Protein AF-0000000072295794 (afdb_homodimer)

Solvent-accessible surface area (backbone atoms only — not comparable to full-atom values): 20945 Å² total; per-residue (Å²): 131,83,78,65,82,82,83,69,75,57,37,79,80,45,62,81,79,81,55,56,40,86,66,31,34,41,93,93,42,67,87,36,75,42,38,73,48,51,57,89,70,34,59,88,63,57,70,72,56,42,49,45,54,50,28,51,46,38,35,66,30,30,24,36,47,92,90,49,55,22,73,68,37,55,64,38,43,32,64,55,11,29,36,40,42,96,64,32,31,16,72,23,31,47,29,39,38,8,56,35,32,35,41,48,74,52,29,68,41,37,41,67,77,46,48,15,34,69,44,75,59,97,44,35,42,30,30,21,34,30,35,36,42,15,41,58,91,42,95,62,63,45,78,45,43,24,42,35,39,34,23,46,43,74,56,90,95,38,77,23,33,29,18,39,38,44,44,69,45,76,74,59,59,33,79,86,43,66,35,39,55,50,10,34,48,45,17,60,51,34,26,76,72,44,56,52,70,86,88,75,132,84,78,64,79,80,82,68,74,56,37,77,81,45,62,80,78,80,56,57,42,86,66,31,35,40,92,91,42,65,87,36,75,41,38,73,48,52,57,89,70,34,59,86,63,57,69,74,55,42,49,46,53,49,27,52,46,38,35,67,29,30,24,35,47,91,92,48,56,21,74,68,37,53,63,38,41,33,64,56,12,29,36,40,41,94,65,32,30,16,71,24,31,48,30,40,37,7,55,36,32,35,41,50,74,52,27,69,41,36,40,67,76,44,48,16,36,69,44,76,59,99,45,34,43,28,28,22,35,28,35,35,41,16,43,58,91,43,95,63,64,46,78,45,44,24,41,36,38,34,24,45,42,74,57,89,94,38,75,22,32,28,19,40,39,44,44,68,46,75,74,57,60,30,79,86,43,65,36,39,54,52,11,33,48,45,17,61,50,34,27,75,72,44,54,52,70,85,89,74

Foldseek 3Di:
DPPPPPPPPALVVQDDDDDQLVQAPDPVGSRDGDLDDDQVQADDDDPQVVLLVVLVQCLQFQQLDVVGCVVVSLVLADQQAWEAEPVDTDGGSVRVSVVSNVQVVFFPTKHWPDKGFRDDDPFKTKMKTWMWTHTPVHPGIDIFIWIWMFGWDDDPPHIHTRYIYTYGDPVQCDCPHVVVVVVVVCVVCVCVVVVPDPVD/DPPPPPPPPALVVQDDDDDQLVQAPDPVGSRDGDLDDDQVQADDDDPQVVLLVVLVQCLQFQQLDVVGCVVVSLVLADQQAWEAEPVDIDGGSVRVSVVSNVQVVFFPTKHWPDKGFRDDDPFKTKMKTWMWTHTPVHPGIDIFIWIWMFGWDDDPPHIHTRYIYTYGDPVQCDCPHVVVVVVVVCVVCVCVVVVPDPVD

Structure (mmCIF, N/CA/C/O backbone):
data_AF-0000000072295794-model_v1
#
loop_
_entity.id
_entity.type
_entity.pdbx_description
1 polymer 'Uncharacterized protein'
#
loop_
_atom_site.group_PDB
_atom_site.id
_atom_site.type_symbol
_atom_site.label_atom_id
_atom_site.label_alt_id
_atom_site.label_comp_id
_atom_site.label_asym_id
_atom_site.label_entity_id
_atom_site.label_seq_id
_atom_site.pdbx_PDB_ins_code
_atom_site.Cartn_x
_atom_site.Cartn_y
_atom_site.Cartn_z
_atom_site.occupancy
_atom_site.B_iso_or_equiv
_atom_site.auth_seq_id
_atom_site.auth_comp_id
_atom_site.auth_asym_id
_atom_site.auth_atom_id
_atom_site.pdbx_PDB_model_num
ATOM 1 N N . MET A 1 1 ? -21.984 19.422 38.094 1 25.75 1 MET A N 1
ATOM 2 C CA . MET A 1 1 ? -22.016 20.156 36.844 1 25.75 1 MET A CA 1
ATOM 3 C C . MET A 1 1 ? -21.938 19.203 35.656 1 25.75 1 MET A C 1
ATOM 5 O O . MET A 1 1 ? -21.047 18.359 35.562 1 25.75 1 MET A O 1
ATOM 9 N N . SER A 1 2 ? -23.047 18.797 35 1 27.2 2 SER A N 1
ATOM 10 C CA . SER A 1 2 ? -23.344 17.672 34.125 1 27.2 2 SER A CA 1
ATOM 11 C C . SER A 1 2 ? -22.547 17.766 32.844 1 27.2 2 SER A C 1
ATOM 13 O O . SER A 1 2 ? -22.781 18.656 32.031 1 27.2 2 SER A O 1
ATOM 15 N N . THR A 1 3 ? -21.188 17.766 32.812 1 32.28 3 THR A N 1
ATOM 16 C CA . THR A 1 3 ? -20.328 17.984 31.672 1 32.28 3 THR A CA 1
ATOM 17 C C . THR A 1 3 ? -20.828 17.188 30.469 1 32.28 3 THR A C 1
ATOM 19 O O . THR A 1 3 ? -20.906 15.961 30.531 1 32.28 3 THR A O 1
ATOM 22 N N . GLY A 1 4 ? -21.844 17.656 29.734 1 34.69 4 GLY A N 1
ATOM 23 C CA . GLY A 1 4 ? -22.516 17.094 28.578 1 34.69 4 GLY A CA 1
ATOM 24 C C . GLY A 1 4 ? -21.562 16.422 27.594 1 34.69 4 GLY A C 1
ATOM 25 O O . GLY A 1 4 ? -20.359 16.688 27.625 1 34.69 4 GLY A O 1
ATOM 26 N N . PRO A 1 5 ? -21.719 15.188 27.203 1 39.06 5 PRO A N 1
ATOM 27 C CA . PRO A 1 5 ? -20.859 14.5 26.234 1 39.06 5 PRO A CA 1
ATOM 28 C C . PRO A 1 5 ? -20.469 15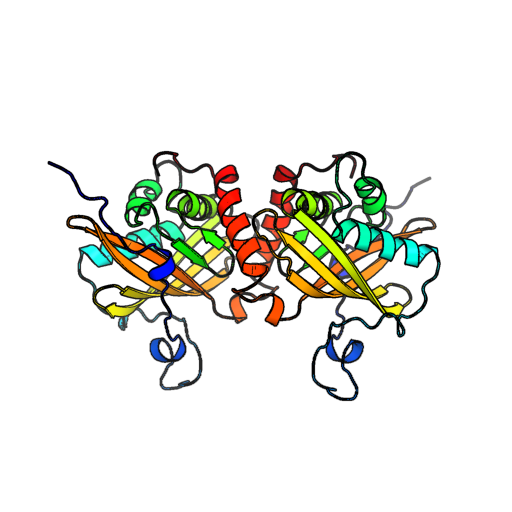.398 25.062 1 39.06 5 PRO A C 1
ATOM 30 O O . PRO A 1 5 ? -21.328 15.992 24.422 1 39.06 5 PRO A O 1
ATOM 33 N N . SER A 1 6 ? -19.547 16.375 25.062 1 42.09 6 SER A N 1
ATOM 34 C CA . SER A 1 6 ? -19.203 17.297 24 1 42.09 6 SER A CA 1
ATOM 35 C C . SER A 1 6 ? -19.391 16.672 22.625 1 42.09 6 SER A C 1
ATOM 37 O O . SER A 1 6 ? -18.891 15.562 22.375 1 42.09 6 SER A O 1
ATOM 39 N N . ASN A 1 7 ? -20.547 16.719 21.875 1 48.28 7 ASN A N 1
ATOM 40 C CA . ASN A 1 7 ? -21.156 16.297 20.625 1 48.28 7 ASN A CA 1
ATOM 41 C C . ASN A 1 7 ? -20.188 16.391 19.453 1 48.28 7 ASN A C 1
ATOM 43 O O . ASN A 1 7 ? -20.328 17.266 18.594 1 48.28 7 ASN A O 1
ATOM 47 N N . THR A 1 8 ? -18.875 16.375 19.625 1 63.53 8 THR A N 1
ATOM 48 C CA . THR A 1 8 ? -17.938 16.656 18.547 1 63.53 8 THR A CA 1
ATOM 49 C C . THR A 1 8 ? -18.125 15.672 17.406 1 63.53 8 THR A C 1
ATOM 51 O O . THR A 1 8 ? -18.328 14.469 17.625 1 63.53 8 THR A O 1
ATOM 54 N N . THR A 1 9 ? -18.609 16.156 16.203 1 85.81 9 THR A N 1
ATOM 55 C CA . THR A 1 9 ? -18.75 15.414 14.953 1 85.81 9 THR A CA 1
ATOM 56 C C . THR A 1 9 ? -17.578 14.469 14.742 1 85.81 9 THR A C 1
ATOM 58 O O . THR A 1 9 ? -16.422 14.844 14.945 1 85.81 9 THR A O 1
ATOM 61 N N . PRO A 1 10 ? -17.984 13.195 14.602 1 90 10 PRO A N 1
ATOM 62 C CA . PRO A 1 10 ? -16.906 12.227 14.359 1 90 10 PRO A CA 1
ATOM 63 C C . PRO A 1 10 ? -15.914 12.703 13.305 1 90 10 PRO A C 1
ATOM 65 O O . PRO A 1 10 ? -16.281 13.422 12.375 1 90 10 PRO A O 1
ATOM 68 N N . ALA A 1 11 ? -14.695 12.336 13.547 1 90.69 11 ALA A N 1
ATOM 69 C CA . ALA A 1 11 ? -13.594 12.766 12.68 1 90.69 11 ALA A CA 1
ATOM 70 C C . ALA A 1 11 ? -13.906 12.469 11.219 1 90.69 11 ALA A C 1
ATOM 72 O O . ALA A 1 11 ? -13.562 13.25 10.328 1 90.69 11 ALA A O 1
ATOM 73 N N . ILE A 1 12 ? -14.547 11.336 10.93 1 89.44 12 ILE A N 1
ATOM 74 C CA . ILE A 1 12 ? -14.82 10.898 9.562 1 89.44 12 ILE A CA 1
ATOM 75 C C . ILE A 1 12 ? -15.688 11.93 8.859 1 89.44 12 ILE A C 1
ATOM 77 O O . ILE A 1 12 ? -15.609 12.094 7.637 1 89.44 12 ILE A O 1
ATOM 81 N N . ASN A 1 13 ? -16.484 12.648 9.609 1 90.62 13 ASN A N 1
ATOM 82 C CA . ASN A 1 13 ? -17.359 13.656 9.039 1 90.62 13 ASN A CA 1
ATOM 83 C C . ASN A 1 13 ? -16.609 14.922 8.664 1 90.62 13 ASN A C 1
ATOM 85 O O . ASN A 1 13 ? -17.172 15.836 8.07 1 90.62 13 ASN A O 1
ATOM 89 N N . HIS A 1 14 ? -15.367 14.992 8.969 1 93 14 HIS A N 1
ATOM 90 C CA . HIS A 1 14 ? -14.539 16.156 8.688 1 93 14 HIS A CA 1
ATOM 91 C C . HIS A 1 14 ? -13.602 15.898 7.508 1 93 14 HIS A C 1
ATOM 93 O O . HIS A 1 14 ? -12.688 16.688 7.25 1 93 14 HIS A O 1
ATOM 99 N N . GLU A 1 15 ? -13.812 14.789 6.75 1 92.06 15 GLU A N 1
ATOM 100 C CA . GLU A 1 15 ? -12.93 14.484 5.633 1 92.06 15 GLU A CA 1
ATOM 101 C C . GLU A 1 15 ? -12.867 15.648 4.645 1 92.06 15 GLU A C 1
ATOM 103 O O . GLU A 1 15 ? -13.898 16.094 4.145 1 92.06 15 GLU A O 1
ATOM 108 N N . PRO A 1 16 ? -11.711 16.094 4.391 1 90.69 16 PRO A N 1
ATOM 109 C CA . PRO A 1 16 ? -11.602 17.156 3.391 1 90.69 16 PRO A CA 1
ATOM 110 C C . PRO A 1 16 ? -11.719 16.641 1.959 1 90.69 16 PRO A C 1
ATOM 112 O O . PRO A 1 16 ? -11.32 15.508 1.674 1 90.69 16 PRO A O 1
ATOM 115 N N . HIS A 1 17 ? -12.219 17.438 1.094 1 88.38 17 HIS A N 1
ATOM 116 C CA . HIS A 1 17 ? -12.297 17.141 -0.333 1 88.38 17 HIS A CA 1
ATOM 117 C C . HIS A 1 17 ? -11.75 18.297 -1.162 1 88.38 17 HIS A C 1
ATOM 119 O O . HIS A 1 17 ? -12.484 18.938 -1.925 1 88.38 17 HIS A O 1
ATOM 125 N N . PRO A 1 18 ? -10.484 18.531 -0.978 1 83.62 18 PRO A N 1
ATOM 126 C CA . PRO A 1 18 ? -9.906 19.609 -1.785 1 83.62 18 PRO A CA 1
ATOM 127 C C . PRO A 1 18 ? -9.945 19.297 -3.281 1 83.62 18 PRO A C 1
ATOM 129 O O . PRO A 1 18 ? -9.828 18.141 -3.688 1 83.62 18 PRO A O 1
ATOM 132 N N . ASP A 1 19 ? -10.203 20.297 -4.078 1 87.19 19 ASP A N 1
ATOM 133 C CA . ASP A 1 19 ? -10.078 20.203 -5.527 1 87.19 19 ASP A CA 1
ATOM 134 C C . ASP A 1 19 ? -8.648 20.5 -5.98 1 87.19 19 ASP A C 1
ATOM 136 O O . ASP A 1 19 ? -8.25 21.656 -6.078 1 87.19 19 ASP A O 1
ATOM 140 N N . PRO A 1 20 ? -7.938 19.516 -6.312 1 87.5 20 PRO A N 1
ATOM 141 C CA . PRO A 1 20 ? -6.512 19.719 -6.574 1 87.5 20 PRO A CA 1
ATOM 142 C C . PRO A 1 20 ? -6.254 20.641 -7.766 1 87.5 20 PRO A C 1
ATOM 144 O O . PRO A 1 20 ? -5.316 21.438 -7.742 1 87.5 20 PRO A O 1
ATOM 147 N N . ILE A 1 21 ? -7.031 20.5 -8.734 1 86.5 21 ILE A N 1
ATOM 148 C CA . ILE A 1 21 ? -6.828 21.344 -9.906 1 86.5 21 ILE A CA 1
ATOM 149 C C . ILE A 1 21 ? -7.082 22.812 -9.539 1 86.5 21 ILE A C 1
ATOM 151 O O . ILE A 1 21 ? -6.25 23.672 -9.82 1 86.5 21 ILE A O 1
ATOM 155 N N . ALA A 1 22 ? -8.195 23.109 -8.914 1 88.5 22 ALA A N 1
ATOM 156 C CA . ALA A 1 22 ? -8.539 24.469 -8.539 1 88.5 22 ALA A CA 1
ATOM 157 C C . ALA A 1 22 ? -7.48 25.078 -7.617 1 88.5 22 ALA A C 1
ATOM 159 O O . ALA A 1 22 ? -7.176 26.266 -7.707 1 88.5 22 ALA A O 1
ATOM 160 N N . LEU A 1 23 ? -6.832 24.25 -6.863 1 89.38 23 LEU A N 1
ATOM 161 C CA . LEU A 1 23 ? -5.93 24.75 -5.832 1 89.38 23 LEU A CA 1
ATOM 162 C C . LEU A 1 23 ? -4.496 24.828 -6.352 1 89.38 23 LEU A C 1
ATOM 164 O O . LEU A 1 23 ? -3.676 25.578 -5.816 1 89.38 23 LEU A O 1
ATOM 168 N N . THR A 1 24 ? -4.207 24.031 -7.449 1 89.69 24 THR A N 1
ATOM 169 C CA . THR A 1 24 ? -2.777 23.875 -7.688 1 89.69 24 THR A CA 1
ATOM 170 C C . THR A 1 24 ? -2.439 24.156 -9.148 1 89.69 24 THR A C 1
ATOM 172 O O . THR A 1 24 ? -1.268 24.312 -9.5 1 89.69 24 THR A O 1
ATOM 175 N N . ALA A 1 25 ? -3.412 24.266 -9.969 1 86.81 25 ALA A N 1
ATOM 176 C CA . ALA A 1 25 ? -3.143 24.469 -11.383 1 86.81 25 ALA A CA 1
ATOM 177 C C . ALA A 1 25 ? -2.451 25.797 -11.625 1 86.81 25 ALA A C 1
ATOM 179 O O . ALA A 1 25 ? -2.631 26.75 -10.852 1 86.81 25 ALA A O 1
ATOM 180 N N . THR A 1 26 ? -1.624 25.828 -12.688 1 88 26 THR A N 1
ATOM 181 C CA . THR A 1 26 ? -0.938 27.062 -13.07 1 88 26 THR A CA 1
ATOM 182 C C . THR A 1 26 ? -1.57 27.672 -14.312 1 88 26 THR A C 1
ATOM 184 O O . THR A 1 26 ? -2.271 26.984 -15.062 1 88 26 THR A O 1
ATOM 187 N N . PRO A 1 27 ? -1.323 28.938 -14.523 1 87.44 27 PRO A N 1
ATOM 188 C CA . PRO A 1 27 ? -1.849 29.562 -15.742 1 87.44 27 PRO A CA 1
ATOM 189 C C . PRO A 1 27 ? -1.364 28.875 -17.016 1 87.44 27 PRO A C 1
ATOM 191 O O . PRO A 1 27 ? -2.1 28.797 -18 1 87.44 27 PRO A O 1
ATOM 194 N N . GLU A 1 28 ? -0.19 28.328 -17.031 1 88.44 28 GLU A N 1
ATOM 195 C CA . GLU A 1 28 ? 0.394 27.656 -18.172 1 88.44 28 GLU A CA 1
ATOM 196 C C . GLU A 1 28 ? -0.288 26.312 -18.438 1 88.44 28 GLU A C 1
ATOM 198 O O . GLU A 1 28 ? -0.395 25.875 -19.578 1 88.44 28 GLU A O 1
ATOM 203 N N . ASN A 1 29 ? -0.679 25.656 -17.281 1 88.06 29 ASN A N 1
ATOM 204 C CA . ASN A 1 29 ? -1.348 24.359 -17.344 1 88.06 29 ASN A CA 1
ATOM 205 C C . ASN A 1 29 ? -2.607 24.344 -16.484 1 88.06 29 ASN A C 1
ATOM 207 O O . ASN A 1 29 ? -2.629 23.703 -15.43 1 88.06 29 ASN A O 1
ATOM 211 N N . PRO A 1 30 ? -3.67 24.859 -17 1 86.31 30 PRO A N 1
ATOM 212 C CA . PRO A 1 30 ? -4.848 25.094 -16.156 1 86.31 30 PRO A CA 1
ATOM 213 C C . PRO A 1 30 ? -5.637 23.812 -15.891 1 86.31 30 PRO A C 1
ATOM 215 O O . PRO A 1 30 ? -6.523 23.797 -15.031 1 86.31 30 PRO A O 1
ATOM 218 N N . LYS A 1 31 ? -5.32 22.688 -16.516 1 87 31 LYS A N 1
ATOM 219 C CA . LYS A 1 31 ? -6.078 21.453 -16.312 1 87 31 LYS A CA 1
ATOM 220 C C . LYS A 1 31 ? -5.215 20.375 -15.664 1 87 31 LYS A C 1
ATOM 222 O O . LYS A 1 31 ? -5.645 19.234 -15.531 1 87 31 LYS A O 1
ATOM 227 N N . GLU A 1 32 ? -4.082 20.797 -15.18 1 87.56 32 GLU A N 1
ATOM 228 C CA . GLU A 1 32 ? -3.15 19.812 -14.633 1 87.56 32 GLU A CA 1
ATOM 229 C C . GLU A 1 32 ? -2.891 20.047 -13.148 1 87.56 32 GLU A C 1
ATOM 231 O O . GLU A 1 32 ? -2.857 21.203 -12.703 1 87.56 32 GLU A O 1
ATOM 236 N N . ILE A 1 33 ? -2.779 18.969 -12.516 1 88.69 33 ILE A N 1
ATOM 237 C CA . ILE A 1 33 ? -2.4 19.047 -11.109 1 88.69 33 ILE A CA 1
ATOM 238 C C . ILE A 1 33 ? -0.91 19.344 -10.992 1 88.69 33 ILE A C 1
ATOM 240 O O . ILE A 1 33 ? -0.089 18.75 -11.688 1 88.69 33 ILE A O 1
ATOM 244 N N . ASP A 1 34 ? -0.589 20.344 -10.172 1 91.38 34 ASP A N 1
ATOM 245 C CA . ASP A 1 34 ? 0.799 20.672 -9.867 1 91.38 34 ASP A CA 1
ATOM 246 C C . ASP A 1 34 ? 1.008 20.828 -8.367 1 91.38 34 ASP A C 1
ATOM 248 O O . ASP A 1 34 ? 0.717 21.891 -7.793 1 91.38 34 ASP A O 1
ATOM 252 N N . TYR A 1 35 ? 1.646 19.922 -7.734 1 93.56 35 TYR A N 1
ATOM 253 C CA . TYR A 1 35 ? 1.86 19.938 -6.293 1 93.56 35 TYR A CA 1
ATOM 254 C C . TYR A 1 35 ? 3.209 20.562 -5.949 1 93.56 35 TYR A C 1
ATOM 256 O O . TYR A 1 35 ? 3.611 20.578 -4.785 1 93.56 35 TYR A O 1
ATOM 264 N N . THR A 1 36 ? 3.889 21.125 -6.941 1 94.12 36 THR A N 1
ATOM 265 C CA . THR A 1 36 ? 5.18 21.75 -6.672 1 94.12 36 THR A CA 1
ATOM 266 C C . THR A 1 36 ? 5.004 23.016 -5.855 1 94.12 36 THR A C 1
ATOM 268 O O . THR A 1 36 ? 4.32 23.953 -6.289 1 94.12 36 THR A O 1
ATOM 271 N N . PRO A 1 37 ? 5.664 23.125 -4.738 1 97 37 PRO A N 1
ATOM 272 C CA . PRO A 1 37 ? 5.465 24.328 -3.92 1 97 37 PRO A CA 1
ATOM 273 C C . PRO A 1 37 ? 6.312 25.5 -4.391 1 97 37 PRO A C 1
ATOM 275 O O . PRO A 1 37 ? 7.445 25.312 -4.84 1 97 37 PRO A O 1
ATOM 278 N N . ASN A 1 38 ? 5.746 26.594 -4.367 1 96.56 38 ASN A N 1
ATOM 279 C CA . ASN A 1 38 ? 6.398 27.891 -4.492 1 96.56 38 ASN A CA 1
ATOM 280 C C . ASN A 1 38 ? 6.242 28.719 -3.219 1 96.56 38 ASN A C 1
ATOM 282 O O . ASN A 1 38 ? 5.223 29.391 -3.029 1 96.56 38 ASN A O 1
ATOM 286 N N . SER A 1 39 ? 7.234 28.797 -2.391 1 96.31 39 SER A N 1
ATOM 287 C CA . SER A 1 39 ? 7.16 29.359 -1.045 1 96.31 39 SER A CA 1
ATOM 288 C C . SER A 1 39 ? 6.812 30.844 -1.08 1 96.31 39 SER A C 1
ATOM 290 O O . SER A 1 39 ? 6.219 31.375 -0.136 1 96.31 39 SER A O 1
ATOM 292 N N . THR A 1 40 ? 7.156 31.469 -2.094 1 96.19 40 THR A N 1
ATOM 293 C CA . THR A 1 40 ? 6.934 32.906 -2.188 1 96.19 40 THR A CA 1
ATOM 294 C C . THR A 1 40 ? 5.445 33.219 -2.352 1 96.19 40 THR A C 1
ATOM 296 O O . THR A 1 40 ? 5.016 34.344 -2.143 1 96.19 40 THR A O 1
ATOM 299 N N . LEU A 1 41 ? 4.699 32.281 -2.744 1 95.56 41 LEU A N 1
ATOM 300 C CA . LEU A 1 41 ? 3.273 32.5 -2.975 1 95.56 41 LEU A CA 1
ATOM 301 C C . LEU A 1 41 ? 2.457 32 -1.788 1 95.56 41 LEU A C 1
ATOM 303 O O . LEU A 1 41 ? 1.224 32.031 -1.82 1 95.56 41 LEU A O 1
ATOM 307 N N . SER A 1 42 ? 3.057 31.594 -0.661 1 97.94 42 SER A N 1
ATOM 308 C CA . SER A 1 42 ? 2.406 30.969 0.485 1 97.94 42 SER A CA 1
ATOM 309 C C . SER A 1 42 ? 1.529 31.969 1.234 1 97.94 42 SER A C 1
ATOM 311 O O . SER A 1 42 ? 1.973 33.094 1.554 1 97.94 42 SER A O 1
ATOM 313 N N . ILE A 1 43 ? 0.315 31.609 1.491 1 98 43 ILE A N 1
ATOM 314 C CA . ILE A 1 43 ? -0.577 32.406 2.322 1 98 43 ILE A CA 1
ATOM 315 C C . ILE A 1 43 ? -0.036 32.469 3.75 1 98 43 ILE A C 1
ATOM 317 O O . ILE A 1 43 ? 0.276 31.438 4.348 1 98 43 ILE A O 1
ATOM 321 N N . PRO A 1 44 ? 0.052 33.688 4.281 1 97.94 44 PRO A N 1
ATOM 322 C CA . PRO A 1 44 ? 0.528 33.781 5.664 1 97.94 44 PRO A CA 1
ATOM 323 C C . PRO A 1 44 ? -0.456 33.188 6.668 1 97.94 44 PRO A C 1
ATOM 325 O O . PRO A 1 44 ? -1.671 33.312 6.508 1 97.94 44 PRO A O 1
ATOM 328 N N . LEU A 1 45 ? 0.059 32.594 7.684 1 98.38 45 LEU A N 1
ATOM 329 C CA . LEU A 1 45 ? -0.742 31.984 8.742 1 98.38 45 LEU A CA 1
ATOM 330 C C . LEU A 1 45 ? -0.55 32.719 10.062 1 98.38 45 LEU A C 1
ATOM 332 O O . LEU A 1 45 ? 0.479 33.375 10.266 1 98.38 45 LEU A O 1
ATOM 336 N N . SER A 1 46 ? -1.613 32.656 10.898 1 97.44 46 SER A N 1
ATOM 337 C CA . SER A 1 46 ? -1.407 33.094 12.273 1 97.44 46 SER A CA 1
ATOM 338 C C . SER A 1 46 ? -0.302 32.281 12.945 1 97.44 46 SER A C 1
ATOM 340 O O . SER A 1 46 ? 0.03 31.172 12.5 1 97.44 46 SER A O 1
ATOM 342 N N . PRO A 1 47 ? 0.268 32.781 13.977 1 97.5 47 PRO A N 1
ATOM 343 C CA . PRO A 1 47 ? 1.322 32.031 14.68 1 97.5 47 PRO A CA 1
ATOM 344 C C . PRO A 1 47 ? 0.865 30.672 15.148 1 97.5 47 PRO A C 1
ATOM 346 O O . PRO A 1 47 ? 1.616 29.688 15.039 1 97.5 47 PRO A O 1
ATOM 349 N N . SER A 1 48 ? -0.323 30.594 15.695 1 97.12 48 SER A N 1
ATOM 350 C CA . SER A 1 48 ? -0.828 29.328 16.188 1 97.12 48 SER A CA 1
ATOM 351 C C . SER A 1 48 ? -0.972 28.312 15.047 1 97.12 48 SER A C 1
ATOM 353 O O . SER A 1 48 ? -0.633 27.141 15.203 1 97.12 48 SER A O 1
ATOM 355 N N . ARG A 1 49 ? -1.403 28.703 13.891 1 98.12 49 ARG A N 1
ATOM 356 C CA . ARG A 1 49 ? -1.565 27.812 12.75 1 98.12 49 ARG A CA 1
ATOM 357 C C . ARG A 1 49 ? -0.217 27.484 12.117 1 98.12 49 ARG A C 1
ATOM 359 O O . ARG A 1 49 ? -0.015 26.359 11.633 1 98.12 49 ARG A O 1
ATOM 366 N N . GLN A 1 50 ? 0.625 28.469 12.141 1 98.44 50 GLN A N 1
ATOM 367 C CA . GLN A 1 50 ? 1.98 28.188 11.68 1 98.44 50 GLN A CA 1
ATOM 368 C C . GLN A 1 50 ? 2.629 27.094 12.531 1 98.44 50 GLN A C 1
ATOM 370 O O . GLN A 1 50 ? 3.373 26.266 12.016 1 98.44 50 GLN A O 1
ATOM 375 N N . LYS A 1 51 ? 2.365 27.141 13.789 1 98.19 51 LYS A N 1
ATOM 376 C CA . LYS A 1 51 ? 2.879 26.109 14.68 1 98.19 51 LYS A CA 1
ATOM 377 C C . LYS A 1 51 ? 2.365 24.734 14.266 1 98.19 51 LYS A C 1
ATOM 379 O O . LYS A 1 51 ? 3.096 23.734 14.344 1 98.19 51 LYS A O 1
ATOM 384 N N . ILE A 1 52 ? 1.143 24.625 13.852 1 98.69 52 ILE A N 1
ATOM 385 C CA . ILE A 1 52 ? 0.563 23.359 13.383 1 98.69 52 ILE A CA 1
ATOM 386 C C . ILE A 1 52 ? 1.328 22.859 12.164 1 98.69 52 ILE A C 1
ATOM 388 O O . ILE A 1 52 ? 1.795 21.719 12.141 1 98.69 52 ILE A O 1
ATOM 392 N N . VAL A 1 53 ? 1.506 23.703 11.172 1 98.81 53 VAL A N 1
ATOM 393 C CA . VAL A 1 53 ? 2.197 23.328 9.945 1 98.81 53 VAL A CA 1
ATOM 394 C C . VAL A 1 53 ? 3.645 22.953 10.258 1 98.81 53 VAL A C 1
ATOM 396 O O . VAL A 1 53 ? 4.168 21.969 9.727 1 98.81 53 VAL A O 1
ATOM 399 N N . THR A 1 54 ? 4.23 23.688 11.18 1 98.69 54 THR A N 1
ATOM 400 C CA . THR A 1 54 ? 5.605 23.406 11.578 1 98.69 54 THR A CA 1
ATOM 401 C C . THR A 1 54 ? 5.711 22.047 12.242 1 98.69 54 THR A C 1
ATOM 403 O O . THR A 1 54 ? 6.617 21.266 11.93 1 98.69 54 THR A O 1
ATOM 406 N N . SER A 1 55 ? 4.812 21.719 13.109 1 98.75 55 SER A N 1
ATOM 407 C CA . SER A 1 55 ? 4.809 20.422 13.773 1 98.75 55 SER A CA 1
ATOM 408 C C . SER A 1 55 ? 4.59 19.297 12.766 1 98.75 55 SER A C 1
ATOM 410 O O . SER A 1 55 ? 5.266 18.266 12.828 1 98.75 55 SER A O 1
ATOM 412 N N . ILE A 1 56 ? 3.67 19.516 11.875 1 98.88 56 ILE A N 1
ATOM 413 C CA . ILE A 1 56 ? 3.365 18.5 10.859 1 98.88 56 ILE A CA 1
ATOM 414 C C . ILE A 1 56 ? 4.602 18.25 10 1 98.88 56 ILE A C 1
ATOM 416 O O . ILE A 1 56 ? 4.969 17.094 9.75 1 98.88 56 ILE A O 1
ATOM 420 N N . THR A 1 57 ? 5.277 19.312 9.539 1 98.81 57 THR A N 1
ATOM 421 C CA . THR A 1 57 ? 6.457 19.141 8.695 1 98.81 57 THR A CA 1
ATOM 422 C C . THR A 1 57 ? 7.602 18.516 9.492 1 98.81 57 THR A C 1
ATOM 424 O O . THR A 1 57 ? 8.406 17.75 8.945 1 98.81 57 THR A O 1
ATOM 427 N N . SER A 1 58 ? 7.648 18.828 10.805 1 98.62 58 SER A N 1
ATOM 428 C CA . SER A 1 58 ? 8.617 18.188 11.672 1 98.62 58 SER A CA 1
ATOM 429 C C . SER A 1 58 ? 8.398 16.672 11.727 1 98.62 58 SER A C 1
ATOM 431 O O . SER A 1 58 ? 9.352 15.898 11.672 1 98.62 58 SER A O 1
ATOM 433 N N . LEU A 1 59 ? 7.207 16.281 11.82 1 98.5 59 LEU A N 1
ATOM 434 C CA . LEU A 1 59 ? 6.859 14.867 11.82 1 98.5 59 LEU A CA 1
ATOM 435 C C . LEU A 1 59 ? 7.25 14.211 10.5 1 98.5 59 LEU A C 1
ATOM 437 O O . LEU A 1 59 ? 7.891 13.156 10.484 1 98.5 59 LEU A O 1
ATOM 441 N N . TYR A 1 60 ? 6.883 14.836 9.406 1 98.06 60 TYR A N 1
ATOM 442 C CA . TYR A 1 60 ? 7.312 14.336 8.109 1 98.06 60 TYR A CA 1
ATOM 443 C C . TYR A 1 60 ? 8.828 14.172 8.062 1 98.06 60 TYR A C 1
ATOM 445 O O . TYR A 1 60 ? 9.336 13.273 7.395 1 98.06 60 TYR A O 1
ATOM 453 N N . SER A 1 61 ? 9.5 15.016 8.766 1 98.25 61 SER A N 1
ATOM 454 C CA . SER A 1 61 ? 10.961 15.031 8.711 1 98.25 61 SER A CA 1
ATOM 455 C C . SER A 1 61 ? 11.562 14.102 9.758 1 98.25 61 SER A C 1
ATOM 457 O O . SER A 1 61 ? 12.766 14.148 10.023 1 98.25 61 SER A O 1
ATOM 459 N N . GLY A 1 62 ? 10.734 13.359 10.367 1 97.31 62 GLY A N 1
ATOM 460 C CA . GLY A 1 62 ? 11.227 12.281 11.219 1 97.31 62 GLY A CA 1
ATOM 461 C C . GLY A 1 62 ? 11.562 12.734 12.625 1 97.31 62 GLY A C 1
ATOM 462 O O . GLY A 1 62 ? 12.562 12.305 13.195 1 97.31 62 GLY A O 1
ATOM 463 N N . SER A 1 63 ? 10.75 13.586 13.141 1 97.69 63 SER A N 1
ATOM 464 C CA . SER A 1 63 ? 11.016 14.125 14.469 1 97.69 63 SER A CA 1
ATOM 465 C C . SER A 1 63 ? 10.734 13.078 15.547 1 97.69 63 SER A C 1
ATOM 467 O O . SER A 1 63 ? 11.125 13.258 16.703 1 97.69 63 SER A O 1
ATOM 469 N N . CYS A 1 64 ? 10.031 12.031 15.242 1 96.56 64 CYS A N 1
ATOM 470 C CA . CYS A 1 64 ? 9.656 11.008 16.219 1 96.56 64 CYS A CA 1
ATOM 471 C C . CYS A 1 64 ? 10.812 10.055 16.469 1 96.56 64 CYS A C 1
ATOM 473 O O . CYS A 1 64 ? 10.766 8.891 16.078 1 96.56 64 CYS A O 1
ATOM 475 N N . VAL A 1 65 ? 11.828 10.5 17.172 1 93.44 65 VAL A N 1
ATOM 476 C CA . VAL A 1 65 ? 13.008 9.766 17.609 1 93.44 65 VAL A CA 1
ATOM 477 C C . VAL A 1 65 ? 13.266 10.039 19.094 1 93.44 65 VAL A C 1
ATOM 479 O O . VAL A 1 65 ? 12.695 10.969 19.672 1 93.44 65 VAL A O 1
ATOM 482 N N . GLU A 1 66 ? 14.086 9.164 19.641 1 89.81 66 GLU A N 1
ATOM 483 C CA . GLU A 1 66 ? 14.477 9.383 21.016 1 89.81 66 GLU A CA 1
ATOM 484 C C . GLU A 1 66 ? 15.117 10.758 21.203 1 89.81 66 GLU A C 1
ATOM 486 O O . GLU A 1 66 ? 16.031 11.133 20.469 1 89.81 66 GLU A O 1
ATOM 491 N N . GLY A 1 67 ? 14.609 11.461 22.094 1 92.38 67 GLY A N 1
ATOM 492 C CA . GLY A 1 67 ? 15.141 12.789 22.375 1 92.38 67 GLY A CA 1
ATOM 493 C C . GLY A 1 67 ? 14.664 13.844 21.406 1 92.38 67 GLY A C 1
ATOM 494 O O . GLY A 1 67 ? 15.086 15 21.469 1 92.38 67 GLY A O 1
ATOM 495 N N . GLY A 1 68 ? 13.836 13.469 20.438 1 95.56 68 GLY A N 1
ATOM 496 C CA . GLY A 1 68 ? 13.312 14.414 19.469 1 95.56 68 GLY A CA 1
ATOM 497 C C . GLY A 1 68 ? 12.055 15.125 19.953 1 95.56 68 GLY A C 1
ATOM 498 O O . GLY A 1 68 ? 11.695 15.047 21.125 1 95.56 68 GLY A O 1
ATOM 499 N N . THR A 1 69 ? 11.43 15.852 19.016 1 97.25 69 THR A N 1
ATOM 500 C CA . THR A 1 69 ? 10.258 16.641 19.359 1 97.25 69 THR A CA 1
ATOM 501 C C . THR A 1 69 ? 8.977 15.914 18.969 1 97.25 69 THR A C 1
ATOM 503 O O . THR A 1 69 ? 7.883 16.469 19.062 1 97.25 69 THR A O 1
ATOM 506 N N . GLY A 1 70 ? 9.086 14.711 18.562 1 97.44 70 GLY A N 1
ATOM 507 C CA . GLY A 1 70 ? 7.977 13.977 17.969 1 97.44 70 GLY A CA 1
ATOM 508 C C . GLY A 1 70 ? 6.758 13.906 18.875 1 97.44 70 GLY A C 1
ATOM 509 O O . GLY A 1 70 ? 5.633 14.148 18.422 1 97.44 70 GLY A O 1
ATOM 510 N N . GLU A 1 71 ? 6.965 13.602 20.078 1 96.81 71 GLU A N 1
ATOM 511 C CA . GLU A 1 71 ? 5.836 13.477 21 1 96.81 71 GLU A CA 1
ATOM 512 C C . GLU A 1 71 ? 5.098 14.805 21.141 1 96.81 71 GLU A C 1
ATOM 514 O O . GLU A 1 71 ? 3.865 14.844 21.141 1 96.81 71 GLU A O 1
ATOM 519 N N . GLN A 1 72 ? 5.836 15.844 21.281 1 97.56 72 GLN A N 1
ATOM 520 C CA . GLN A 1 72 ? 5.23 17.172 21.375 1 97.56 72 GLN A CA 1
ATOM 521 C C . GLN A 1 72 ? 4.512 17.531 20.078 1 97.56 72 GLN A C 1
ATOM 523 O O . GLN A 1 72 ? 3.404 18.078 20.109 1 97.56 72 GLN A O 1
ATOM 528 N N . ASP A 1 73 ? 5.176 17.25 18.953 1 98.56 73 ASP A N 1
ATOM 529 C CA . ASP A 1 73 ? 4.59 17.547 17.656 1 98.56 73 ASP A CA 1
ATOM 530 C C . ASP A 1 73 ? 3.256 16.812 17.469 1 98.56 73 ASP A C 1
ATOM 532 O O . ASP A 1 73 ? 2.33 17.344 16.859 1 98.56 73 ASP A O 1
ATOM 536 N N . MET A 1 74 ? 3.084 15.641 18.078 1 98.44 74 MET A N 1
ATOM 537 C CA . MET A 1 74 ? 1.895 14.805 17.922 1 98.44 74 MET A CA 1
ATOM 538 C C . MET A 1 74 ? 0.674 15.484 18.547 1 98.44 74 MET A C 1
ATOM 540 O O . MET A 1 74 ? -0.462 15.172 18.188 1 98.44 74 MET A O 1
ATOM 544 N N . HIS A 1 75 ? 0.894 16.406 19.344 1 97.62 75 HIS A N 1
ATOM 545 C CA . HIS A 1 75 ? -0.222 16.984 20.078 1 97.62 75 HIS A CA 1
ATOM 546 C C . HIS A 1 75 ? -0.942 18.047 19.266 1 97.62 75 HIS A C 1
ATOM 548 O O . HIS A 1 75 ? -1.927 18.641 19.719 1 97.62 75 HIS A O 1
ATOM 554 N N . VAL A 1 76 ? -0.553 18.266 18.062 1 98.44 76 VAL A N 1
ATOM 555 C CA . VAL A 1 76 ? -1.358 19.094 17.172 1 98.44 76 VAL A CA 1
ATOM 556 C C . VAL A 1 76 ? -2.623 18.328 16.766 1 98.44 76 VAL A C 1
ATOM 558 O O . VAL A 1 76 ? -3.592 18.938 16.297 1 98.44 76 VAL A O 1
ATOM 561 N N . TYR A 1 77 ? -2.568 16.969 16.859 1 98.56 77 TYR A N 1
ATOM 562 C CA . TYR A 1 77 ? -3.717 16.141 16.5 1 98.56 77 TYR A CA 1
ATOM 563 C C . TYR A 1 77 ? -4.695 16.047 17.672 1 98.56 77 TYR A C 1
ATOM 565 O O . TYR A 1 77 ? -4.281 15.922 18.828 1 98.56 77 TYR A O 1
ATOM 573 N N . SER A 1 78 ? -5.957 16.109 17.375 1 97.94 78 SER A N 1
ATOM 574 C CA . SER A 1 78 ? -6.961 15.633 18.312 1 97.94 78 SER A CA 1
ATOM 575 C C . SER A 1 78 ? -6.789 14.141 18.594 1 97.94 78 SER A C 1
ATOM 577 O O . SER A 1 78 ? -6.219 13.414 17.781 1 97.94 78 SER A O 1
ATOM 579 N N . GLU A 1 79 ? -7.277 13.656 19.672 1 96.75 79 GLU A N 1
ATOM 580 C CA . GLU A 1 79 ? -7.145 12.266 20.094 1 96.75 79 GLU A CA 1
ATOM 581 C C . GLU A 1 79 ? -7.77 11.32 19.062 1 96.75 79 GLU A C 1
ATOM 583 O O . GLU A 1 79 ? -7.246 10.234 18.797 1 96.75 79 GLU A O 1
ATOM 588 N N . LYS A 1 80 ? -8.883 11.805 18.453 1 96.38 80 LYS A N 1
ATOM 589 C CA . LYS A 1 80 ? -9.602 10.945 17.516 1 96.38 80 LYS A CA 1
ATOM 590 C C . LYS A 1 80 ? -9.383 11.406 16.078 1 96.38 80 LYS A C 1
ATOM 592 O O . LYS A 1 80 ? -10.273 11.273 15.234 1 96.38 80 LYS A O 1
ATOM 597 N N . ALA A 1 81 ? -8.242 12.023 15.867 1 97.81 81 ALA A N 1
ATOM 598 C CA . ALA A 1 81 ? -7.93 12.516 14.531 1 97.81 81 ALA A CA 1
ATOM 599 C C . ALA A 1 81 ? -7.77 11.367 13.547 1 97.81 81 ALA A C 1
ATOM 601 O O . ALA A 1 81 ? -7.449 10.242 13.938 1 97.81 81 ALA A O 1
ATOM 602 N N . ILE A 1 82 ? -7.98 11.664 12.242 1 97.06 82 ILE A N 1
ATOM 603 C CA . ILE A 1 82 ? -7.797 10.719 11.148 1 97.06 82 ILE A CA 1
ATOM 604 C C . ILE A 1 82 ? -6.652 11.188 10.258 1 97.06 82 ILE A C 1
ATOM 606 O O . ILE A 1 82 ? -6.539 12.375 9.945 1 97.06 82 ILE A O 1
ATOM 610 N N . TYR A 1 83 ? -5.805 10.266 10.008 1 97.38 83 TYR A N 1
ATOM 611 C CA . TYR A 1 83 ? -4.793 10.422 8.969 1 97.38 83 TYR A CA 1
ATOM 612 C C . TYR A 1 83 ? -5.098 9.523 7.777 1 97.38 83 TYR A C 1
ATOM 614 O O . TYR A 1 83 ? -5.359 8.328 7.945 1 97.38 83 TYR A O 1
ATOM 622 N N . ASP A 1 84 ? -5.102 10.102 6.586 1 93.38 84 ASP A N 1
ATOM 623 C CA . ASP A 1 84 ? -5.488 9.398 5.367 1 93.38 84 ASP A CA 1
ATOM 624 C C . ASP A 1 84 ? -4.539 9.727 4.219 1 93.38 84 ASP A C 1
ATOM 626 O O . ASP A 1 84 ? -4.547 10.852 3.701 1 93.38 84 ASP A O 1
ATOM 630 N N . ASP A 1 85 ? -3.709 8.812 3.846 1 90.06 85 ASP A N 1
ATOM 631 C CA . ASP A 1 85 ? -2.871 8.922 2.656 1 90.06 85 ASP A CA 1
ATOM 632 C C . ASP A 1 85 ? -3.053 7.707 1.746 1 90.06 85 ASP A C 1
ATOM 634 O O . ASP A 1 85 ? -3.914 6.863 1.995 1 90.06 85 ASP A O 1
ATOM 638 N N . PRO A 1 86 ? -2.334 7.625 0.614 1 79.69 86 PRO A N 1
ATOM 639 C CA . PRO A 1 86 ? -2.535 6.496 -0.297 1 79.69 86 PRO A CA 1
ATOM 640 C C . PRO A 1 86 ? -2.193 5.152 0.344 1 79.69 86 PRO A C 1
ATOM 642 O O . PRO A 1 86 ? -2.738 4.121 -0.054 1 79.69 86 PRO A O 1
ATOM 645 N N . TRP A 1 87 ? -1.497 5.188 1.512 1 80.12 87 TRP A N 1
ATOM 646 C CA . TRP A 1 87 ? -0.97 3.926 2.02 1 80.12 87 TRP A CA 1
ATOM 647 C C . TRP A 1 87 ? -1.517 3.627 3.412 1 80.12 87 TRP A C 1
ATOM 649 O O . TRP A 1 87 ? -1.445 2.49 3.885 1 80.12 87 TRP A O 1
ATOM 659 N N . SER A 1 88 ? -2.041 4.613 3.986 1 85.94 88 SER A N 1
ATOM 660 C CA . SER A 1 88 ? -2.412 4.418 5.383 1 85.94 88 SER A CA 1
ATOM 661 C C . SER A 1 88 ? -3.703 5.156 5.723 1 85.94 88 SER A C 1
ATOM 663 O O . SER A 1 88 ? -3.928 6.273 5.246 1 85.94 88 SER A O 1
ATOM 665 N N . TYR A 1 89 ? -4.473 4.488 6.547 1 89.31 89 TYR A N 1
ATOM 666 C CA . TYR A 1 89 ? -5.629 5.09 7.203 1 89.31 89 TYR A CA 1
ATOM 667 C C . TYR A 1 89 ? -5.598 4.84 8.703 1 89.31 89 TYR A C 1
ATOM 669 O O . TYR A 1 89 ? -5.602 3.688 9.148 1 89.31 89 TYR A O 1
ATOM 677 N N . CYS A 1 90 ? -5.504 5.805 9.445 1 93.5 90 CYS A N 1
ATOM 678 C CA . CYS A 1 90 ? -5.441 5.777 10.898 1 93.5 90 CYS A CA 1
ATOM 679 C C . CYS A 1 90 ? -6.562 6.605 11.508 1 93.5 90 CYS A C 1
ATOM 681 O O . CYS A 1 90 ? -6.75 7.77 11.141 1 93.5 90 CYS A O 1
ATOM 683 N N . ASP A 1 91 ? -7.273 6.031 12.508 1 94.62 91 ASP A N 1
ATOM 684 C CA . ASP A 1 91 ? -8.461 6.727 12.992 1 94.62 91 ASP A CA 1
ATOM 685 C C . ASP A 1 91 ? -8.305 7.102 14.469 1 94.62 91 ASP A C 1
ATOM 687 O O . ASP A 1 91 ? -9.305 7.293 15.172 1 94.62 91 ASP A O 1
ATOM 691 N N . THR A 1 92 ? -7.094 7.172 14.969 1 95.81 92 THR A N 1
ATOM 692 C CA . THR A 1 92 ? -6.75 7.723 16.281 1 95.81 92 THR A CA 1
ATOM 693 C C . THR A 1 92 ? -5.363 8.359 16.25 1 95.81 92 THR A C 1
ATOM 695 O O . THR A 1 92 ? -4.516 7.977 15.438 1 95.81 92 THR A O 1
ATOM 698 N N . ARG A 1 93 ? -5.125 9.25 17.141 1 97.31 93 ARG A N 1
ATOM 699 C CA . ARG A 1 93 ? -3.814 9.875 17.281 1 97.31 93 ARG A CA 1
ATOM 700 C C . ARG A 1 93 ? -2.732 8.828 17.531 1 97.31 93 ARG A C 1
ATOM 702 O O . ARG A 1 93 ? -1.617 8.945 17.016 1 97.31 93 ARG A O 1
ATOM 709 N N . PHE A 1 94 ? -3.08 7.852 18.312 1 95.88 94 PHE A N 1
ATOM 710 C CA . PHE A 1 94 ? -2.127 6.793 18.625 1 95.88 94 PHE A CA 1
ATOM 711 C C . PHE A 1 94 ? -1.748 6.031 17.359 1 95.88 94 PHE A C 1
ATOM 713 O O . PHE A 1 94 ? -0.57 5.754 17.125 1 95.88 94 PHE A O 1
ATOM 720 N N . LYS A 1 95 ? -2.695 5.695 16.516 1 93.62 95 LYS A N 1
ATOM 721 C CA . LYS A 1 95 ? -2.422 5.012 15.25 1 93.62 95 LYS A CA 1
ATOM 722 C C . LYS A 1 95 ? -1.643 5.914 14.297 1 93.62 95 LYS A C 1
ATOM 724 O O . LYS A 1 95 ? -0.754 5.449 13.578 1 93.62 95 LYS A O 1
ATOM 729 N N . ILE A 1 96 ? -1.939 7.168 14.312 1 97.5 96 ILE A N 1
ATOM 730 C CA . ILE A 1 96 ? -1.2 8.133 13.5 1 97.5 96 ILE A CA 1
ATOM 731 C C . ILE A 1 96 ? 0.26 8.164 13.945 1 97.5 96 ILE A C 1
ATOM 733 O O . ILE A 1 96 ? 1.168 8.195 13.109 1 97.5 96 ILE A O 1
ATOM 737 N N . ALA A 1 97 ? 0.423 8.117 15.227 1 96.88 97 ALA A N 1
ATOM 738 C CA . ALA A 1 97 ? 1.781 8.109 15.766 1 96.88 97 ALA A CA 1
ATOM 739 C C . ALA A 1 97 ? 2.584 6.938 15.211 1 96.88 97 ALA A C 1
ATOM 741 O O . ALA A 1 97 ? 3.783 7.062 14.945 1 96.88 97 ALA A O 1
ATOM 742 N N . GLY A 1 98 ? 1.961 5.863 15.055 1 92.81 98 GLY A N 1
ATOM 743 C CA . GLY A 1 98 ? 2.641 4.723 14.469 1 92.81 98 GLY A CA 1
ATOM 744 C C . GLY A 1 98 ? 3.279 5.031 13.125 1 92.81 98 GLY A C 1
ATOM 745 O O . GLY A 1 98 ? 4.367 4.535 12.82 1 92.81 98 GLY A O 1
ATOM 746 N N . GLN A 1 99 ? 2.596 5.832 12.32 1 92.81 99 GLN A N 1
ATOM 747 C CA . GLN A 1 99 ? 3.131 6.23 11.016 1 92.81 99 GLN A CA 1
ATOM 748 C C . GLN A 1 99 ? 4.352 7.129 11.18 1 92.81 99 GLN A C 1
ATOM 750 O O . GLN A 1 99 ? 5.391 6.887 10.562 1 92.81 99 GLN A O 1
ATOM 755 N N . TRP A 1 100 ? 4.223 8.094 12.039 1 96.75 100 TRP A N 1
ATOM 756 C CA . TRP A 1 100 ? 5.285 9.086 12.18 1 96.75 100 TRP A CA 1
ATOM 757 C C . TRP A 1 100 ? 6.527 8.469 12.805 1 96.75 100 TRP A C 1
ATOM 759 O O . TRP A 1 100 ? 7.652 8.789 12.422 1 96.75 100 TRP A O 1
ATOM 769 N N . TYR A 1 101 ? 6.391 7.586 13.75 1 93.44 101 TYR A N 1
ATOM 770 C CA . TYR A 1 101 ? 7.527 6.922 14.383 1 93.44 101 TYR A CA 1
ATOM 771 C C . TYR A 1 101 ? 8.172 5.918 13.43 1 93.44 101 TYR A C 1
ATOM 773 O O . TYR A 1 101 ? 9.312 5.504 13.641 1 93.44 101 TYR A O 1
ATOM 781 N N . GLY A 1 102 ? 7.422 5.602 12.453 1 90.25 102 GLY A N 1
ATOM 782 C CA . GLY A 1 102 ? 7.957 4.707 11.438 1 90.25 102 GLY A CA 1
ATOM 783 C C . GLY A 1 102 ? 8.953 5.379 10.508 1 90.25 102 GLY A C 1
ATOM 784 O O . GLY A 1 102 ? 9.867 4.73 10 1 90.25 102 GLY A O 1
ATOM 785 N N . ILE A 1 103 ? 8.82 6.668 10.297 1 93.19 103 ILE A N 1
ATOM 786 C CA . ILE A 1 103 ? 9.641 7.375 9.32 1 93.19 103 ILE A CA 1
ATOM 787 C C . ILE A 1 103 ? 11.117 7.254 9.688 1 93.19 103 ILE A C 1
ATOM 789 O O . ILE A 1 103 ? 11.914 6.738 8.906 1 93.19 103 ILE A O 1
ATOM 793 N N . PRO A 1 104 ? 11.555 7.59 10.891 1 93.19 104 PRO A N 1
ATOM 794 C CA . PRO A 1 104 ? 12.984 7.488 11.195 1 93.19 104 PRO A CA 1
ATOM 795 C C . PRO A 1 104 ? 13.461 6.043 11.305 1 93.19 104 PRO A C 1
ATOM 797 O O . PRO A 1 104 ? 14.672 5.789 11.32 1 93.19 104 PRO A O 1
ATOM 800 N N . MET A 1 105 ? 12.547 5.109 11.461 1 83.5 1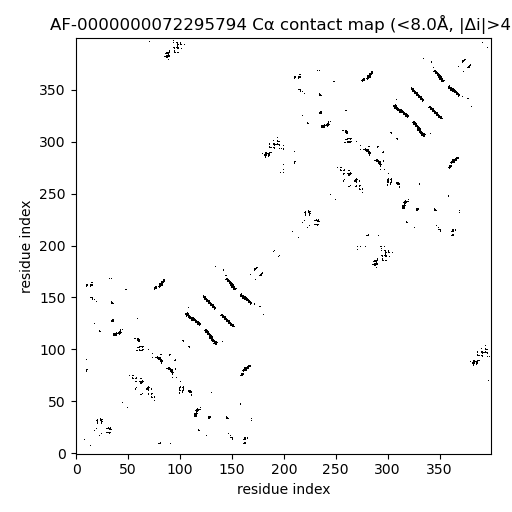05 MET A N 1
ATOM 801 C CA . MET A 1 105 ? 12.93 3.703 11.508 1 83.5 105 MET A CA 1
ATOM 802 C C . MET A 1 105 ? 13.398 3.223 10.133 1 83.5 105 MET A C 1
ATOM 804 O O . MET A 1 105 ? 14.305 2.395 10.039 1 83.5 105 MET A O 1
ATOM 808 N N . ILE A 1 106 ? 12.805 3.805 9.062 1 83.5 106 ILE A N 1
ATOM 809 C CA . ILE A 1 106 ? 13.062 3.207 7.754 1 83.5 106 ILE A CA 1
ATOM 810 C C . ILE A 1 106 ? 13.781 4.215 6.855 1 83.5 106 ILE A C 1
ATOM 812 O O . ILE A 1 106 ? 14.32 3.852 5.809 1 83.5 106 ILE A O 1
ATOM 816 N N . MET A 1 107 ? 13.742 5.43 7.188 1 89.56 107 MET A N 1
ATOM 817 C CA . MET A 1 107 ? 14.406 6.457 6.391 1 89.56 107 MET A CA 1
ATOM 818 C C . MET A 1 107 ? 15.75 6.84 7.004 1 89.56 107 MET A C 1
ATOM 820 O O . MET A 1 107 ? 15.828 7.156 8.195 1 89.56 107 MET A O 1
ATOM 824 N N . GLY A 1 108 ? 16.828 6.832 6.145 1 88.56 108 GLY A N 1
ATOM 825 C CA . GLY A 1 108 ? 18.078 7.438 6.574 1 88.56 108 GLY A CA 1
ATOM 826 C C . GLY A 1 108 ? 17.984 8.938 6.746 1 88.56 108 GLY A C 1
ATOM 827 O O . GLY A 1 108 ? 18.609 9.508 7.645 1 88.56 108 GLY A O 1
ATOM 828 N N . SER A 1 109 ? 17.188 9.453 5.828 1 94.25 109 SER A N 1
ATOM 829 C CA . SER A 1 109 ? 16.875 10.875 5.965 1 94.25 109 SER A CA 1
ATOM 830 C C . SER A 1 109 ? 15.492 11.188 5.398 1 94.25 109 SER A C 1
ATOM 832 O O . SER A 1 109 ? 15.055 10.555 4.438 1 94.25 109 SER A O 1
ATOM 834 N N . SER A 1 110 ? 14.82 12.023 6.07 1 96.31 110 SER A N 1
ATOM 835 C CA . SER A 1 110 ? 13.57 12.641 5.637 1 96.31 110 SER A CA 1
ATOM 836 C C . SER A 1 110 ? 13.562 14.141 5.922 1 96.31 110 SER A C 1
ATOM 838 O O . SER A 1 110 ? 13.766 14.562 7.062 1 96.31 110 SER A O 1
ATOM 840 N N . LYS A 1 111 ? 13.328 14.945 4.812 1 97.69 111 LYS A N 1
ATOM 841 C CA . LYS A 1 111 ? 13.445 16.391 4.988 1 97.69 111 LYS A CA 1
ATOM 842 C C . LYS A 1 111 ? 12.383 17.125 4.188 1 97.69 111 LYS A C 1
ATOM 844 O O . LYS A 1 111 ? 12.188 16.844 3.002 1 97.69 111 LYS A O 1
ATOM 849 N N . THR A 1 112 ? 11.742 18.031 4.902 1 98.38 112 THR A N 1
ATOM 850 C CA . THR A 1 112 ? 10.883 18.969 4.188 1 98.38 112 THR A CA 1
ATOM 851 C C . THR A 1 112 ? 11.719 20.031 3.475 1 98.38 112 THR A C 1
ATOM 853 O O . THR A 1 112 ? 12.461 20.781 4.117 1 98.38 112 THR A O 1
ATOM 856 N N . LEU A 1 113 ? 11.555 20.125 2.152 1 98.19 113 LEU A N 1
ATOM 857 C CA . LEU A 1 113 ? 12.359 21.047 1.362 1 98.19 113 LEU A CA 1
ATOM 858 C C . LEU A 1 113 ? 11.625 22.359 1.151 1 98.19 113 LEU A C 1
ATOM 860 O O . LEU A 1 113 ? 12.25 23.422 1.066 1 98.19 113 LEU A O 1
ATOM 864 N N . ALA A 1 114 ? 10.312 22.281 1.025 1 98.25 114 ALA A N 1
ATOM 865 C CA . ALA A 1 114 ? 9.508 23.484 0.794 1 98.25 114 ALA A CA 1
ATOM 866 C C . ALA A 1 114 ? 8.039 23.219 1.117 1 98.25 114 ALA A C 1
ATOM 868 O O . ALA A 1 114 ? 7.574 22.078 1.071 1 98.25 114 ALA A O 1
ATOM 869 N N . THR A 1 115 ? 7.371 24.266 1.495 1 98.56 115 THR A N 1
ATOM 870 C CA . THR A 1 115 ? 5.918 24.266 1.633 1 98.56 115 THR A CA 1
ATOM 871 C C . THR A 1 115 ? 5.312 25.5 0.96 1 98.56 115 THR A C 1
ATOM 873 O O . THR A 1 115 ? 6.004 26.5 0.743 1 98.56 115 THR A O 1
ATOM 876 N N . GLU A 1 116 ? 4.07 25.359 0.534 1 98.5 116 GLU A N 1
ATOM 877 C CA . GLU A 1 116 ? 3.252 26.469 0.059 1 98.5 116 GLU A CA 1
ATOM 878 C C . GLU A 1 116 ? 1.807 26.328 0.531 1 98.5 116 GLU A C 1
ATOM 880 O O . GLU A 1 116 ? 1.07 25.469 0.047 1 98.5 116 GLU A O 1
ATOM 885 N N . VAL A 1 117 ? 1.408 27.234 1.429 1 98.62 117 VAL A N 1
ATOM 886 C CA . VAL A 1 117 ? 0.007 27.25 1.835 1 98.62 117 VAL A CA 1
ATOM 887 C C . VAL A 1 117 ? -0.85 27.844 0.715 1 98.62 117 VAL A C 1
ATOM 889 O O . VAL A 1 117 ? -0.599 28.953 0.251 1 98.62 117 VAL A O 1
ATOM 892 N N . VAL A 1 118 ? -1.892 27.078 0.314 1 98.06 118 VAL A N 1
ATOM 893 C CA . VAL A 1 118 ? -2.676 27.5 -0.841 1 98.06 118 VAL A CA 1
ATOM 894 C C . VAL A 1 118 ? -4.113 27.781 -0.416 1 98.06 118 VAL A C 1
ATOM 896 O O . VAL A 1 118 ? -4.898 28.344 -1.182 1 98.06 118 VAL A O 1
ATOM 899 N N . LYS A 1 119 ? -4.48 27.375 0.778 1 97.19 119 LYS A N 1
ATOM 900 C CA . LYS A 1 119 ? -5.793 27.656 1.358 1 97.19 119 LYS A CA 1
ATOM 901 C C . LYS A 1 119 ? -5.711 27.75 2.879 1 97.19 119 LYS A C 1
ATOM 903 O O . LYS A 1 119 ? -5.012 26.969 3.518 1 97.19 119 LYS A O 1
ATOM 908 N N . SER A 1 120 ? -6.352 28.703 3.471 1 97.19 120 SER A N 1
ATOM 909 C CA . SER A 1 120 ? -6.551 28.859 4.91 1 97.19 120 SER A CA 1
ATOM 910 C C . SER A 1 120 ? -7.938 29.406 5.227 1 97.19 120 SER A C 1
ATOM 912 O O . SER A 1 120 ? -8.141 30.609 5.262 1 97.19 120 SER A O 1
ATOM 914 N N . SER A 1 121 ? -8.844 28.531 5.383 1 96.44 121 SER A N 1
ATOM 915 C CA . SER A 1 121 ? -10.211 28.906 5.742 1 96.44 121 SER A CA 1
ATOM 916 C C . SER A 1 121 ? -10.453 28.719 7.234 1 96.44 121 SER A C 1
ATOM 918 O O . SER A 1 121 ? -9.523 28.453 7.996 1 96.44 121 SER A O 1
ATOM 920 N N . ASP A 1 122 ? -11.688 28.844 7.688 1 95.44 122 ASP A N 1
ATOM 921 C CA . ASP A 1 122 ? -12.031 28.797 9.102 1 95.44 122 ASP A CA 1
ATOM 922 C C . ASP A 1 122 ? -11.688 27.453 9.719 1 95.44 122 ASP A C 1
ATOM 924 O O . ASP A 1 122 ? -11.305 27.375 10.883 1 95.44 122 ASP A O 1
ATOM 928 N N . ASP A 1 123 ? -11.789 26.375 8.883 1 96.88 123 ASP A N 1
ATOM 929 C CA . ASP A 1 123 ? -11.609 25.078 9.508 1 96.88 123 ASP A CA 1
ATOM 930 C C . ASP A 1 123 ? -10.633 24.203 8.711 1 96.88 123 ASP A C 1
ATOM 932 O O . ASP A 1 123 ? -10.641 22.984 8.828 1 96.88 123 ASP A O 1
ATOM 936 N N . GLU A 1 124 ? -9.844 24.922 7.84 1 98 124 GLU A N 1
ATOM 937 C CA . GLU A 1 124 ? -8.992 24.078 7.004 1 98 124 GLU A CA 1
ATOM 938 C C . GLU A 1 124 ? -7.719 24.812 6.594 1 98 124 GLU A C 1
ATOM 940 O O . GLU A 1 124 ? -7.766 26.016 6.281 1 98 124 GLU A O 1
ATOM 945 N N . ILE A 1 125 ? -6.633 24.172 6.684 1 98.31 125 ILE A N 1
ATOM 946 C CA . ILE A 1 125 ? -5.395 24.594 6.035 1 98.31 125 ILE A CA 1
ATOM 947 C C . ILE A 1 125 ? -5.031 23.594 4.93 1 98.31 125 ILE A C 1
ATOM 949 O O . ILE A 1 125 ? -5.031 22.391 5.148 1 98.31 125 ILE A O 1
ATOM 953 N N . VAL A 1 126 ? -4.773 24.047 3.662 1 98.38 126 VAL A N 1
ATOM 954 C CA . VAL A 1 126 ? -4.273 23.219 2.57 1 98.38 126 VAL A CA 1
ATOM 955 C C . VAL A 1 126 ? -2.916 23.75 2.105 1 98.38 126 VAL A C 1
ATOM 957 O O . VAL A 1 126 ? -2.742 24.953 1.901 1 98.38 126 VAL A O 1
ATOM 960 N N . PHE A 1 127 ? -1.954 22.844 2.037 1 98.38 127 PHE A N 1
ATOM 961 C CA . PHE A 1 127 ? -0.65 23.297 1.573 1 98.38 127 PHE A CA 1
ATOM 962 C C . PHE A 1 127 ? 0.032 22.234 0.729 1 98.38 127 PHE A C 1
ATOM 964 O O . PHE A 1 127 ? -0.239 21.047 0.89 1 98.38 127 PHE A O 1
ATOM 971 N N . LYS A 1 128 ? 0.854 22.688 -0.216 1 97.12 128 LYS A N 1
ATOM 972 C CA . LYS A 1 128 ? 1.771 21.828 -0.963 1 97.12 128 LYS A CA 1
ATOM 973 C C . LYS A 1 128 ? 3.016 21.516 -0.141 1 97.12 128 LYS A C 1
ATOM 975 O O . LYS A 1 128 ? 3.549 22.375 0.553 1 97.12 128 LYS A O 1
ATOM 980 N N . LEU A 1 129 ? 3.434 20.312 -0.165 1 97.69 129 LEU A N 1
ATOM 981 C CA . LEU A 1 129 ? 4.609 19.859 0.569 1 97.69 129 LEU A CA 1
ATOM 982 C C . LEU A 1 129 ? 5.59 19.156 -0.36 1 97.69 129 LEU A C 1
ATOM 984 O O . LEU A 1 129 ? 5.203 18.25 -1.101 1 97.69 129 LEU A O 1
ATOM 988 N N . ARG A 1 130 ? 6.848 19.672 -0.449 1 96.88 130 ARG A N 1
ATOM 989 C CA . ARG A 1 130 ? 7.941 18.938 -1.086 1 96.88 130 ARG A CA 1
ATOM 990 C C . ARG A 1 130 ? 8.797 18.219 -0.05 1 96.88 130 ARG A C 1
ATOM 992 O O . ARG A 1 130 ? 9.453 18.859 0.774 1 96.88 130 ARG A O 1
ATOM 999 N N . GLN A 1 131 ? 8.797 16.875 -0.086 1 96.31 131 GLN A N 1
ATOM 1000 C CA . GLN A 1 131 ? 9.484 16.031 0.891 1 96.31 131 GLN A CA 1
ATOM 1001 C C . GLN A 1 131 ? 10.531 15.156 0.22 1 96.31 131 GLN A C 1
ATOM 1003 O O . GLN A 1 131 ? 10.266 14.547 -0.82 1 96.31 131 GLN A O 1
ATOM 1008 N N . GLU A 1 132 ? 11.719 15.195 0.743 1 95 132 GLU A N 1
ATOM 1009 C CA . GLU A 1 132 ? 12.742 14.242 0.312 1 95 132 GLU A CA 1
ATOM 1010 C C . GLU A 1 132 ? 12.844 13.07 1.28 1 95 132 GLU A C 1
ATOM 1012 O O . GLU A 1 132 ? 13.047 13.266 2.48 1 95 132 GLU A O 1
ATOM 1017 N N . TYR A 1 133 ? 12.641 11.906 0.732 1 92 133 TYR A N 1
ATOM 1018 C CA . TYR A 1 133 ? 12.797 10.672 1.497 1 92 133 TYR A CA 1
ATOM 1019 C C . TYR A 1 133 ? 14.008 9.883 1.021 1 92 133 TYR A C 1
ATOM 1021 O O . TYR A 1 133 ? 14.156 9.625 -0.176 1 92 133 TYR A O 1
ATOM 1029 N N . ARG A 1 134 ? 14.836 9.523 1.858 1 91.06 134 ARG A N 1
ATOM 1030 C CA . ARG A 1 134 ? 15.906 8.578 1.539 1 91.06 134 ARG A CA 1
ATOM 1031 C C . ARG A 1 134 ? 15.797 7.32 2.391 1 91.06 134 ARG A C 1
ATOM 1033 O O . ARG A 1 134 ? 16.172 7.324 3.562 1 91.06 134 ARG A O 1
ATOM 1040 N N . PRO A 1 135 ? 15.328 6.316 1.824 1 85.06 135 PRO A N 1
ATOM 1041 C CA . PRO A 1 135 ? 15.328 5.062 2.578 1 85.06 135 PRO A CA 1
ATOM 1042 C C . PRO A 1 135 ? 16.734 4.633 3.01 1 85.06 135 PRO A C 1
ATOM 1044 O O . PRO A 1 135 ? 17.703 4.895 2.303 1 85.06 135 PRO A O 1
ATOM 1047 N N . LYS A 1 136 ? 16.828 3.992 4.148 1 82 136 LYS A N 1
ATOM 1048 C CA . LYS A 1 136 ? 18.109 3.609 4.734 1 82 136 LYS A CA 1
ATOM 1049 C C . LYS A 1 136 ? 18.906 2.711 3.789 1 82 136 LYS A C 1
ATOM 1051 O O . LYS A 1 136 ? 20.141 2.797 3.723 1 82 136 LYS A O 1
ATOM 1056 N N . LEU A 1 137 ? 18.219 1.943 3.037 1 74.31 137 LEU A N 1
ATOM 1057 C CA . LEU A 1 137 ? 18.906 0.96 2.205 1 74.31 137 LEU A CA 1
ATOM 1058 C C . LEU A 1 137 ? 19.188 1.527 0.819 1 74.31 137 LEU A C 1
ATOM 1060 O O . LEU A 1 137 ? 19.75 0.838 -0.033 1 74.31 137 LEU A O 1
ATOM 1064 N N . LEU A 1 138 ? 18.781 2.691 0.555 1 78.31 138 LEU A N 1
ATOM 1065 C CA . LEU A 1 138 ? 19.016 3.312 -0.746 1 78.31 138 LEU A CA 1
ATOM 1066 C C . LEU A 1 138 ? 19.969 4.492 -0.624 1 78.31 138 LEU A C 1
ATOM 1068 O O . LEU A 1 138 ? 19.922 5.246 0.352 1 78.31 138 LEU A O 1
ATOM 1072 N N . PRO A 1 139 ? 20.859 4.594 -1.608 1 82.5 139 PRO A N 1
ATOM 1073 C CA . PRO A 1 139 ? 21.859 5.66 -1.534 1 82.5 139 PRO A CA 1
ATOM 1074 C C . PRO A 1 139 ? 21.281 7.035 -1.858 1 82.5 139 PRO A C 1
ATOM 1076 O O . PRO A 1 139 ? 21.812 8.055 -1.422 1 82.5 139 PRO A O 1
ATOM 1079 N N . LYS A 1 140 ? 20.281 7.008 -2.707 1 86.5 140 LYS A N 1
ATOM 1080 C CA . LYS A 1 140 ? 19.75 8.297 -3.137 1 86.5 140 LYS A CA 1
ATOM 1081 C C . LYS A 1 140 ? 18.328 8.5 -2.613 1 86.5 140 LYS A C 1
ATOM 1083 O O . LYS A 1 140 ? 17.562 7.547 -2.484 1 86.5 140 LYS A O 1
ATOM 1088 N N . GLY A 1 141 ? 18.078 9.742 -2.316 1 86.06 141 GLY A N 1
ATOM 1089 C CA . GLY A 1 141 ? 16.734 10.125 -1.897 1 86.06 141 GLY A CA 1
ATOM 1090 C C . GLY A 1 141 ? 15.797 10.383 -3.061 1 86.06 141 GLY A C 1
ATOM 1091 O O . GLY A 1 141 ? 16.234 10.523 -4.203 1 86.06 141 GLY A O 1
ATOM 1092 N N . LYS A 1 142 ? 14.508 10.344 -2.734 1 87.19 142 LYS A N 1
ATOM 1093 C CA . LYS A 1 142 ? 13.445 10.68 -3.678 1 87.19 142 LYS A CA 1
ATOM 1094 C C . LYS A 1 142 ? 12.641 11.883 -3.195 1 87.19 142 LYS A C 1
ATOM 1096 O O . LYS A 1 142 ? 12.312 11.984 -2.01 1 87.19 142 LYS A O 1
ATOM 1101 N N . VAL A 1 143 ? 12.414 12.719 -4.129 1 90.5 143 VAL A N 1
ATOM 1102 C CA . VAL A 1 143 ? 11.609 13.891 -3.822 1 90.5 143 VAL A CA 1
ATOM 1103 C C . VAL A 1 143 ? 10.164 13.656 -4.246 1 90.5 143 VAL A C 1
ATOM 1105 O O . VAL A 1 143 ? 9.898 13.203 -5.363 1 90.5 143 VAL A O 1
ATOM 1108 N N . VAL A 1 144 ? 9.25 13.906 -3.34 1 90.5 144 VAL A N 1
ATOM 1109 C CA . VAL A 1 144 ? 7.824 13.711 -3.582 1 90.5 144 VAL A CA 1
ATOM 1110 C C . VAL A 1 144 ? 7.07 15.008 -3.273 1 90.5 144 VAL A C 1
ATOM 1112 O O . VAL A 1 144 ? 7.281 15.617 -2.223 1 90.5 144 VAL A O 1
ATOM 1115 N N . ASP A 1 145 ? 6.234 15.383 -4.234 1 92.12 145 ASP A N 1
ATOM 1116 C CA . ASP A 1 145 ? 5.328 16.5 -4.004 1 92.12 145 ASP A CA 1
ATOM 1117 C C . ASP A 1 145 ? 3.92 16 -3.67 1 92.12 145 ASP A C 1
ATOM 1119 O O . ASP A 1 145 ? 3.414 15.078 -4.312 1 92.12 145 ASP A O 1
ATOM 1123 N N . SER A 1 146 ? 3.346 16.562 -2.635 1 94.69 146 SER A N 1
ATOM 1124 C CA . SER A 1 146 ? 2.004 16.172 -2.211 1 94.69 146 SER A CA 1
ATOM 1125 C C . SER A 1 146 ? 1.153 17.391 -1.889 1 94.69 146 SER A C 1
ATOM 1127 O O . SER A 1 146 ? 1.679 18.5 -1.737 1 94.69 146 SER A O 1
ATOM 1129 N N . LEU A 1 147 ? -0.15 17.219 -1.985 1 95.88 147 LEU A N 1
ATOM 1130 C CA . LEU A 1 147 ? -1.1 18.188 -1.45 1 95.88 147 LEU A CA 1
ATOM 1131 C C . LEU A 1 147 ? -1.651 17.734 -0.106 1 95.88 147 LEU A C 1
ATOM 1133 O O . LEU A 1 147 ? -2.279 16.672 -0.02 1 95.88 147 LEU A O 1
ATOM 1137 N N . ILE A 1 148 ? -1.418 18.547 0.934 1 97.94 148 ILE A N 1
ATOM 1138 C CA . ILE A 1 148 ? -1.841 18.219 2.291 1 97.94 148 ILE A CA 1
ATOM 1139 C C . ILE A 1 148 ? -3.062 19.062 2.664 1 97.94 148 IL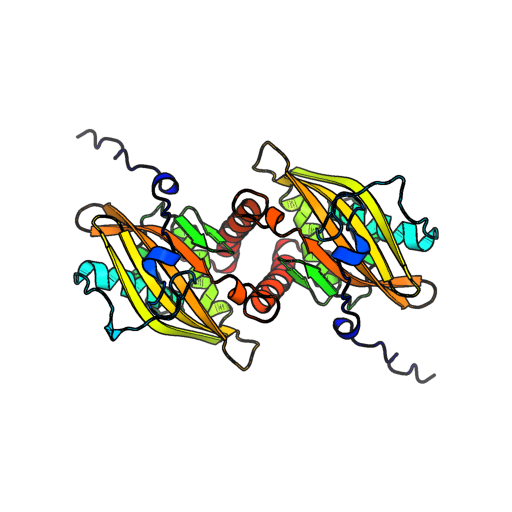E A C 1
ATOM 1141 O O . ILE A 1 148 ? -3.074 20.266 2.467 1 97.94 148 ILE A O 1
ATOM 1145 N N . SER A 1 149 ? -4.078 18.375 3.107 1 97.75 149 SER A N 1
ATOM 1146 C CA . SER A 1 149 ? -5.246 19.062 3.648 1 97.75 149 SER A CA 1
ATOM 1147 C C . SER A 1 149 ? -5.453 18.719 5.121 1 97.75 149 SER A C 1
ATOM 1149 O O . SER A 1 149 ? -5.57 17.547 5.48 1 97.75 149 SER A O 1
ATOM 1151 N N . LEU A 1 150 ? -5.516 19.781 5.961 1 98.56 150 LEU A N 1
ATOM 1152 C CA . LEU A 1 150 ? -5.746 19.641 7.391 1 98.56 150 LEU A CA 1
ATOM 1153 C C . LEU A 1 150 ? -7.082 20.266 7.793 1 98.56 150 LEU A C 1
ATOM 1155 O O . LEU A 1 150 ? -7.254 21.484 7.703 1 98.56 150 LEU A O 1
ATOM 1159 N N . LYS A 1 151 ? -7.996 19.406 8.227 1 98.44 151 LYS A N 1
ATOM 1160 C CA . LYS A 1 151 ? -9.203 19.922 8.852 1 98.44 151 LYS A CA 1
ATOM 1161 C C . LYS A 1 151 ? -8.984 20.188 10.336 1 98.44 151 LYS A C 1
ATOM 1163 O O . LYS A 1 151 ? -8.344 19.391 11.031 1 98.44 151 LYS A O 1
ATOM 1168 N N . LEU A 1 152 ? -9.562 21.328 10.773 1 98.25 152 LEU A N 1
ATOM 1169 C CA . LEU A 1 152 ? -9.312 21.781 12.133 1 98.25 152 LEU A CA 1
ATOM 1170 C C . LEU A 1 152 ? -10.602 21.828 12.945 1 98.25 152 LEU A C 1
ATOM 1172 O O . LEU A 1 152 ? -11.672 22.125 12.398 1 98.25 152 LEU A O 1
ATOM 1176 N N . ILE A 1 153 ? -10.445 21.531 14.195 1 97.56 153 ILE A N 1
ATOM 1177 C CA . ILE A 1 153 ? -11.492 21.75 15.18 1 97.56 153 ILE A CA 1
ATOM 1178 C C . ILE A 1 153 ? -10.922 22.516 16.375 1 97.56 153 ILE A C 1
ATOM 1180 O O . ILE A 1 153 ? -9.703 22.562 16.562 1 97.56 153 ILE A O 1
ATOM 1184 N N . ARG A 1 154 ? -11.781 23.125 17.078 1 96.12 154 ARG A N 1
ATOM 1185 C CA . ARG A 1 154 ? -11.359 23.828 18.281 1 96.12 154 ARG A CA 1
ATOM 1186 C C . ARG A 1 154 ? -11.531 22.953 19.516 1 96.12 154 ARG A C 1
ATOM 1188 O O . ARG A 1 154 ? -12.594 22.344 19.719 1 96.12 154 ARG A O 1
ATOM 1195 N N . GLU A 1 155 ? -10.516 22.766 20.188 1 95.69 155 GLU A N 1
ATOM 1196 C CA . GLU A 1 155 ? -10.508 22.141 21.516 1 95.69 155 GLU A CA 1
ATOM 1197 C C . GLU A 1 155 ? -9.977 23.094 22.578 1 95.69 155 GLU A C 1
ATOM 1199 O O . GLU A 1 155 ? -8.773 23.328 22.672 1 95.69 155 GLU A O 1
ATOM 1204 N N . GLY A 1 156 ? -10.906 23.562 23.438 1 93.75 156 GLY A N 1
ATOM 1205 C CA . GLY A 1 156 ? -10.531 24.672 24.297 1 93.75 156 GLY A CA 1
ATOM 1206 C C . GLY A 1 156 ? -10.117 25.906 23.516 1 93.75 156 GLY A C 1
ATOM 1207 O O . GLY A 1 156 ? -10.852 26.375 22.641 1 93.75 156 GLY A O 1
ATOM 1208 N N . ASP A 1 157 ? -8.875 26.391 23.766 1 93.12 157 ASP A N 1
ATOM 1209 C CA . ASP A 1 157 ? -8.398 27.625 23.125 1 93.12 157 ASP A CA 1
ATOM 1210 C C . ASP A 1 157 ? -7.445 27.297 21.984 1 93.12 157 ASP A C 1
ATOM 1212 O O . ASP A 1 157 ? -6.844 28.203 21.391 1 93.12 157 ASP A O 1
ATOM 1216 N N . GLU A 1 158 ? -7.422 26.047 21.625 1 95.31 158 GLU A N 1
ATOM 1217 C CA . GLU A 1 158 ? -6.453 25.656 20.594 1 95.31 158 GLU A CA 1
ATOM 1218 C C . GLU A 1 158 ? -7.141 24.984 19.422 1 95.31 158 GLU A C 1
ATOM 1220 O O . GLU A 1 158 ? -8.164 24.312 19.578 1 95.31 158 GLU A O 1
ATOM 1225 N N . GLU A 1 159 ? -6.59 25.234 18.297 1 97.69 159 GLU A N 1
ATOM 1226 C CA . GLU A 1 159 ? -6.988 24.469 17.125 1 97.69 159 GLU A CA 1
ATOM 1227 C C . GLU A 1 159 ? -6.195 23.172 17.031 1 97.69 159 GLU A C 1
ATOM 1229 O O . GLU A 1 159 ? -4.988 23.156 17.281 1 97.69 159 GLU A O 1
ATOM 1234 N N . LYS A 1 160 ? -6.957 22.094 16.719 1 98.44 160 LYS A N 1
ATOM 1235 C CA . LYS A 1 160 ? -6.359 20.781 16.547 1 98.44 160 LYS A CA 1
ATOM 1236 C C . LYS A 1 160 ? -6.719 20.172 15.195 1 98.44 160 LYS A C 1
ATOM 1238 O O . LYS A 1 160 ? -7.797 20.438 14.664 1 98.44 160 LYS A O 1
ATOM 1243 N N . VAL A 1 161 ? -5.824 19.422 14.664 1 98.69 161 VAL A N 1
ATOM 1244 C CA . VAL A 1 161 ? -6.09 18.703 13.43 1 98.69 161 VAL A CA 1
ATOM 1245 C C . VAL A 1 161 ? -7.016 17.516 13.711 1 98.69 161 VAL A C 1
ATOM 1247 O O . VAL A 1 161 ? -6.719 16.672 14.555 1 98.69 161 VAL A O 1
ATOM 1250 N N . ILE A 1 162 ? -8.109 17.453 13 1 98.69 162 ILE A N 1
ATOM 1251 C CA . ILE A 1 162 ? -9.062 16.359 13.188 1 98.69 162 ILE A CA 1
ATOM 1252 C C . ILE A 1 162 ? -9.023 15.43 11.977 1 98.69 162 ILE A C 1
ATOM 1254 O O . ILE A 1 162 ? -9.422 14.266 12.07 1 98.69 162 ILE A O 1
ATOM 1258 N N . TYR A 1 163 ? -8.555 15.891 10.867 1 98.5 163 TYR A N 1
ATOM 1259 C CA . TYR A 1 163 ? -8.391 15.094 9.656 1 98.5 163 TYR A CA 1
ATOM 1260 C C . TYR A 1 163 ? -7.184 15.57 8.859 1 98.5 163 TYR A C 1
ATOM 1262 O O . TYR A 1 163 ? -7.074 16.75 8.531 1 98.5 163 TYR A O 1
ATOM 1270 N N . HIS A 1 164 ? -6.238 14.727 8.656 1 98.62 164 HIS A N 1
ATOM 1271 C CA . HIS A 1 164 ? -5.039 14.945 7.848 1 98.62 164 HIS A CA 1
ATOM 1272 C C . HIS A 1 164 ? -5.074 14.094 6.582 1 98.62 164 HIS A C 1
ATOM 1274 O O . HIS A 1 164 ? -4.906 12.875 6.637 1 98.62 164 HIS A O 1
ATOM 1280 N N . LYS A 1 165 ? -5.344 14.727 5.445 1 96.19 165 LYS A N 1
ATOM 1281 C CA . LYS A 1 165 ? -5.352 14.039 4.156 1 96.19 165 LYS A CA 1
ATOM 1282 C C . LYS A 1 165 ? -4.109 14.391 3.342 1 96.19 165 LYS A C 1
ATOM 1284 O O . LYS A 1 165 ? -3.83 15.57 3.105 1 96.19 165 LYS A O 1
ATOM 1289 N N . ASP A 1 166 ? -3.344 13.406 3.08 1 95.12 166 ASP A N 1
ATOM 1290 C CA . ASP A 1 166 ? -2.158 13.516 2.238 1 95.12 166 ASP A CA 1
ATOM 1291 C C . ASP A 1 166 ? -2.408 12.93 0.851 1 95.12 166 ASP A C 1
ATOM 1293 O O . ASP A 1 166 ? -2.518 11.711 0.695 1 95.12 166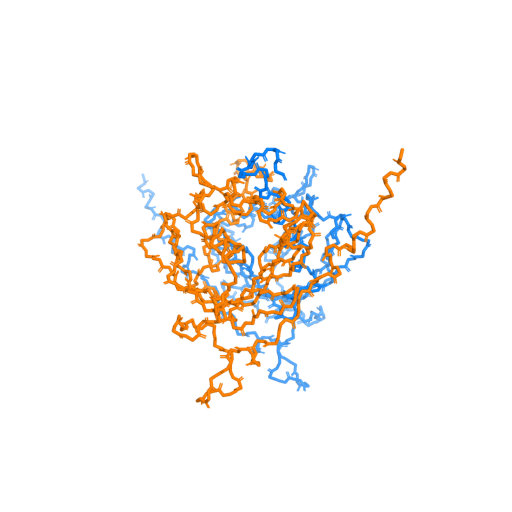 ASP A O 1
ATOM 1297 N N . MET A 1 167 ? -2.465 13.75 -0.141 1 90.12 167 MET A N 1
ATOM 1298 C CA . MET A 1 167 ? -2.748 13.336 -1.512 1 90.12 167 MET A CA 1
ATOM 1299 C C . MET A 1 167 ? -1.485 13.375 -2.365 1 90.12 167 MET A C 1
ATOM 1301 O O . MET A 1 167 ? -0.845 14.422 -2.484 1 90.12 167 MET A O 1
ATOM 1305 N N . TRP A 1 168 ? -1.127 12.289 -2.982 1 84.31 168 TRP A N 1
ATOM 1306 C CA . TRP A 1 168 ? 0.052 12.164 -3.834 1 84.31 168 TRP A CA 1
ATOM 1307 C C . TRP A 1 168 ? -0.32 12.297 -5.305 1 84.31 168 TRP A C 1
ATOM 1309 O O . TRP A 1 168 ? -1.464 12.039 -5.691 1 84.31 168 TRP A O 1
ATOM 1319 N N . ASN A 1 169 ? 0.709 12.82 -5.996 1 75.12 169 ASN A N 1
ATOM 1320 C CA . ASN A 1 169 ? 0.522 12.758 -7.445 1 75.12 169 ASN A CA 1
ATOM 1321 C C . ASN A 1 169 ? 0.526 11.32 -7.949 1 75.12 169 ASN A C 1
ATOM 1323 O O . ASN A 1 169 ? 1.216 10.461 -7.395 1 75.12 169 ASN A O 1
ATOM 1327 N N . GLU A 1 170 ? -0.256 11.086 -8.914 1 64.75 170 GLU A N 1
ATOM 1328 C CA . GLU A 1 170 ? -0.368 9.742 -9.477 1 64.75 170 GLU A CA 1
ATOM 1329 C C . GLU A 1 170 ? 1.005 9.18 -9.828 1 64.75 170 GLU A C 1
ATOM 1331 O O . GLU A 1 170 ? 1.257 7.984 -9.641 1 64.75 170 GLU A O 1
ATOM 1336 N N . LYS A 1 171 ? 1.844 9.992 -10.336 1 61.19 171 LYS A N 1
ATOM 1337 C CA . LYS A 1 171 ? 3.154 9.547 -10.805 1 61.19 171 LYS A CA 1
ATOM 1338 C C . LYS A 1 171 ? 4.02 9.078 -9.641 1 61.19 171 LYS A C 1
ATOM 1340 O O . LYS A 1 171 ? 4.926 8.258 -9.828 1 61.19 171 LYS A O 1
ATOM 1345 N N . ASP A 1 172 ? 3.799 9.633 -8.523 1 59.34 172 ASP A N 1
ATOM 1346 C CA . ASP A 1 172 ? 4.656 9.344 -7.379 1 59.34 172 ASP A CA 1
ATOM 1347 C C . ASP A 1 172 ? 4.367 7.949 -6.816 1 59.34 172 ASP A C 1
ATOM 1349 O O . ASP A 1 172 ? 5.23 7.34 -6.184 1 59.34 172 ASP A O 1
ATOM 1353 N N . TYR A 1 173 ? 3.234 7.543 -7.16 1 58.88 173 TYR A N 1
ATOM 1354 C CA . TYR A 1 173 ? 2.863 6.227 -6.656 1 58.88 173 TYR A CA 1
ATOM 1355 C C . TYR A 1 173 ? 3.428 5.121 -7.543 1 58.88 173 TYR A C 1
ATOM 1357 O O . TYR A 1 173 ? 3.373 3.943 -7.191 1 58.88 173 TYR A O 1
ATOM 1365 N N . SER A 1 174 ? 4.227 5.496 -8.445 1 57.25 174 SER A N 1
ATOM 1366 C CA . SER A 1 174 ? 4.625 4.512 -9.445 1 57.25 174 SER A CA 1
ATOM 1367 C C . SER A 1 174 ? 5.645 3.529 -8.883 1 57.25 174 SER A C 1
ATOM 1369 O O . SER A 1 174 ? 6.262 3.789 -7.848 1 57.25 174 SER A O 1
ATOM 1371 N N . HIS A 1 175 ? 5.754 2.328 -9.562 1 58.47 175 HIS A N 1
ATOM 1372 C CA . HIS A 1 175 ? 6.539 1.132 -9.273 1 58.47 175 HIS A CA 1
ATOM 1373 C C . HIS A 1 175 ? 8.031 1.443 -9.25 1 58.47 175 HIS A C 1
ATOM 1375 O O . HIS A 1 175 ? 8.82 0.67 -8.711 1 58.47 175 HIS A O 1
ATOM 1381 N N . GLU A 1 176 ? 8.422 2.643 -9.672 1 59.94 176 GLU A N 1
ATOM 1382 C CA . GLU A 1 176 ? 9.859 2.865 -9.781 1 59.94 176 GLU A CA 1
ATOM 1383 C C . GLU A 1 176 ? 10.344 3.869 -8.734 1 59.94 176 GLU A C 1
ATOM 1385 O O . GLU A 1 176 ? 11.547 4.066 -8.562 1 59.94 176 GLU A O 1
ATOM 1390 N N . GLY A 1 177 ? 9.492 4.074 -7.812 1 64.88 177 GLY A N 1
ATOM 1391 C CA . GLY A 1 177 ? 9.922 5.055 -6.828 1 64.88 177 GLY A CA 1
ATOM 1392 C C . GLY A 1 177 ? 9.641 4.625 -5.398 1 64.88 177 GLY A C 1
ATOM 1393 O O . GLY A 1 177 ? 10.008 3.52 -4.996 1 64.88 177 GLY A O 1
ATOM 1394 N N . LEU A 1 178 ? 9.164 5.453 -4.605 1 72 178 LEU A N 1
ATOM 1395 C CA . LEU A 1 178 ? 8.844 5.27 -3.195 1 72 178 LEU A CA 1
ATOM 1396 C C . LEU A 1 178 ? 7.852 4.121 -3.008 1 72 178 LEU A C 1
ATOM 1398 O O . LEU A 1 178 ? 7.891 3.424 -1.991 1 72 178 LEU A O 1
ATOM 1402 N N . GLY A 1 179 ? 7.199 3.926 -4.074 1 73.56 179 GLY A N 1
ATOM 1403 C CA . GLY A 1 179 ? 6.266 2.812 -4.02 1 73.56 179 GLY A CA 1
ATOM 1404 C C . GLY A 1 179 ? 6.953 1.467 -3.873 1 73.56 179 GLY A C 1
ATOM 1405 O O . GLY A 1 179 ? 6.52 0.628 -3.078 1 73.56 179 GLY A O 1
ATOM 1406 N N . LYS A 1 180 ? 8.023 1.312 -4.613 1 76.5 180 LYS A N 1
ATOM 1407 C CA . LYS A 1 180 ? 8.758 0.055 -4.543 1 76.5 180 LYS A CA 1
ATOM 1408 C C . LYS A 1 180 ? 9.383 -0.138 -3.162 1 76.5 180 LYS A C 1
ATOM 1410 O O . LYS A 1 180 ? 9.414 -1.254 -2.639 1 76.5 180 LYS A O 1
ATOM 1415 N N . VAL A 1 181 ? 9.898 0.912 -2.646 1 74.88 181 VAL A N 1
ATOM 1416 C CA . VAL A 1 181 ? 10.508 0.857 -1.318 1 74.88 181 VAL A CA 1
ATOM 1417 C C . VAL A 1 181 ? 9.461 0.429 -0.292 1 74.88 181 VAL A C 1
ATOM 1419 O O . VAL A 1 181 ? 9.711 -0.463 0.522 1 74.88 181 VAL A O 1
ATOM 1422 N N . PHE A 1 182 ? 8.336 1.026 -0.387 1 76.38 182 PHE A N 1
ATOM 1423 C CA . PHE A 1 182 ? 7.289 0.716 0.581 1 76.38 182 PHE A CA 1
ATOM 1424 C C . PHE A 1 182 ? 6.781 -0.71 0.394 1 76.38 182 PHE A C 1
ATOM 1426 O O . PHE A 1 182 ? 6.516 -1.412 1.371 1 76.38 182 PHE A O 1
ATOM 1433 N N . LYS A 1 183 ? 6.711 -1.146 -0.818 1 81 183 LYS A N 1
ATOM 1434 C CA . LYS A 1 183 ? 6.285 -2.516 -1.085 1 81 183 LYS A CA 1
ATOM 1435 C C . LYS A 1 183 ? 7.281 -3.523 -0.521 1 81 183 LYS A C 1
ATOM 1437 O O . LYS A 1 183 ? 6.887 -4.566 0.005 1 81 183 LYS A O 1
ATOM 1442 N N . THR A 1 184 ? 8.531 -3.189 -0.713 1 81.31 184 THR A N 1
ATOM 1443 C CA . THR A 1 184 ? 9.586 -4.066 -0.215 1 81.31 184 THR A CA 1
ATOM 1444 C C . THR A 1 184 ? 9.578 -4.105 1.311 1 81.31 184 THR A C 1
ATOM 1446 O O . THR A 1 184 ? 9.727 -5.172 1.91 1 81.31 184 THR A O 1
ATOM 1449 N N . LEU A 1 185 ? 9.398 -2.98 1.904 1 75 185 LEU A N 1
ATOM 1450 C CA . LEU A 1 185 ? 9.312 -2.918 3.359 1 75 185 LEU A CA 1
ATOM 1451 C C . LEU A 1 185 ? 8.133 -3.746 3.867 1 75 185 LEU A C 1
ATOM 1453 O O . LEU A 1 185 ? 8.266 -4.477 4.855 1 75 185 LEU A O 1
ATOM 1457 N N . ASN A 1 186 ? 7.086 -3.555 3.162 1 76.19 186 ASN A N 1
ATOM 1458 C CA . ASN A 1 186 ? 5.922 -4.359 3.523 1 76.19 186 ASN A CA 1
ATOM 1459 C C . ASN A 1 186 ? 6.219 -5.852 3.412 1 76.19 186 ASN A C 1
ATOM 1461 O O . ASN A 1 186 ? 5.863 -6.629 4.305 1 76.19 186 ASN A O 1
ATOM 1465 N N . GLY A 1 187 ? 6.852 -6.246 2.389 1 78.88 187 GLY A N 1
ATOM 1466 C CA . GLY A 1 187 ? 7.238 -7.637 2.221 1 78.88 187 GLY A CA 1
ATOM 1467 C C . GLY A 1 187 ? 8.148 -8.141 3.324 1 78.88 187 GLY A C 1
ATOM 1468 O O . GLY A 1 187 ? 7.988 -9.266 3.805 1 78.88 187 GLY A O 1
ATOM 1469 N N . ASP A 1 188 ? 9.031 -7.289 3.758 1 77.25 188 ASP A N 1
ATOM 1470 C CA . ASP A 1 188 ? 10.008 -7.66 4.773 1 77.25 188 ASP A CA 1
ATOM 1471 C C . ASP A 1 188 ? 9.367 -7.73 6.156 1 77.25 188 ASP A C 1
ATOM 1473 O O . ASP A 1 188 ? 9.625 -8.664 6.922 1 77.25 188 ASP A O 1
ATOM 1477 N N . TYR A 1 189 ? 8.508 -6.859 6.422 1 74.31 189 TYR A N 1
ATOM 1478 C CA . TYR A 1 189 ? 7.957 -6.711 7.766 1 74.31 189 TYR A CA 1
ATOM 1479 C C . TYR A 1 189 ? 6.852 -7.727 8.016 1 74.31 189 TYR A C 1
ATOM 1481 O O . TYR A 1 189 ? 6.668 -8.188 9.141 1 74.31 189 TYR A O 1
ATOM 1489 N N . LEU A 1 190 ? 6.211 -8.086 6.992 1 78.38 190 LEU A N 1
ATOM 1490 C CA . LEU A 1 190 ? 5.051 -8.953 7.184 1 78.38 190 LEU A CA 1
ATOM 1491 C C . LEU A 1 190 ? 5.477 -10.32 7.711 1 78.38 190 LEU A C 1
ATOM 1493 O O . LEU A 1 190 ? 4.711 -10.977 8.414 1 78.38 190 LEU A O 1
ATOM 1497 N N . THR A 1 191 ? 6.676 -10.742 7.43 1 84.44 191 THR A N 1
ATOM 1498 C CA . THR A 1 191 ? 7.133 -12.031 7.945 1 84.44 191 THR A CA 1
ATOM 1499 C C . THR A 1 191 ? 7.242 -11.992 9.469 1 84.44 191 THR A C 1
ATOM 1501 O O . THR A 1 191 ? 7.055 -13.016 10.133 1 84.44 191 THR A O 1
ATOM 1504 N N . GLY A 1 192 ? 7.617 -10.906 9.992 1 78.56 192 GLY A N 1
ATOM 1505 C CA . GLY A 1 192 ? 7.668 -10.758 11.438 1 78.56 192 GLY A CA 1
ATOM 1506 C C . GLY A 1 192 ? 6.305 -10.852 12.094 1 78.56 192 GLY A C 1
ATOM 1507 O O . GLY A 1 192 ? 6.191 -11.297 13.242 1 78.56 192 GLY A O 1
ATOM 1508 N N . ILE A 1 193 ? 5.316 -10.555 11.414 1 75.56 193 ILE A N 1
ATOM 1509 C CA . ILE A 1 193 ? 3.951 -10.547 11.93 1 75.56 193 ILE A CA 1
ATOM 1510 C C . ILE A 1 193 ? 3.311 -11.914 11.727 1 75.56 193 ILE A C 1
ATOM 1512 O O . ILE A 1 193 ? 2.719 -12.477 12.656 1 75.56 193 ILE A O 1
ATOM 1516 N N . THR A 1 194 ? 3.393 -12.406 10.539 1 85.12 194 THR A N 1
ATOM 1517 C CA . THR A 1 194 ? 2.686 -13.641 10.195 1 85.12 194 THR A CA 1
ATOM 1518 C C . THR A 1 194 ? 3.494 -14.859 10.609 1 85.12 194 THR A C 1
ATOM 1520 O O . THR A 1 194 ? 2.953 -15.961 10.711 1 85.12 194 THR A O 1
ATOM 1523 N N . ARG A 1 195 ? 4.828 -14.805 10.734 1 85.12 195 ARG A N 1
ATOM 1524 C CA . ARG A 1 195 ? 5.754 -15.812 11.234 1 85.12 195 ARG A CA 1
ATOM 1525 C C . ARG A 1 195 ? 5.547 -17.141 10.516 1 85.12 195 ARG A C 1
ATOM 1527 O O . ARG A 1 195 ? 5.309 -18.172 11.156 1 85.12 195 ARG A O 1
ATOM 1534 N N . PRO A 1 196 ? 5.711 -17.125 9.25 1 91.12 196 PRO A N 1
ATOM 1535 C CA . PRO A 1 196 ? 5.641 -18.406 8.547 1 91.12 196 PRO A CA 1
ATOM 1536 C C . PRO A 1 196 ? 6.719 -19.391 9 1 91.12 196 PRO A C 1
ATOM 1538 O O . PRO A 1 196 ? 7.656 -19 9.703 1 91.12 196 PRO A O 1
ATOM 1541 N N . PRO A 1 197 ? 6.512 -20.656 8.648 1 91.25 197 PRO A N 1
ATOM 1542 C CA . PRO A 1 197 ? 7.543 -21.625 9 1 91.25 197 PRO A CA 1
ATOM 1543 C C . PRO A 1 197 ? 8.93 -21.234 8.5 1 91.25 197 PRO A C 1
ATOM 1545 O O . PRO A 1 197 ? 9.086 -20.859 7.332 1 91.25 197 PRO A O 1
ATOM 1548 N N . LYS A 1 198 ? 9.906 -21.391 9.289 1 88.19 198 LYS A N 1
ATOM 1549 C CA . LYS A 1 198 ? 11.273 -20.969 8.969 1 88.19 198 LYS A CA 1
ATOM 1550 C C . LYS A 1 198 ? 11.867 -21.844 7.871 1 88.19 198 LYS A C 1
ATOM 1552 O O . LYS A 1 198 ? 12.852 -21.469 7.23 1 88.19 198 LYS A O 1
ATOM 1557 N N . SER A 1 199 ? 11.25 -22.984 7.684 1 89.44 199 SER A N 1
ATOM 1558 C CA . SER A 1 199 ? 11.742 -23.938 6.688 1 89.44 199 SER A CA 1
ATOM 1559 C C . SER A 1 199 ? 11.469 -23.438 5.27 1 89.44 199 SER A C 1
ATOM 1561 O O . SER A 1 199 ? 12.016 -23.969 4.305 1 89.44 199 SER A O 1
ATOM 1563 N N . LEU A 1 200 ? 10.719 -22.5 5.199 1 91.88 200 LEU A N 1
ATOM 1564 C CA . LEU A 1 200 ? 10.359 -22 3.879 1 91.88 200 LEU A CA 1
ATOM 1565 C C . LEU A 1 200 ? 11.43 -21.062 3.348 1 91.88 200 LEU A C 1
ATOM 1567 O O . LEU A 1 200 ? 11.594 -20.922 2.133 1 91.88 200 LEU A O 1
ATOM 1571 N N . MET B 1 1 ? 33.281 -34 -6.984 1 25.88 1 MET B N 1
ATOM 1572 C CA . MET B 1 1 ? 32.531 -33.625 -8.172 1 25.88 1 MET B CA 1
ATOM 1573 C C . MET B 1 1 ? 32.031 -32.188 -8.07 1 25.88 1 MET B C 1
ATOM 1575 O O . MET B 1 1 ? 31.391 -31.797 -7.082 1 25.88 1 MET B O 1
ATOM 1579 N N . SER B 1 2 ? 32.719 -31.141 -8.586 1 26.84 2 SER B N 1
ATOM 1580 C CA . SER B 1 2 ? 32.688 -29.719 -8.305 1 26.84 2 SER B CA 1
ATOM 1581 C C . SER B 1 2 ? 31.344 -29.094 -8.648 1 26.84 2 SER B C 1
ATOM 1583 O O . SER B 1 2 ? 30.938 -29.078 -9.812 1 26.84 2 SER B O 1
ATOM 1585 N N . THR B 1 3 ? 30.203 -29.484 -8.023 1 32.31 3 THR B N 1
ATOM 1586 C CA . THR B 1 3 ? 28.844 -29.062 -8.375 1 32.31 3 THR B CA 1
ATOM 1587 C C . THR B 1 3 ? 28.797 -27.562 -8.633 1 32.31 3 THR B C 1
ATOM 1589 O O . THR B 1 3 ? 29.172 -26.766 -7.77 1 32.31 3 THR B O 1
ATOM 1592 N N . GLY B 1 4 ? 29.125 -27.078 -9.844 1 34.81 4 GLY B N 1
ATOM 1593 C CA . GLY B 1 4 ? 29.219 -25.719 -10.344 1 34.81 4 GLY B CA 1
ATOM 1594 C C . GLY B 1 4 ? 28.094 -24.828 -9.844 1 34.81 4 GLY B C 1
ATOM 1595 O O . GLY B 1 4 ? 27.062 -25.312 -9.391 1 34.81 4 GLY B O 1
ATOM 1596 N N . PRO B 1 5 ? 28.328 -23.688 -9.234 1 38.72 5 PRO B N 1
ATOM 1597 C CA . PRO B 1 5 ? 27.312 -22.75 -8.742 1 38.72 5 PRO B CA 1
ATOM 1598 C C . PRO B 1 5 ? 26.156 -22.578 -9.711 1 38.72 5 PRO B C 1
ATOM 1600 O O . PRO B 1 5 ? 26.375 -22.312 -10.898 1 38.72 5 PRO B O 1
ATOM 1603 N N . SER B 1 6 ? 25.156 -23.453 -9.93 1 41.97 6 SER B N 1
ATOM 1604 C CA . SER B 1 6 ? 24.094 -23.391 -10.922 1 41.97 6 SER B CA 1
ATOM 1605 C C . SER B 1 6 ? 23.688 -21.953 -11.219 1 41.97 6 SER B C 1
ATOM 1607 O O . SER B 1 6 ? 23.438 -21.172 -10.297 1 41.97 6 SER B O 1
ATOM 1609 N N . ASN B 1 7 ? 24.234 -21.156 -12.203 1 48.41 7 ASN B N 1
ATOM 1610 C CA . ASN B 1 7 ? 24.188 -19.844 -12.82 1 48.41 7 ASN B CA 1
ATOM 1611 C C . ASN B 1 7 ? 22.766 -19.328 -12.938 1 48.41 7 ASN B C 1
ATOM 1613 O O . ASN B 1 7 ? 22.219 -19.25 -14.039 1 48.41 7 ASN B O 1
ATOM 1617 N N . THR B 1 8 ? 21.797 -19.781 -12.156 1 63.69 8 THR B N 1
ATOM 1618 C CA . THR B 1 8 ? 20.406 -19.438 -12.367 1 63.69 8 THR B CA 1
ATOM 1619 C C . THR B 1 8 ? 20.203 -17.922 -12.312 1 63.69 8 THR B C 1
ATOM 1621 O O . THR B 1 8 ? 20.781 -17.234 -11.469 1 63.69 8 THR B O 1
ATOM 1624 N N . THR B 1 9 ? 19.828 -17.281 -13.484 1 85.56 9 THR B N 1
ATOM 1625 C CA . THR B 1 9 ? 19.484 -15.883 -13.641 1 85.56 9 THR B CA 1
ATOM 1626 C C . THR B 1 9 ? 18.672 -15.398 -12.445 1 85.56 9 THR B C 1
ATOM 1628 O O . THR B 1 9 ? 17.75 -16.078 -12 1 85.56 9 THR B O 1
ATOM 1631 N N . PRO B 1 10 ? 19.25 -14.336 -11.836 1 89.69 10 PRO B N 1
ATOM 1632 C CA . PRO B 1 10 ? 18.484 -13.797 -10.703 1 89.69 10 PRO B CA 1
ATOM 1633 C C . PRO B 1 10 ? 17 -13.617 -11.016 1 89.69 10 PRO B C 1
ATOM 1635 O O . PRO B 1 10 ? 16.641 -13.344 -12.164 1 89.69 10 PRO B O 1
ATOM 1638 N N . ALA B 1 11 ? 16.234 -13.852 -10 1 90.44 11 ALA B N 1
ATOM 1639 C CA . ALA B 1 11 ? 14.781 -13.805 -10.141 1 90.44 11 ALA B CA 1
ATOM 1640 C C . ALA B 1 11 ? 14.336 -12.5 -10.797 1 90.44 11 ALA B C 1
ATOM 1642 O O . ALA B 1 11 ? 13.398 -12.484 -11.594 1 90.44 11 ALA B O 1
ATOM 1643 N N . ILE B 1 12 ? 14.992 -11.383 -10.477 1 89.19 12 ILE B N 1
ATOM 1644 C CA . ILE B 1 12 ? 14.602 -10.062 -10.969 1 89.19 12 ILE B CA 1
ATOM 1645 C C . ILE B 1 12 ? 14.68 -10.039 -12.492 1 89.19 12 ILE B C 1
ATOM 1647 O O . ILE B 1 12 ? 13.93 -9.305 -13.141 1 89.19 12 ILE B O 1
ATOM 1651 N N . ASN B 1 13 ? 15.531 -10.836 -13.039 1 90.31 13 ASN B N 1
ATOM 1652 C CA . ASN B 1 13 ? 15.703 -10.883 -14.484 1 90.31 13 ASN B CA 1
ATOM 1653 C C . ASN B 1 13 ? 14.57 -11.656 -15.156 1 90.31 13 ASN B C 1
ATOM 1655 O O . ASN B 1 13 ? 14.477 -11.695 -16.391 1 90.31 13 ASN B O 1
ATOM 1659 N N . HIS B 1 14 ? 13.703 -12.242 -14.406 1 92.81 14 HIS B N 1
ATOM 1660 C CA . HIS B 1 14 ? 12.586 -13.016 -14.922 1 92.81 14 HIS B CA 1
ATOM 1661 C C . HIS B 1 14 ? 11.273 -12.25 -14.805 1 92.81 14 HIS B C 1
ATOM 1663 O O . HIS B 1 14 ? 10.195 -12.812 -15 1 92.81 14 HIS B O 1
ATOM 1669 N N . GLU B 1 15 ? 11.344 -10.938 -14.5 1 91.88 15 GLU B N 1
ATOM 1670 C CA . GLU B 1 15 ? 10.109 -10.172 -14.344 1 91.88 15 GLU B CA 1
ATOM 1671 C C . GLU B 1 15 ? 9.242 -10.258 -15.602 1 91.88 15 GLU B C 1
ATOM 1673 O O . GLU B 1 15 ? 9.703 -9.953 -16.703 1 91.88 15 GLU B O 1
ATOM 1678 N N . PRO B 1 16 ? 8.07 -10.664 -15.406 1 90.69 16 PRO B N 1
ATOM 1679 C CA . PRO B 1 16 ? 7.184 -10.695 -16.578 1 90.69 16 PRO B CA 1
ATOM 1680 C C . PRO B 1 16 ? 6.66 -9.312 -16.953 1 90.69 16 PRO B C 1
ATOM 1682 O O . PRO B 1 16 ? 6.484 -8.453 -16.078 1 90.69 16 PRO B O 1
ATOM 1685 N N . HIS B 1 17 ? 6.402 -9.117 -18.188 1 88.12 17 HIS B N 1
ATOM 1686 C CA . HIS B 1 17 ? 5.789 -7.902 -18.703 1 88.12 17 HIS B CA 1
ATOM 1687 C C . HIS B 1 17 ? 4.605 -8.227 -19.625 1 88.12 17 HIS B C 1
ATOM 1689 O O . HIS B 1 17 ? 4.641 -7.922 -20.812 1 88.12 17 HIS B O 1
ATOM 1695 N N . PRO B 1 18 ? 3.611 -8.82 -19 1 83.62 18 PRO B N 1
ATOM 1696 C CA . PRO B 1 18 ? 2.443 -9.109 -19.828 1 83.62 18 PRO B CA 1
ATOM 1697 C C . PRO B 1 18 ? 1.761 -7.848 -20.344 1 83.62 18 PRO B C 1
ATOM 1699 O O . PRO B 1 18 ? 1.742 -6.82 -19.656 1 83.62 18 PRO B O 1
ATOM 1702 N N . ASP B 1 19 ? 1.314 -7.883 -21.562 1 87.12 19 ASP B N 1
ATOM 1703 C CA . ASP B 1 19 ? 0.474 -6.832 -22.125 1 87.12 19 ASP B CA 1
ATOM 1704 C C . ASP B 1 19 ? -0.997 -7.066 -21.797 1 87.12 19 ASP B C 1
ATOM 1706 O O . ASP B 1 19 ? -1.67 -7.867 -22.438 1 87.12 19 ASP B O 1
ATOM 1710 N N . PRO B 1 20 ? -1.503 -6.367 -20.875 1 87.31 20 PRO B N 1
ATOM 1711 C CA . PRO B 1 20 ? -2.85 -6.676 -20.391 1 87.31 20 PRO B CA 1
ATOM 1712 C C . PRO B 1 20 ? -3.92 -6.512 -21.469 1 87.31 20 PRO B C 1
ATOM 1714 O O . PRO B 1 20 ? -4.871 -7.297 -21.516 1 87.31 20 PRO B O 1
ATOM 1717 N N . ILE B 1 21 ? -3.77 -5.535 -22.234 1 86.38 21 ILE B N 1
ATOM 1718 C CA . ILE B 1 21 ? -4.766 -5.32 -23.281 1 86.38 21 ILE B CA 1
ATOM 1719 C C . ILE B 1 21 ? -4.742 -6.488 -24.266 1 86.38 21 ILE B C 1
ATOM 1721 O O . ILE B 1 21 ? -5.781 -7.078 -24.562 1 86.38 21 ILE B O 1
ATOM 1725 N N . ALA B 1 22 ? -3.584 -6.852 -24.766 1 88.31 22 ALA B N 1
ATOM 1726 C CA . ALA B 1 22 ? -3.453 -7.941 -25.734 1 88.31 22 ALA B CA 1
ATOM 1727 C C . ALA B 1 22 ? -3.977 -9.25 -25.156 1 88.31 22 ALA B C 1
ATOM 1729 O O . ALA B 1 22 ? -4.57 -10.062 -25.875 1 88.31 22 ALA B O 1
ATOM 1730 N N . LEU B 1 23 ? -3.891 -9.406 -23.875 1 89.25 23 LEU B N 1
ATOM 1731 C CA . LEU B 1 23 ? -4.203 -10.688 -23.266 1 89.25 23 LEU B CA 1
ATOM 1732 C C . LEU B 1 23 ? -5.656 -10.734 -22.812 1 89.25 23 LEU B C 1
ATOM 1734 O O . LEU B 1 23 ? -6.227 -11.812 -22.641 1 89.25 23 LEU B O 1
ATOM 1738 N N . THR B 1 24 ? -6.262 -9.516 -22.625 1 89.38 24 THR B N 1
ATOM 1739 C CA . THR B 1 24 ? -7.508 -9.602 -21.859 1 89.38 24 THR B CA 1
ATOM 1740 C C . THR B 1 24 ? -8.625 -8.844 -22.578 1 89.38 24 THR B C 1
ATOM 1742 O O . THR B 1 24 ? -9.797 -8.992 -22.219 1 89.38 24 THR B O 1
ATOM 1745 N N . ALA B 1 25 ? -8.281 -8.102 -23.547 1 86.56 25 ALA B N 1
ATOM 1746 C CA . ALA B 1 25 ? -9.312 -7.309 -24.219 1 86.56 25 ALA B CA 1
ATOM 1747 C C . ALA B 1 25 ? -10.336 -8.203 -24.906 1 86.56 25 ALA B C 1
ATOM 1749 O O . ALA B 1 25 ? -10.023 -9.336 -25.297 1 86.56 25 ALA B O 1
ATOM 1750 N N . THR B 1 26 ? -11.57 -7.695 -24.984 1 87.75 26 THR B N 1
ATOM 1751 C CA . THR B 1 26 ? -12.641 -8.422 -25.656 1 87.75 26 THR B CA 1
ATOM 1752 C C . THR B 1 26 ? -12.938 -7.789 -27.016 1 87.75 26 THR B C 1
ATOM 1754 O O . THR B 1 26 ? -12.594 -6.633 -27.266 1 87.75 26 THR B O 1
ATOM 1757 N N . PRO B 1 27 ? -13.562 -8.555 -27.859 1 87.19 27 PRO B N 1
ATOM 1758 C CA . PRO B 1 27 ? -13.93 -7.984 -29.156 1 87.19 27 PRO B CA 1
ATOM 1759 C C . PRO B 1 27 ? -14.828 -6.754 -29.031 1 87.19 27 PRO B C 1
ATOM 1761 O O . PRO B 1 27 ? -14.734 -5.832 -29.844 1 87.19 27 PRO B O 1
ATOM 1764 N N . GLU B 1 28 ? -15.648 -6.684 -28.031 1 88.31 28 GLU B N 1
ATOM 1765 C CA . GLU B 1 28 ? -16.562 -5.566 -27.797 1 88.31 28 GLU B CA 1
ATOM 1766 C C . GLU B 1 28 ? -15.805 -4.324 -27.344 1 88.31 28 GLU B C 1
ATOM 1768 O O . GLU B 1 28 ? -16.219 -3.199 -27.641 1 88.31 28 GLU B O 1
ATOM 1773 N N . ASN B 1 29 ? -14.727 -4.586 -26.547 1 88.06 29 ASN B N 1
ATOM 1774 C CA . ASN B 1 29 ? -13.898 -3.508 -26.031 1 88.06 29 ASN B CA 1
ATOM 1775 C C . ASN B 1 29 ? -12.414 -3.777 -26.266 1 88.06 29 ASN B C 1
ATOM 1777 O O . ASN B 1 29 ? -11.68 -4.105 -25.328 1 88.06 29 ASN B O 1
ATOM 1781 N N . PRO B 1 30 ? -11.953 -3.5 -27.438 1 86.06 30 PRO B N 1
ATOM 1782 C CA . PRO B 1 30 ? -10.617 -3.947 -27.828 1 86.06 30 PRO B CA 1
ATOM 1783 C C . PRO B 1 30 ? -9.508 -3.088 -27.219 1 86.06 30 PRO B C 1
ATOM 1785 O O . PRO B 1 30 ? -8.336 -3.459 -27.266 1 86.06 30 PRO B O 1
ATOM 1788 N N . LYS B 1 31 ? -9.805 -1.965 -26.562 1 86.75 31 LYS B N 1
ATOM 1789 C CA . LYS B 1 31 ? -8.773 -1.096 -26 1 86.75 31 LYS B CA 1
ATOM 1790 C C . LYS B 1 31 ? -8.859 -1.05 -24.484 1 86.75 31 LYS B C 1
ATOM 1792 O O . LYS B 1 31 ? -8.156 -0.268 -23.828 1 86.75 31 LYS B O 1
ATOM 1797 N N . GLU B 1 32 ? -9.617 -1.959 -23.938 1 87.25 32 GLU B N 1
ATOM 1798 C CA . GLU B 1 32 ? -9.844 -1.92 -22.5 1 87.25 32 GLU B CA 1
ATOM 1799 C C . GLU B 1 32 ? -9.336 -3.193 -21.828 1 87.25 32 GLU B C 1
ATOM 1801 O O . GLU B 1 32 ? -9.422 -4.281 -22.406 1 87.25 32 GLU B O 1
ATOM 1806 N N . ILE B 1 33 ? -8.82 -2.945 -20.719 1 88.62 33 ILE B 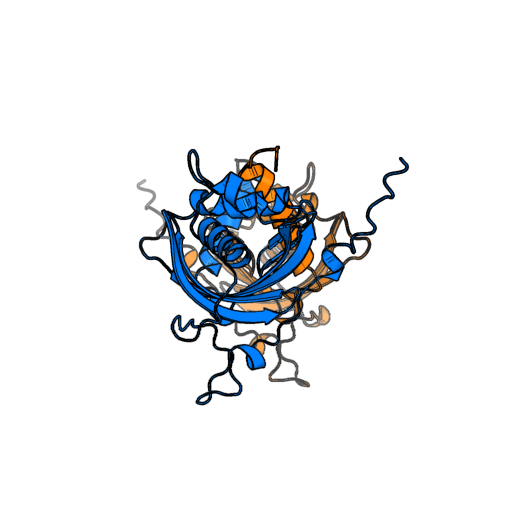N 1
ATOM 1807 C CA . ILE B 1 33 ? -8.398 -4.078 -19.891 1 88.62 33 ILE B CA 1
ATOM 1808 C C . ILE B 1 33 ? -9.625 -4.738 -19.266 1 88.62 33 ILE B C 1
ATOM 1810 O O . ILE B 1 33 ? -10.5 -4.055 -18.734 1 88.62 33 ILE B O 1
ATOM 1814 N N . ASP B 1 34 ? -9.711 -6.047 -19.406 1 91.19 34 ASP B N 1
ATOM 1815 C CA . ASP B 1 34 ? -10.758 -6.828 -18.766 1 91.19 34 ASP B CA 1
ATOM 1816 C C . ASP B 1 34 ? -10.172 -8.047 -18.047 1 91.19 34 ASP B C 1
ATOM 1818 O O . ASP B 1 34 ? -9.883 -9.062 -18.672 1 91.19 34 ASP B O 1
ATOM 1822 N N . TYR B 1 35 ? -10.133 -8.039 -16.781 1 93.5 35 TYR B N 1
ATOM 1823 C CA . TYR B 1 35 ? -9.547 -9.117 -16 1 93.5 35 TYR B CA 1
ATOM 1824 C C . TYR B 1 35 ? -10.617 -10.117 -15.57 1 93.5 35 TYR B C 1
ATOM 1826 O O . TYR B 1 35 ? -10.336 -11.055 -14.82 1 93.5 35 TYR B O 1
ATOM 1834 N N . THR B 1 36 ? -11.836 -9.953 -16.078 1 94.12 36 THR B N 1
ATOM 1835 C CA . THR B 1 36 ? -12.898 -10.883 -15.703 1 94.12 36 THR B CA 1
ATOM 1836 C C . THR B 1 36 ? -12.648 -12.266 -16.312 1 94.12 36 THR B C 1
ATOM 1838 O O . THR B 1 36 ? -12.555 -12.398 -17.531 1 94.12 36 THR B O 1
ATOM 1841 N N . PRO B 1 37 ? -12.617 -13.281 -15.5 1 97 37 PRO B N 1
ATOM 1842 C CA . PRO B 1 37 ? -12.328 -14.602 -16.062 1 97 37 PRO B CA 1
ATOM 1843 C C . PRO B 1 37 ? -13.562 -15.273 -16.672 1 97 37 PRO B C 1
ATOM 1845 O O . PRO B 1 37 ? -14.672 -15.117 -16.156 1 97 37 PRO B O 1
ATOM 1848 N N . ASN B 1 38 ? -13.375 -15.852 -17.719 1 96.56 38 ASN B N 1
ATOM 1849 C CA . ASN B 1 38 ? -14.297 -16.797 -18.344 1 96.56 38 ASN B CA 1
ATOM 1850 C C . ASN B 1 38 ? -13.703 -18.203 -18.406 1 96.56 38 ASN B C 1
ATOM 1852 O O . ASN B 1 38 ? -12.945 -18.516 -19.328 1 96.56 38 ASN B O 1
ATOM 1856 N N . SER B 1 39 ? -14.086 -19.094 -17.547 1 96.31 39 SER B N 1
ATOM 1857 C CA . SER B 1 39 ? -13.445 -20.391 -17.344 1 96.31 39 SER B CA 1
ATOM 1858 C C . SER B 1 39 ? -13.562 -21.266 -18.578 1 96.31 39 SER B C 1
ATOM 1860 O O . SER B 1 39 ? -12.711 -22.125 -18.812 1 96.31 39 SER B O 1
ATOM 1862 N N . THR B 1 40 ? -14.531 -21.062 -19.328 1 96.19 40 THR B N 1
ATOM 1863 C CA . THR B 1 40 ? -14.766 -21.906 -20.5 1 96.19 40 THR B CA 1
ATOM 1864 C C . THR B 1 40 ? -13.727 -21.625 -21.594 1 96.19 40 THR B C 1
ATOM 1866 O O . THR B 1 40 ? -13.555 -22.406 -22.516 1 96.19 40 THR B O 1
ATOM 1869 N N . LEU B 1 41 ? -13.094 -20.531 -21.516 1 95.44 41 LEU B N 1
ATOM 1870 C CA . LEU B 1 41 ? -12.109 -20.141 -22.531 1 95.44 41 LEU B CA 1
ATOM 1871 C C . LEU B 1 41 ? -10.695 -20.453 -22.047 1 95.44 41 LEU B C 1
ATOM 1873 O O . LEU B 1 41 ? -9.719 -20.141 -22.734 1 95.44 41 LEU B O 1
ATOM 1877 N N . SER B 1 42 ? -10.5 -21.109 -20.906 1 97.94 42 SER B N 1
ATOM 1878 C CA . SER B 1 42 ? -9.211 -21.344 -20.266 1 97.94 42 SER B CA 1
ATOM 1879 C C . SER B 1 42 ? -8.359 -22.312 -21.078 1 97.94 42 SER B C 1
ATOM 1881 O O . SER B 1 42 ? -8.828 -23.391 -21.469 1 97.94 42 SER B O 1
ATOM 1883 N N . ILE B 1 43 ? -7.145 -21.953 -21.344 1 97.94 43 ILE B N 1
ATOM 1884 C CA . ILE B 1 43 ? -6.188 -22.844 -21.984 1 97.94 43 ILE B CA 1
ATOM 1885 C C . ILE B 1 43 ? -5.891 -24.031 -21.062 1 97.94 43 ILE B C 1
ATOM 1887 O O . ILE B 1 43 ? -5.57 -23.844 -19.891 1 97.94 43 ILE B O 1
ATOM 1891 N N . PRO B 1 44 ? -5.988 -25.219 -21.609 1 97.94 44 PRO B N 1
ATOM 1892 C CA . PRO B 1 44 ? -5.668 -26.375 -20.766 1 97.94 44 PRO B CA 1
ATOM 1893 C C . PRO B 1 44 ? -4.188 -26.438 -20.391 1 97.94 44 PRO B C 1
ATOM 1895 O O . PRO B 1 44 ? -3.324 -26.109 -21.203 1 97.94 44 PRO B O 1
ATOM 1898 N N . LEU B 1 45 ? -3.922 -26.875 -19.234 1 98.38 45 LEU B N 1
ATOM 1899 C CA . LEU B 1 45 ? -2.561 -27.016 -18.734 1 98.38 45 LEU B CA 1
ATOM 1900 C C . LEU B 1 45 ? -2.207 -28.484 -18.516 1 98.38 45 LEU B C 1
ATOM 1902 O O . LEU B 1 45 ? -3.094 -29.328 -18.328 1 98.38 45 LEU B O 1
ATOM 1906 N N . SER B 1 46 ? -0.88 -28.75 -18.641 1 97.38 46 SER B N 1
ATOM 1907 C CA . SER B 1 46 ? -0.427 -30.062 -18.188 1 97.38 46 SER B CA 1
ATOM 1908 C C . SER B 1 46 ? -0.765 -30.266 -16.703 1 97.38 46 SER B C 1
ATOM 1910 O O . SER B 1 46 ? -0.99 -29.312 -15.977 1 97.38 46 SER B O 1
ATOM 1912 N N . PRO B 1 47 ? -0.821 -31.469 -16.297 1 97.5 47 PRO B N 1
ATOM 1913 C CA . PRO B 1 47 ? -1.122 -31.734 -14.883 1 97.5 47 PRO B CA 1
ATOM 1914 C C . PRO B 1 47 ? -0.156 -31.031 -13.93 1 97.5 47 PRO B C 1
ATOM 1916 O O . PRO B 1 47 ? -0.577 -30.5 -12.898 1 97.5 47 PRO B O 1
ATOM 1919 N N . SER B 1 48 ? 1.115 -31.094 -14.242 1 97.12 48 SER B N 1
ATOM 1920 C CA . SER B 1 48 ? 2.105 -30.453 -13.383 1 97.12 48 SER B CA 1
ATOM 1921 C C . SER B 1 48 ? 1.878 -28.953 -13.289 1 97.12 48 SER B C 1
ATOM 1923 O O . SER B 1 48 ? 1.985 -28.359 -12.211 1 97.12 48 SER B O 1
ATOM 1925 N N . ARG B 1 49 ? 1.526 -28.297 -14.336 1 98.12 49 ARG B N 1
ATOM 1926 C CA . ARG B 1 49 ? 1.279 -26.859 -14.344 1 98.12 49 ARG B CA 1
ATOM 1927 C C . ARG B 1 49 ? -0.061 -26.531 -13.695 1 98.12 49 ARG B C 1
ATOM 1929 O O . ARG B 1 49 ? -0.202 -25.5 -13.039 1 98.12 49 ARG B O 1
ATOM 1936 N N . GLN B 1 50 ? -1.002 -27.406 -13.938 1 98.44 50 GLN B N 1
ATOM 1937 C CA . GLN B 1 50 ? -2.27 -27.234 -13.242 1 98.44 50 GLN B CA 1
ATOM 1938 C C . GLN B 1 50 ? -2.074 -27.281 -11.727 1 98.44 50 GLN B C 1
ATOM 1940 O O . GLN B 1 50 ? -2.738 -26.547 -10.992 1 98.44 50 GLN B O 1
ATOM 1945 N N . LYS B 1 51 ? -1.204 -28.141 -11.305 1 98.19 51 LYS B N 1
ATOM 1946 C CA . LYS B 1 51 ? -0.893 -28.188 -9.883 1 98.19 51 LYS B CA 1
ATOM 1947 C C . LYS B 1 51 ? -0.346 -26.859 -9.383 1 98.19 51 LYS B C 1
ATOM 1949 O O . LYS B 1 51 ? -0.642 -26.438 -8.258 1 98.19 51 LYS B O 1
ATOM 1954 N N . ILE B 1 52 ? 0.47 -26.188 -10.148 1 98.69 52 ILE B N 1
ATOM 1955 C CA . ILE B 1 52 ? 1.014 -24.875 -9.789 1 98.69 52 ILE B CA 1
ATOM 1956 C C . ILE B 1 52 ? -0.125 -23.875 -9.617 1 98.69 52 ILE B C 1
ATOM 1958 O O . ILE B 1 52 ? -0.226 -23.219 -8.578 1 98.69 52 ILE B O 1
ATOM 1962 N N . VAL B 1 53 ? -1.009 -23.781 -10.578 1 98.81 53 VAL B N 1
ATOM 1963 C CA . VAL B 1 53 ? -2.121 -22.844 -10.531 1 98.81 53 VAL B CA 1
ATOM 1964 C C . VAL B 1 53 ? -3.033 -23.172 -9.352 1 98.81 53 VAL B C 1
ATOM 1966 O O . VAL B 1 53 ? -3.492 -22.281 -8.641 1 98.81 53 VAL B O 1
ATOM 1969 N N . THR B 1 54 ? -3.219 -24.469 -9.148 1 98.69 54 THR B N 1
ATOM 1970 C CA . THR B 1 54 ? -4.055 -24.906 -8.039 1 98.69 54 THR B CA 1
ATOM 1971 C C . THR B 1 54 ? -3.441 -24.5 -6.707 1 98.69 54 THR B C 1
ATOM 1973 O O . THR B 1 54 ? -4.141 -23.984 -5.824 1 98.69 54 THR B O 1
ATOM 1976 N N . SER B 1 55 ? -2.178 -24.672 -6.547 1 98.75 55 SER B N 1
ATOM 1977 C CA . SER B 1 55 ? -1.494 -24.266 -5.32 1 98.75 55 SER B CA 1
ATOM 1978 C C . SER B 1 55 ? -1.561 -22.766 -5.117 1 98.75 55 SER B C 1
ATOM 1980 O O . SER B 1 55 ? -1.814 -22.297 -4.008 1 98.75 55 SER B O 1
ATOM 1982 N N . ILE B 1 56 ? -1.328 -22.031 -6.18 1 98.88 56 ILE B N 1
ATOM 1983 C CA . ILE B 1 56 ? -1.363 -20.578 -6.117 1 98.88 56 ILE B CA 1
ATOM 1984 C C . ILE B 1 56 ? -2.756 -20.109 -5.699 1 98.88 56 ILE B C 1
ATOM 1986 O O . ILE B 1 56 ? -2.895 -19.266 -4.812 1 98.88 56 ILE B O 1
ATOM 1990 N N . THR B 1 57 ? -3.818 -20.672 -6.301 1 98.81 57 THR B N 1
ATOM 1991 C CA . THR B 1 57 ? -5.176 -20.266 -5.961 1 98.81 57 THR B CA 1
ATOM 1992 C C . THR B 1 57 ? -5.527 -20.688 -4.539 1 98.81 57 THR B C 1
ATOM 1994 O O . THR B 1 57 ? -6.281 -20 -3.844 1 98.81 57 THR B O 1
ATOM 1997 N N . SER B 1 58 ? -4.957 -21.844 -4.129 1 98.62 58 SER B N 1
ATOM 1998 C CA . SER B 1 58 ? -5.121 -22.266 -2.74 1 98.62 58 SER B CA 1
ATOM 1999 C C . SER B 1 58 ? -4.535 -21.234 -1.775 1 98.62 58 SER B C 1
ATOM 2001 O O . SER B 1 58 ? -5.145 -20.922 -0.755 1 98.62 58 SER B O 1
ATOM 2003 N N . LEU B 1 59 ? -3.418 -20.75 -2.08 1 98.5 59 LEU B N 1
ATOM 2004 C CA . LEU B 1 59 ? -2.777 -19.719 -1.27 1 98.5 59 LEU B CA 1
ATOM 2005 C C . LEU B 1 59 ? -3.625 -18.453 -1.231 1 98.5 59 LEU B C 1
ATOM 2007 O O . LEU B 1 59 ? -3.885 -17.906 -0.157 1 98.5 59 LEU B O 1
ATOM 2011 N N . TYR B 1 60 ? -4.062 -18.016 -2.383 1 98.12 60 TYR B N 1
ATOM 2012 C CA . TYR B 1 60 ? -4.973 -16.875 -2.424 1 98.12 60 TYR B CA 1
ATOM 2013 C C . TYR B 1 60 ? -6.184 -17.125 -1.528 1 98.12 60 TYR B C 1
ATOM 2015 O O . TYR B 1 60 ? -6.727 -16.172 -0.946 1 98.12 60 TYR B O 1
ATOM 2023 N N . SER B 1 61 ? -6.574 -18.344 -1.427 1 98.25 61 SER B N 1
ATOM 2024 C CA . SER B 1 61 ? -7.789 -18.688 -0.694 1 98.25 61 SER B CA 1
ATOM 2025 C C . SER B 1 61 ? -7.488 -18.953 0.778 1 98.25 61 SER B C 1
ATOM 2027 O O . SER B 1 61 ? -8.336 -19.469 1.505 1 98.25 61 SER B O 1
ATOM 2029 N N . GLY B 1 62 ? -6.301 -18.656 1.147 1 97.38 62 GLY B N 1
ATOM 2030 C CA . GLY B 1 62 ? -5.98 -18.672 2.566 1 97.38 62 GLY B CA 1
ATOM 2031 C C . GLY B 1 62 ? -5.629 -20.047 3.094 1 97.38 62 GLY B C 1
ATOM 2032 O O . GLY B 1 62 ? -6.023 -20.406 4.203 1 97.38 62 GLY B O 1
ATOM 2033 N N . SER B 1 63 ? -4.926 -20.766 2.303 1 97.69 63 SER B N 1
ATOM 2034 C CA . SER B 1 63 ? -4.57 -22.125 2.699 1 97.69 63 SER B CA 1
ATOM 2035 C C . SER B 1 63 ? -3.514 -22.125 3.799 1 97.69 63 SER B C 1
ATOM 2037 O O . SER B 1 63 ? -3.264 -23.156 4.434 1 97.69 63 SER B O 1
ATOM 2039 N N . CYS B 1 64 ? -2.836 -21.047 4.02 1 96.56 64 CYS B N 1
ATOM 2040 C CA . CYS B 1 64 ? -1.761 -20.953 5 1 96.56 64 CYS B CA 1
ATOM 2041 C C . CYS B 1 64 ? -2.318 -20.797 6.41 1 96.56 64 CYS B C 1
ATOM 2043 O O . CYS B 1 64 ? -2.195 -19.734 7.016 1 96.56 64 CYS B O 1
ATOM 2045 N N . VAL B 1 65 ? -2.895 -21.844 6.945 1 93.44 65 VAL B N 1
ATOM 2046 C CA . VAL B 1 65 ? -3.436 -21.953 8.297 1 93.44 65 VAL B CA 1
ATOM 2047 C C . VAL B 1 65 ? -2.932 -23.25 8.938 1 93.44 65 VAL B C 1
ATOM 2049 O O . VAL B 1 65 ? -2.396 -24.125 8.258 1 93.44 65 VAL B O 1
ATOM 2052 N N . GLU B 1 66 ? -3.092 -23.266 10.242 1 89.88 66 GLU B N 1
ATOM 2053 C CA . GLU B 1 66 ? -2.73 -24.484 10.953 1 89.88 66 GLU B CA 1
ATOM 2054 C C . GLU B 1 66 ? -3.498 -25.688 10.406 1 89.88 66 GLU B C 1
ATOM 2056 O O . GLU B 1 66 ? -4.723 -25.641 10.281 1 89.88 66 GLU B O 1
ATOM 2061 N N . GLY B 1 67 ? -2.787 -26.641 10.062 1 92.38 67 GLY B N 1
ATOM 2062 C CA . GLY B 1 67 ? -3.408 -27.844 9.539 1 92.38 67 GLY B CA 1
ATOM 2063 C C . GLY B 1 67 ? -3.799 -27.734 8.078 1 92.38 67 GLY B C 1
ATOM 2064 O O . GLY B 1 67 ? -4.391 -28.656 7.512 1 92.38 67 GLY B O 1
ATOM 2065 N N . GLY B 1 68 ? -3.543 -26.609 7.473 1 95.44 68 GLY B N 1
ATOM 2066 C CA . GLY B 1 68 ? -3.863 -26.406 6.07 1 95.44 68 GLY B CA 1
ATOM 2067 C C . GLY B 1 68 ? -2.773 -26.906 5.137 1 95.44 68 GLY B C 1
ATOM 2068 O O . GLY B 1 68 ? -1.832 -27.578 5.57 1 95.44 68 GLY B O 1
ATOM 2069 N N . THR B 1 69 ? -2.934 -26.594 3.855 1 97.25 69 THR B N 1
ATOM 2070 C CA . THR B 1 69 ? -2.002 -27.062 2.838 1 97.25 69 THR B CA 1
ATOM 2071 C C . THR B 1 69 ? -0.978 -25.984 2.496 1 97.25 69 THR B C 1
ATOM 2073 O O . THR B 1 69 ? -0.175 -26.156 1.576 1 97.25 69 THR B O 1
ATOM 2076 N N . GLY B 1 70 ? -1.006 -24.922 3.186 1 97.44 70 GLY B N 1
ATOM 2077 C CA . GLY B 1 70 ? -0.236 -23.734 2.838 1 97.44 70 GLY B CA 1
ATOM 2078 C C . GLY B 1 70 ? 1.246 -24.016 2.678 1 97.44 70 GLY B C 1
ATOM 2079 O O . GLY B 1 70 ? 1.865 -23.578 1.706 1 97.44 70 GLY B O 1
ATOM 2080 N N . GLU B 1 71 ? 1.807 -24.703 3.594 1 96.69 71 GLU B N 1
ATOM 2081 C CA . GLU B 1 71 ? 3.238 -24.984 3.52 1 96.69 71 GLU B CA 1
ATOM 2082 C C . GLU B 1 71 ? 3.582 -25.781 2.266 1 96.69 71 GLU B C 1
ATOM 2084 O O . GLU B 1 71 ? 4.574 -25.484 1.594 1 96.69 71 GLU B O 1
ATOM 2089 N N . GLN B 1 72 ? 2.797 -26.766 1.997 1 97.44 72 GLN B N 1
ATOM 2090 C CA . GLN B 1 72 ? 3.006 -27.547 0.787 1 97.44 72 GLN B CA 1
ATOM 2091 C C . GLN B 1 72 ? 2.807 -26.703 -0.465 1 97.44 72 GLN B C 1
ATOM 2093 O O . GLN B 1 72 ? 3.582 -26.797 -1.418 1 97.44 72 GLN B O 1
ATOM 2098 N N . ASP B 1 73 ? 1.741 -25.891 -0.438 1 98.56 73 ASP B N 1
ATOM 2099 C CA . ASP B 1 73 ? 1.454 -25.016 -1.572 1 98.56 73 ASP B CA 1
ATOM 2100 C C . ASP B 1 73 ? 2.625 -24.078 -1.851 1 98.56 73 ASP B C 1
ATOM 2102 O O . ASP B 1 73 ? 2.918 -23.766 -3.008 1 98.56 73 ASP B O 1
ATOM 2106 N N . MET B 1 74 ? 3.369 -23.672 -0.834 1 98.44 74 MET B N 1
ATOM 2107 C CA . MET B 1 74 ? 4.465 -22.719 -0.942 1 98.44 74 MET B CA 1
ATOM 2108 C C . MET B 1 74 ? 5.609 -23.297 -1.771 1 98.44 74 MET B C 1
ATOM 2110 O O . MET B 1 74 ? 6.418 -22.547 -2.322 1 98.44 74 MET B O 1
ATOM 2114 N N . HIS B 1 75 ? 5.637 -24.531 -1.925 1 97.56 75 HIS B N 1
ATOM 2115 C CA . HIS B 1 75 ? 6.789 -25.156 -2.568 1 97.56 75 HIS B CA 1
ATOM 2116 C C . HIS B 1 75 ? 6.672 -25.094 -4.086 1 97.56 75 HIS B C 1
ATOM 2118 O O . HIS B 1 75 ? 7.562 -25.547 -4.801 1 97.56 75 HIS B O 1
ATOM 2124 N N . VAL B 1 76 ? 5.656 -24.516 -4.598 1 98.44 76 VAL B N 1
ATOM 2125 C CA . VAL B 1 76 ? 5.629 -24.219 -6.031 1 98.44 76 VAL B CA 1
ATOM 2126 C C . VAL B 1 76 ? 6.633 -23.125 -6.352 1 98.44 76 VAL B C 1
ATOM 2128 O O . VAL B 1 76 ? 7.02 -22.938 -7.512 1 98.44 76 VAL B O 1
ATOM 2131 N N . TYR B 1 77 ? 6.969 -22.281 -5.328 1 98.56 77 TYR B N 1
ATOM 2132 C CA . TYR B 1 77 ? 7.926 -21.203 -5.52 1 98.56 77 TYR B CA 1
ATOM 2133 C C . TYR B 1 77 ? 9.359 -21.703 -5.406 1 98.56 77 TYR B C 1
ATOM 2135 O O . TYR B 1 77 ? 9.664 -22.547 -4.555 1 98.56 77 TYR B O 1
ATOM 2143 N N . SER B 1 78 ? 10.211 -21.219 -6.266 1 97.88 78 SER B N 1
ATOM 2144 C CA . SER B 1 78 ? 11.648 -21.312 -6.008 1 97.88 78 SER B CA 1
ATOM 2145 C C . SER B 1 78 ? 12.031 -20.562 -4.738 1 97.88 78 SER B C 1
ATOM 2147 O O . SER B 1 78 ? 11.328 -19.656 -4.309 1 97.88 78 SER B O 1
ATOM 2149 N N . GLU B 1 79 ? 13.125 -20.891 -4.145 1 96.69 79 GLU B N 1
ATOM 2150 C CA . GLU B 1 79 ? 13.586 -20.281 -2.898 1 96.69 79 GLU B CA 1
ATOM 2151 C C . GLU B 1 79 ? 13.789 -18.781 -3.059 1 96.69 79 GLU B C 1
ATOM 2153 O O . GLU B 1 79 ? 13.5 -18 -2.143 1 96.69 79 GLU B O 1
ATOM 2158 N N . LYS B 1 80 ? 14.258 -18.391 -4.262 1 96.31 80 LYS B N 1
ATOM 2159 C CA . LYS B 1 80 ? 14.562 -16.984 -4.488 1 96.31 80 LYS B CA 1
ATOM 2160 C C . LYS B 1 80 ? 13.516 -16.328 -5.379 1 96.31 80 LYS B C 1
ATOM 2162 O O . LYS B 1 80 ? 13.828 -15.43 -6.164 1 96.31 80 LYS B O 1
ATOM 2167 N N . ALA B 1 81 ? 12.312 -16.891 -5.301 1 97.81 81 ALA B N 1
ATOM 2168 C CA . ALA B 1 81 ? 11.227 -16.344 -6.117 1 97.81 81 ALA B CA 1
ATOM 2169 C C . ALA B 1 81 ? 10.867 -14.93 -5.691 1 97.81 81 ALA B C 1
ATOM 2171 O O . ALA B 1 81 ? 11.102 -14.539 -4.547 1 97.81 81 ALA B O 1
ATOM 2172 N N . ILE B 1 82 ? 10.281 -14.172 -6.633 1 97 82 ILE B N 1
ATOM 2173 C CA . ILE B 1 82 ? 9.797 -12.82 -6.387 1 97 82 ILE B CA 1
ATOM 2174 C C . ILE B 1 82 ? 8.273 -12.781 -6.535 1 97 82 ILE B C 1
ATOM 2176 O O . ILE B 1 82 ? 7.719 -13.383 -7.457 1 97 82 ILE B O 1
ATOM 2180 N N . TYR B 1 83 ? 7.695 -12.211 -5.543 1 97.38 83 TYR B N 1
ATOM 2181 C CA . TYR B 1 83 ? 6.285 -11.836 -5.613 1 97.38 83 TYR B CA 1
ATOM 2182 C C . TYR B 1 83 ? 6.129 -10.32 -5.707 1 97.38 83 TYR B C 1
ATOM 2184 O O . TYR B 1 83 ? 6.734 -9.578 -4.93 1 97.38 83 TYR B O 1
ATOM 2192 N N . ASP B 1 84 ? 5.363 -9.875 -6.695 1 93.38 84 ASP B N 1
ATOM 2193 C CA . ASP B 1 84 ? 5.211 -8.453 -6.984 1 93.38 84 ASP B CA 1
ATOM 2194 C C . ASP B 1 84 ? 3.752 -8.102 -7.262 1 93.38 84 ASP B C 1
ATOM 2196 O O . ASP B 1 84 ? 3.205 -8.477 -8.305 1 93.38 84 ASP B O 1
ATOM 2200 N N . ASP B 1 85 ? 3.111 -7.441 -6.34 1 90.06 85 ASP B N 1
ATOM 2201 C CA . ASP B 1 85 ? 1.774 -6.887 -6.535 1 90.06 85 ASP B CA 1
ATOM 2202 C C . ASP B 1 85 ? 1.746 -5.395 -6.215 1 90.06 85 ASP B C 1
ATOM 2204 O O . ASP B 1 85 ? 2.789 -4.789 -5.961 1 90.06 85 ASP B O 1
ATOM 2208 N N . PRO B 1 86 ? 0.589 -4.73 -6.328 1 79.88 86 PRO B N 1
ATOM 2209 C CA . PRO B 1 86 ? 0.554 -3.287 -6.086 1 79.88 86 PRO B CA 1
ATOM 2210 C C . PRO B 1 86 ? 0.956 -2.922 -4.656 1 79.88 86 PRO B C 1
ATOM 2212 O O . PRO B 1 86 ? 1.438 -1.814 -4.41 1 79.88 86 PRO B O 1
ATOM 2215 N N . TRP B 1 87 ? 1.009 -3.938 -3.762 1 80.31 87 TRP B N 1
ATOM 2216 C CA . TRP B 1 87 ? 1.173 -3.582 -2.355 1 80.31 87 TRP B CA 1
ATOM 2217 C C . TRP B 1 87 ? 2.424 -4.23 -1.772 1 80.31 87 TRP B C 1
ATOM 2219 O O . TRP B 1 87 ? 2.904 -3.82 -0.712 1 80.31 87 TRP B O 1
ATOM 2229 N N . SER B 1 88 ? 2.9 -5.164 -2.453 1 85.81 88 SER B N 1
ATOM 2230 C CA . SER B 1 88 ? 3.986 -5.93 -1.85 1 85.81 88 SER B CA 1
ATOM 2231 C C . SER B 1 88 ? 5.023 -6.332 -2.891 1 85.81 88 SER B C 1
ATOM 2233 O O . SER B 1 88 ? 4.672 -6.68 -4.023 1 85.81 88 SER B O 1
ATOM 2235 N N . TYR B 1 89 ? 6.242 -6.273 -2.445 1 89.31 89 TYR B N 1
ATOM 2236 C CA . TYR B 1 89 ? 7.371 -6.848 -3.168 1 89.31 89 TYR B CA 1
ATOM 2237 C C . TYR B 1 89 ? 8.203 -7.746 -2.258 1 89.31 89 TYR B C 1
ATOM 2239 O O . TYR B 1 89 ? 8.727 -7.289 -1.239 1 89.31 89 TYR B O 1
ATOM 2247 N N . CYS B 1 90 ? 8.289 -8.93 -2.539 1 93.25 90 CYS B N 1
ATOM 2248 C CA . CYS B 1 90 ? 9.016 -9.953 -1.797 1 93.25 90 CYS B CA 1
ATOM 2249 C C . CYS B 1 90 ? 10.039 -10.648 -2.688 1 93.25 90 CYS B C 1
ATOM 2251 O O . CYS B 1 90 ? 9.711 -11.109 -3.781 1 93.25 90 CYS B O 1
ATOM 2253 N N . ASP B 1 91 ? 11.273 -10.781 -2.18 1 94.5 91 ASP B N 1
ATOM 2254 C CA . ASP B 1 91 ? 12.312 -11.289 -3.064 1 94.5 91 ASP B CA 1
ATOM 2255 C C . ASP B 1 91 ? 12.867 -12.617 -2.551 1 94.5 91 ASP B C 1
ATOM 2257 O O . ASP B 1 91 ? 13.992 -13 -2.891 1 94.5 91 ASP B O 1
ATOM 2261 N N . THR B 1 92 ? 12.141 -13.312 -1.717 1 95.62 92 THR B N 1
ATOM 2262 C CA . THR B 1 92 ? 12.414 -14.688 -1.304 1 95.62 92 THR B CA 1
ATOM 2263 C C . THR B 1 92 ? 11.109 -15.438 -1.033 1 95.62 92 THR B C 1
ATOM 2265 O O . THR B 1 92 ? 10.094 -14.828 -0.703 1 95.62 92 THR B O 1
ATOM 2268 N N . ARG B 1 93 ? 11.156 -16.719 -1.113 1 97.19 93 ARG B N 1
ATOM 2269 C CA . ARG B 1 93 ? 10.008 -17.547 -0.799 1 97.19 93 ARG B CA 1
ATOM 2270 C C . ARG B 1 93 ? 9.523 -17.312 0.628 1 97.19 93 ARG B C 1
ATOM 2272 O O . ARG B 1 93 ? 8.32 -17.312 0.891 1 97.19 93 ARG B O 1
ATOM 2279 N N . PHE B 1 94 ? 10.469 -17.141 1.505 1 95.69 94 PHE B N 1
ATOM 2280 C CA . PHE B 1 94 ? 10.125 -16.875 2.898 1 95.69 94 PHE B CA 1
ATOM 2281 C C . PHE B 1 94 ? 9.344 -15.578 3.035 1 95.69 94 PHE B C 1
ATOM 2283 O O . PHE B 1 94 ? 8.328 -15.531 3.736 1 95.69 94 PHE B O 1
ATOM 2290 N N . LYS B 1 95 ? 9.758 -14.523 2.367 1 93.38 95 LYS B N 1
ATOM 2291 C CA . LYS B 1 95 ? 9.047 -13.258 2.391 1 93.38 95 LYS B CA 1
ATOM 2292 C C . LYS B 1 95 ? 7.68 -13.375 1.717 1 93.38 95 LYS B C 1
ATOM 2294 O O . LYS B 1 95 ? 6.699 -12.789 2.176 1 93.38 95 LYS B O 1
ATOM 2299 N N . ILE B 1 96 ? 7.602 -14.148 0.688 1 97.44 96 ILE B N 1
ATOM 2300 C CA . ILE B 1 96 ? 6.336 -14.406 0.015 1 97.44 96 ILE B CA 1
ATOM 2301 C C . ILE B 1 96 ? 5.375 -15.109 0.974 1 97.44 96 ILE B C 1
ATOM 2303 O O . ILE B 1 96 ? 4.191 -14.773 1.036 1 97.44 96 ILE B O 1
ATOM 2307 N N . ALA B 1 97 ? 5.934 -16.016 1.702 1 96.75 97 ALA B N 1
ATOM 2308 C CA . ALA B 1 97 ? 5.117 -16.734 2.68 1 96.75 97 ALA B CA 1
ATOM 2309 C C . ALA B 1 97 ? 4.469 -15.766 3.666 1 96.75 97 ALA B C 1
ATOM 2311 O O . ALA B 1 97 ? 3.324 -15.969 4.082 1 96.75 97 ALA B O 1
ATOM 2312 N N . GLY B 1 98 ? 5.176 -14.805 4.023 1 92.62 98 GLY B N 1
ATOM 2313 C CA . GLY B 1 98 ? 4.605 -13.797 4.91 1 92.62 98 GLY B CA 1
ATOM 2314 C C . GLY B 1 98 ? 3.301 -13.219 4.395 1 92.62 98 GLY B C 1
ATOM 2315 O O . GLY B 1 98 ? 2.385 -12.945 5.172 1 92.62 98 GLY B O 1
ATOM 2316 N N . GLN B 1 99 ? 3.236 -13.008 3.08 1 92.81 99 GLN B N 1
ATOM 2317 C CA . GLN B 1 99 ? 2.02 -12.492 2.469 1 92.81 99 GLN B CA 1
ATOM 2318 C C . GLN B 1 99 ? 0.884 -13.508 2.553 1 92.81 99 GLN B C 1
ATOM 2320 O O . GLN B 1 99 ? -0.224 -13.172 2.979 1 92.81 99 GLN B O 1
ATOM 2325 N N . TRP B 1 100 ? 1.188 -14.703 2.199 1 96.62 100 TRP B N 1
ATOM 2326 C CA . TRP B 1 100 ? 0.15 -15.727 2.127 1 96.62 100 TRP B CA 1
ATOM 2327 C C . TRP B 1 100 ? -0.374 -16.078 3.518 1 96.62 100 TRP B C 1
ATOM 2329 O O . TRP B 1 100 ? -1.572 -16.297 3.697 1 96.62 100 TRP B O 1
ATOM 2339 N N . TYR B 1 101 ? 0.464 -16.125 4.508 1 93.31 101 TYR B N 1
ATOM 2340 C CA . TYR B 1 101 ? 0.043 -16.422 5.875 1 93.31 101 TYR B CA 1
ATOM 2341 C C . TYR B 1 101 ? -0.729 -15.25 6.465 1 93.31 101 TYR B C 1
ATOM 2343 O O . TYR B 1 101 ? -1.441 -15.398 7.461 1 93.31 101 TYR B O 1
ATOM 2351 N N . GLY B 1 102 ? -0.558 -14.164 5.836 1 90.31 102 GLY B N 1
ATOM 2352 C CA . GLY B 1 102 ? -1.299 -12.992 6.266 1 90.31 102 GLY B CA 1
ATOM 2353 C C . GLY B 1 102 ? -2.764 -13.031 5.879 1 90.31 102 GLY B C 1
ATOM 2354 O O . GLY B 1 102 ? -3.613 -12.477 6.574 1 90.31 102 GLY B O 1
ATOM 2355 N N . ILE B 1 103 ? -3.088 -13.711 4.809 1 93.19 103 ILE B N 1
ATOM 2356 C CA . ILE B 1 103 ? -4.445 -13.695 4.273 1 93.19 103 ILE B CA 1
ATOM 2357 C C . ILE B 1 103 ? -5.414 -14.25 5.316 1 93.19 103 ILE B C 1
ATOM 2359 O O . ILE B 1 103 ? -6.352 -13.562 5.73 1 93.19 103 ILE B O 1
ATOM 2363 N N . PRO B 1 104 ? -5.238 -15.43 5.867 1 93.25 104 PRO B N 1
ATOM 2364 C CA . PRO B 1 104 ? -6.211 -15.938 6.84 1 93.25 104 PRO B CA 1
ATOM 2365 C C . PRO B 1 104 ? -6.176 -15.18 8.164 1 93.25 104 PRO B C 1
ATOM 2367 O O . PRO B 1 104 ? -7.078 -15.336 8.992 1 93.25 104 PRO B O 1
ATOM 2370 N N . MET B 1 105 ? -5.109 -14.438 8.406 1 83.69 105 MET B N 1
ATOM 2371 C CA . MET B 1 105 ? -5.047 -13.641 9.625 1 83.69 105 MET B CA 1
ATOM 2372 C C . MET B 1 105 ? -6.027 -12.469 9.562 1 83.69 105 MET B C 1
ATOM 2374 O O . MET B 1 105 ? -6.605 -12.086 10.578 1 83.69 105 MET B O 1
ATOM 2378 N N . ILE B 1 106 ? -6.262 -11.945 8.336 1 83.5 106 ILE B N 1
ATOM 2379 C CA . ILE B 1 106 ? -7.008 -10.695 8.281 1 83.5 106 ILE B CA 1
ATOM 2380 C C . ILE B 1 106 ? -8.32 -10.914 7.52 1 83.5 106 ILE B C 1
ATOM 2382 O O . ILE B 1 106 ? -9.219 -10.078 7.574 1 83.5 106 ILE B O 1
ATOM 2386 N N . MET B 1 107 ? -8.414 -11.945 6.809 1 89.62 107 MET B N 1
ATOM 2387 C CA . MET B 1 107 ? -9.633 -12.234 6.062 1 89.62 107 MET B CA 1
ATOM 2388 C C . MET B 1 107 ? -10.492 -13.258 6.793 1 89.62 107 MET B C 1
ATOM 2390 O O . MET B 1 107 ? -10 -14.32 7.188 1 89.62 107 MET B O 1
ATOM 2394 N N . GLY B 1 108 ? -11.805 -12.922 6.965 1 88.88 108 GLY B N 1
ATOM 2395 C CA . GLY B 1 108 ? -12.742 -13.938 7.402 1 88.88 108 GLY B CA 1
ATOM 2396 C C . GLY B 1 108 ? -12.961 -15.031 6.375 1 88.88 108 GLY B C 1
ATOM 2397 O O . GLY B 1 108 ? -13.133 -16.203 6.734 1 88.88 108 GLY B O 1
ATOM 2398 N N . SER B 1 109 ? -12.938 -14.531 5.16 1 94.38 109 SER B N 1
ATOM 2399 C CA . SER B 1 109 ? -12.961 -15.492 4.055 1 94.38 109 SER B CA 1
ATOM 2400 C C . SER B 1 109 ? -12.227 -14.945 2.838 1 94.38 109 SER B C 1
ATOM 2402 O O . SER B 1 109 ? -12.219 -13.742 2.596 1 94.38 109 SER B O 1
ATOM 2404 N N . SER B 1 110 ? -11.547 -15.805 2.207 1 96.31 110 SER B N 1
ATOM 2405 C CA . SER B 1 110 ? -10.914 -15.586 0.908 1 96.31 110 SER B CA 1
ATOM 2406 C C . SER B 1 110 ? -11.133 -16.781 -0.017 1 96.31 110 SER B C 1
ATOM 2408 O O . SER B 1 110 ? -10.789 -17.906 0.33 1 96.31 110 SER B O 1
ATOM 2410 N N . LYS B 1 111 ? -11.734 -16.484 -1.214 1 97.75 111 LYS B N 1
ATOM 2411 C CA . LYS B 1 111 ? -12.094 -17.594 -2.084 1 97.75 111 LYS B CA 1
ATOM 2412 C C . LYS B 1 111 ? -11.844 -17.266 -3.549 1 97.75 111 LYS B C 1
ATOM 2414 O O . LYS B 1 111 ? -12.242 -16.188 -4.02 1 97.75 111 LYS B O 1
ATOM 2419 N N . THR B 1 112 ? -11.172 -18.203 -4.176 1 98.38 112 THR B N 1
ATOM 2420 C CA . THR B 1 112 ? -11.094 -18.109 -5.629 1 98.38 112 THR B CA 1
ATOM 2421 C C . THR B 1 112 ? -12.414 -18.531 -6.27 1 98.38 112 THR B C 1
ATOM 2423 O O . THR B 1 112 ? -12.859 -19.656 -6.102 1 98.38 112 THR B O 1
ATOM 2426 N N . LEU B 1 113 ? -13.008 -17.625 -7.031 1 98.25 113 LEU B N 1
ATOM 2427 C CA . LEU B 1 113 ? -14.312 -17.875 -7.629 1 98.25 113 LEU B CA 1
ATOM 2428 C C . LEU B 1 113 ? -14.156 -18.422 -9.047 1 98.25 113 LEU B C 1
ATOM 2430 O O . LEU B 1 113 ? -14.977 -19.219 -9.5 1 98.25 113 LEU B O 1
ATOM 2434 N N . ALA B 1 114 ? -13.141 -17.938 -9.742 1 98.25 114 ALA B N 1
ATOM 2435 C CA . ALA B 1 114 ? -12.914 -18.375 -11.117 1 98.25 114 ALA B CA 1
ATOM 2436 C C . ALA B 1 114 ? -11.492 -18.062 -11.562 1 98.25 114 ALA B C 1
ATOM 2438 O O . ALA B 1 114 ? -10.852 -17.156 -11.023 1 98.25 114 ALA B O 1
ATOM 2439 N N . THR B 1 115 ? -11.016 -18.844 -12.453 1 98.56 115 THR B N 1
ATOM 2440 C CA . THR B 1 115 ? -9.766 -18.578 -13.156 1 98.56 115 THR B CA 1
ATOM 2441 C C . THR B 1 115 ? -9.938 -18.766 -14.664 1 98.56 115 THR B C 1
ATOM 2443 O O . THR B 1 115 ? -10.867 -19.453 -15.102 1 98.56 115 THR B O 1
ATOM 2446 N N . GLU B 1 116 ? -9.125 -18.062 -15.422 1 98.5 116 GLU B N 1
ATOM 2447 C CA . GLU B 1 116 ? -8.992 -18.266 -16.859 1 98.5 116 GLU B CA 1
ATOM 2448 C C . GLU B 1 116 ? -7.535 -18.141 -17.297 1 98.5 116 GLU B C 1
ATOM 2450 O O . GLU B 1 116 ? -6.977 -17.047 -17.312 1 98.5 116 GLU B O 1
ATOM 2455 N N . VAL B 1 117 ? -6.961 -19.266 -17.703 1 98.62 117 VAL B N 1
ATOM 2456 C CA . VAL B 1 117 ? -5.613 -19.219 -18.266 1 98.62 117 VAL B CA 1
ATOM 2457 C C . VAL B 1 117 ? -5.656 -18.609 -19.656 1 98.62 117 VAL B C 1
ATOM 2459 O O . VAL B 1 117 ? -6.379 -19.078 -20.531 1 98.62 117 VAL B O 1
ATOM 2462 N N . VAL B 1 118 ? -4.84 -17.562 -19.859 1 98 118 VAL B N 1
ATOM 2463 C CA . VAL B 1 118 ? -4.922 -16.828 -21.125 1 98 118 VAL B CA 1
ATOM 2464 C C . VAL B 1 118 ? -3.6 -16.953 -21.875 1 98 118 VAL B C 1
ATOM 2466 O O . VAL B 1 118 ? -3.516 -16.594 -23.062 1 98 118 VAL B O 1
ATOM 2469 N N . LYS B 1 119 ? -2.578 -17.422 -21.234 1 97.12 119 LYS B N 1
ATOM 2470 C CA . LYS B 1 119 ? -1.28 -17.688 -21.844 1 97.12 119 LYS B CA 1
ATOM 2471 C C . LYS B 1 119 ? -0.563 -18.844 -21.141 1 97.12 119 LYS B C 1
ATOM 2473 O O . LYS B 1 119 ? -0.583 -18.922 -19.922 1 97.12 119 LYS B O 1
ATOM 2478 N N . SER B 1 120 ? 0.021 -19.734 -21.859 1 97.19 120 SER B N 1
ATOM 2479 C CA . SER B 1 120 ? 0.905 -20.781 -21.391 1 97.19 120 SER B CA 1
ATOM 2480 C C . SER B 1 120 ? 2.059 -21.031 -22.359 1 97.19 120 SER B C 1
ATOM 2482 O O . SER B 1 120 ? 1.93 -21.797 -23.297 1 97.19 120 SER B O 1
ATOM 2484 N N . SER B 1 121 ? 3.098 -20.328 -22.156 1 96.44 121 SER B N 1
ATOM 2485 C CA . SER B 1 121 ? 4.305 -20.484 -22.969 1 96.44 121 SER B CA 1
ATOM 2486 C C . SER B 1 121 ? 5.332 -21.359 -22.266 1 96.44 121 SER B C 1
ATOM 2488 O O . SER B 1 121 ? 5.047 -21.938 -21.203 1 96.44 121 SER B O 1
ATOM 2490 N N . ASP B 1 122 ? 6.539 -21.469 -22.781 1 95.38 122 ASP B N 1
ATOM 2491 C CA . ASP B 1 122 ? 7.57 -22.359 -22.25 1 95.38 122 ASP B CA 1
ATOM 2492 C C . ASP B 1 122 ? 7.965 -21.953 -20.828 1 95.38 122 ASP B C 1
ATOM 2494 O O . ASP B 1 122 ? 8.289 -22.828 -20.016 1 95.38 122 ASP B O 1
ATOM 2498 N N . ASP B 1 123 ? 7.879 -20.641 -20.547 1 96.81 123 ASP B N 1
ATOM 2499 C CA . ASP B 1 123 ? 8.398 -20.25 -19.234 1 96.81 123 ASP B CA 1
ATOM 2500 C C . ASP B 1 123 ? 7.406 -19.359 -18.5 1 96.81 123 ASP B C 1
ATOM 2502 O O . ASP B 1 123 ? 7.789 -18.625 -17.578 1 96.81 123 ASP B O 1
ATOM 2506 N N . GLU B 1 124 ? 6.129 -19.406 -18.984 1 98 124 GLU B N 1
ATOM 2507 C CA . GLU B 1 124 ? 5.211 -18.469 -18.344 1 98 124 GLU B CA 1
ATOM 2508 C C . GLU B 1 124 ? 3.775 -18.984 -18.391 1 98 124 GLU B C 1
ATOM 2510 O O . GLU B 1 124 ? 3.346 -19.547 -19.406 1 98 124 GLU B O 1
ATOM 2515 N N . ILE B 1 125 ? 3.102 -18.906 -17.312 1 98.31 125 ILE B N 1
ATOM 2516 C CA . ILE B 1 125 ? 1.65 -19.031 -17.266 1 98.31 125 ILE B CA 1
ATOM 2517 C C . ILE B 1 125 ? 1.02 -17.688 -16.906 1 98.31 125 ILE B C 1
ATOM 2519 O O . ILE B 1 125 ? 1.44 -17.047 -15.945 1 98.31 125 ILE B O 1
ATOM 2523 N N . VAL B 1 126 ? 0.04 -17.188 -17.688 1 98.31 126 VAL B N 1
ATOM 2524 C CA . VAL B 1 126 ? -0.731 -15.984 -17.359 1 98.31 126 VAL B CA 1
ATOM 2525 C C . VAL B 1 126 ? -2.209 -16.344 -17.234 1 98.31 126 VAL B C 1
ATOM 2527 O O . VAL B 1 126 ? -2.764 -17.047 -18.078 1 98.31 126 VAL B O 1
ATOM 2530 N N . PHE B 1 127 ? -2.799 -15.945 -16.125 1 98.31 127 PHE B N 1
ATOM 2531 C CA . PHE B 1 127 ? -4.219 -16.25 -15.977 1 98.31 127 PHE B CA 1
ATOM 2532 C C . PHE B 1 127 ? -4.945 -15.117 -15.266 1 98.31 127 PHE B C 1
ATOM 2534 O O . PHE B 1 127 ? -4.34 -14.375 -14.492 1 98.31 127 PHE B O 1
ATOM 2541 N N . LYS B 1 128 ? -6.23 -14.961 -15.609 1 97.12 128 LYS B N 1
ATOM 2542 C CA . LYS B 1 128 ? -7.148 -14.094 -14.875 1 97.12 128 LYS B CA 1
ATOM 2543 C C . LYS B 1 128 ? -7.641 -14.773 -13.602 1 97.12 128 LYS B C 1
ATOM 2545 O O . LYS B 1 128 ? -7.922 -15.977 -13.594 1 97.12 128 LYS B O 1
ATOM 2550 N N . LEU B 1 129 ? -7.695 -14.07 -12.562 1 97.69 129 LEU B N 1
ATOM 2551 C CA . LEU B 1 129 ? -8.141 -14.578 -11.273 1 97.69 129 LEU B CA 1
ATOM 2552 C C . LEU B 1 129 ? -9.25 -13.703 -10.695 1 97.69 129 LEU B C 1
ATOM 2554 O O . LEU B 1 129 ? -9.109 -12.477 -10.625 1 97.69 129 LEU B O 1
ATOM 2558 N N . ARG B 1 130 ? -10.445 -14.305 -10.438 1 96.94 130 ARG B N 1
ATOM 2559 C CA . ARG B 1 130 ? -11.484 -13.648 -9.648 1 96.94 130 ARG B CA 1
ATOM 2560 C C . ARG B 1 130 ? -11.453 -14.109 -8.195 1 96.94 130 ARG B C 1
ATOM 2562 O O . ARG B 1 130 ? -11.703 -15.281 -7.91 1 96.94 130 ARG B O 1
ATOM 2569 N N . GLN B 1 131 ? -11.133 -13.188 -7.281 1 96.38 131 GLN B N 1
ATOM 2570 C CA . GLN B 1 131 ? -10.961 -13.492 -5.863 1 96.38 131 GLN B CA 1
ATOM 2571 C C . GLN B 1 131 ? -11.945 -12.695 -5.012 1 96.38 131 GLN B C 1
ATOM 2573 O O . GLN B 1 131 ? -12.125 -11.492 -5.219 1 96.38 131 GLN B O 1
ATOM 2578 N N . GLU B 1 132 ? -12.633 -13.383 -4.172 1 95.06 132 GLU B N 1
ATOM 2579 C CA . GLU B 1 132 ? -13.453 -12.711 -3.168 1 95.06 132 GLU B CA 1
ATOM 2580 C C . GLU B 1 132 ? -12.734 -12.641 -1.823 1 95.06 132 GLU B C 1
ATOM 2582 O O . GLU B 1 132 ? -12.312 -13.672 -1.285 1 95.06 132 GLU B O 1
ATOM 2587 N N . TYR B 1 133 ? -12.562 -11.43 -1.376 1 92.12 133 TYR B N 1
ATOM 2588 C CA . TYR B 1 133 ? -11.977 -11.195 -0.063 1 92.12 133 TYR B CA 1
ATOM 2589 C C . TYR B 1 133 ? -13.008 -10.633 0.906 1 92.12 133 TYR B C 1
ATOM 2591 O O . TYR B 1 133 ? -13.695 -9.656 0.596 1 92.12 133 TYR B O 1
ATOM 2599 N N . ARG B 1 134 ? -13.148 -11.188 1.977 1 91.12 134 ARG B N 1
ATOM 2600 C CA . ARG B 1 134 ? -13.953 -10.609 3.051 1 91.12 134 ARG B CA 1
ATOM 2601 C C . ARG B 1 134 ? -13.094 -10.344 4.285 1 91.12 134 ARG B C 1
ATOM 2603 O O . ARG B 1 134 ? -12.789 -11.266 5.043 1 91.12 134 ARG B O 1
ATOM 2610 N N . PRO B 1 135 ? -12.766 -9.164 4.48 1 85.19 135 PRO B N 1
ATOM 2611 C CA . PRO B 1 135 ? -12.047 -8.859 5.727 1 85.19 135 PRO B CA 1
ATOM 2612 C C . PRO B 1 135 ? -12.852 -9.234 6.973 1 85.19 135 PRO B C 1
ATOM 2614 O O . PRO B 1 135 ? -14.078 -9.164 6.965 1 85.19 135 PRO B O 1
ATOM 2617 N N . LYS B 1 136 ? -12.172 -9.641 8.023 1 82.19 136 LYS B N 1
ATOM 2618 C CA . LYS B 1 136 ? -12.805 -10.133 9.242 1 82.19 136 LYS B CA 1
ATOM 2619 C C . LYS B 1 136 ? -13.727 -9.07 9.844 1 82.19 136 LYS B C 1
ATOM 2621 O O . LYS B 1 136 ? -14.781 -9.398 10.398 1 82.19 136 LYS B O 1
ATOM 2626 N N . LEU B 1 137 ? -13.367 -7.867 9.672 1 74.62 137 LEU B N 1
ATOM 2627 C CA . LEU B 1 137 ? -14.125 -6.805 10.336 1 74.62 137 LEU B CA 1
ATOM 2628 C C . LEU B 1 137 ? -15.234 -6.281 9.43 1 74.62 137 LEU B C 1
ATOM 2630 O O . LEU B 1 137 ? -15.969 -5.371 9.805 1 74.62 137 LEU B O 1
ATOM 2634 N N . LEU B 1 138 ? -15.336 -6.754 8.273 1 78.94 138 LEU B N 1
ATOM 2635 C CA . LEU B 1 138 ? -16.375 -6.312 7.34 1 78.94 138 LEU B CA 1
ATOM 2636 C C . LEU B 1 138 ? -17.375 -7.426 7.07 1 78.94 138 LEU B C 1
ATOM 2638 O O . LEU B 1 138 ? -17 -8.594 6.973 1 78.94 138 LEU B O 1
ATOM 2642 N N . PRO B 1 139 ? -18.625 -7.02 7.004 1 82.81 139 PRO B N 1
ATOM 2643 C CA . PRO B 1 139 ? -19.672 -8.039 6.812 1 82.81 139 PRO B CA 1
ATOM 2644 C C . PRO B 1 139 ? -19.719 -8.57 5.383 1 82.81 139 PRO B C 1
ATOM 2646 O O . PRO B 1 139 ? -20.172 -9.688 5.152 1 82.81 139 PRO B O 1
ATOM 2649 N N . LYS B 1 140 ? -19.344 -7.707 4.469 1 86.5 140 LYS B N 1
ATOM 2650 C CA . LYS B 1 140 ? -19.469 -8.125 3.074 1 86.5 140 LYS B CA 1
ATOM 2651 C C . LYS B 1 140 ? -18.094 -8.258 2.43 1 86.5 140 LYS B C 1
ATOM 2653 O O . LYS B 1 140 ? -17.156 -7.516 2.76 1 86.5 140 LYS B O 1
ATOM 2658 N N . GLY B 1 141 ? -18.031 -9.227 1.572 1 86.38 141 GLY B N 1
ATOM 2659 C CA . GLY B 1 141 ? -16.828 -9.43 0.797 1 86.38 141 GLY B CA 1
ATOM 2660 C C . GLY B 1 141 ? -16.734 -8.547 -0.429 1 86.38 141 GLY B C 1
ATOM 2661 O O . GLY B 1 141 ? -17.734 -7.945 -0.84 1 86.38 141 GLY B O 1
ATOM 2662 N N . LYS B 1 142 ? -15.523 -8.422 -0.936 1 87.25 142 LYS B N 1
ATOM 2663 C CA . LYS B 1 142 ? -15.242 -7.715 -2.184 1 87.25 142 LYS B CA 1
ATOM 2664 C C . LYS B 1 142 ? -14.641 -8.656 -3.225 1 87.25 142 LYS B C 1
ATOM 2666 O O . LYS B 1 142 ? -13.773 -9.469 -2.902 1 87.25 142 LYS B O 1
ATOM 2671 N N . VAL B 1 143 ? -15.156 -8.508 -4.363 1 90.62 143 VAL B N 1
ATOM 2672 C CA . VAL B 1 143 ? -14.633 -9.305 -5.469 1 90.62 143 VAL B CA 1
ATOM 2673 C C . VAL B 1 143 ? -13.625 -8.477 -6.266 1 90.62 143 VAL B C 1
ATOM 2675 O O . VAL B 1 143 ? -13.898 -7.328 -6.617 1 90.62 143 VAL B O 1
ATOM 2678 N N . VAL B 1 144 ? -12.484 -9.047 -6.496 1 90.56 144 VAL B N 1
ATOM 2679 C CA . VAL B 1 144 ? -11.406 -8.383 -7.23 1 90.56 144 VAL B CA 1
ATOM 2680 C C . VAL B 1 144 ? -10.953 -9.273 -8.391 1 90.56 144 VAL B C 1
ATOM 2682 O O . VAL B 1 144 ? -10.719 -10.469 -8.211 1 90.56 144 VAL B O 1
ATOM 2685 N N . ASP B 1 145 ? -10.875 -8.648 -9.547 1 92.31 145 ASP B N 1
ATOM 2686 C CA . ASP B 1 145 ? -10.297 -9.328 -10.703 1 92.31 145 ASP B CA 1
ATOM 2687 C C . ASP B 1 145 ? -8.859 -8.867 -10.938 1 92.31 145 ASP B C 1
ATOM 2689 O O . ASP B 1 145 ? -8.562 -7.676 -10.875 1 92.31 145 ASP B O 1
ATOM 2693 N N . SER B 1 146 ? -7.992 -9.805 -11.133 1 94.75 146 SER B N 1
ATOM 2694 C CA . SER B 1 146 ? -6.582 -9.5 -11.375 1 94.75 146 SER B CA 1
ATOM 2695 C C . SER B 1 146 ? -6.031 -10.336 -12.523 1 94.75 146 SER B C 1
ATOM 2697 O O . SER B 1 146 ? -6.656 -11.305 -12.953 1 94.75 146 SER B O 1
ATOM 2699 N N . LEU B 1 147 ? -4.98 -9.828 -13.133 1 95.81 147 LEU B N 1
ATOM 2700 C CA . LEU B 1 147 ? -4.176 -10.609 -14.062 1 95.81 147 LEU B CA 1
ATOM 2701 C C . LEU B 1 147 ? -2.9 -11.109 -13.383 1 95.81 147 LEU B C 1
ATOM 2703 O O . LEU B 1 147 ? -2.078 -10.312 -12.93 1 95.81 147 LEU B O 1
ATOM 2707 N N . ILE B 1 148 ? -2.746 -12.438 -13.336 1 97.94 148 ILE B N 1
ATOM 2708 C CA . ILE B 1 148 ? -1.604 -13.07 -12.688 1 97.94 148 ILE B CA 1
ATOM 2709 C C . ILE B 1 148 ? -0.627 -13.586 -13.742 1 97.94 148 ILE B C 1
ATOM 2711 O O . ILE B 1 148 ? -1.029 -14.25 -14.695 1 97.94 148 ILE B O 1
ATOM 2715 N N . SER B 1 149 ? 0.59 -13.188 -13.602 1 97.69 149 SER B N 1
ATOM 2716 C CA . SER B 1 149 ? 1.651 -13.727 -14.438 1 97.69 149 SER B CA 1
ATOM 2717 C C . SER B 1 149 ? 2.684 -14.484 -13.609 1 97.69 149 SER B C 1
ATOM 2719 O O . SER B 1 149 ? 3.258 -13.93 -12.672 1 97.69 149 SER B O 1
ATOM 2721 N N . LEU B 1 150 ? 2.912 -15.758 -13.992 1 98.56 150 LEU B N 1
ATOM 2722 C CA . LEU B 1 150 ? 3.893 -16.609 -13.336 1 98.56 150 LEU B CA 1
ATOM 2723 C C . LEU B 1 150 ? 5.027 -16.969 -14.289 1 98.56 150 LEU B C 1
ATOM 2725 O O . LEU B 1 150 ? 4.812 -17.672 -15.281 1 98.56 150 LEU B O 1
ATOM 2729 N N . LYS B 1 151 ? 6.215 -16.469 -13.953 1 98.44 151 LYS B N 1
ATOM 2730 C CA . LYS B 1 151 ? 7.395 -16.953 -14.664 1 98.44 151 LYS B CA 1
ATOM 2731 C C . LYS B 1 151 ? 7.93 -18.234 -14.031 1 98.44 151 LYS B C 1
ATOM 2733 O O . LYS B 1 151 ? 7.984 -18.344 -12.805 1 98.44 151 LYS B O 1
ATOM 2738 N N . LEU B 1 152 ? 8.344 -19.141 -14.938 1 98.25 152 LEU B N 1
ATOM 2739 C CA . LEU B 1 152 ? 8.734 -20.469 -14.477 1 98.25 152 LEU B CA 1
ATOM 2740 C C . LEU B 1 152 ? 10.203 -20.75 -14.805 1 98.25 152 LEU B C 1
ATOM 2742 O O . LEU B 1 152 ? 10.711 -20.281 -15.836 1 98.25 152 LEU B O 1
ATOM 2746 N N . ILE B 1 153 ? 10.805 -21.469 -13.93 1 97.5 153 ILE B N 1
ATOM 2747 C CA . ILE B 1 153 ? 12.125 -22.047 -14.172 1 97.5 153 ILE B CA 1
ATOM 2748 C C . ILE B 1 153 ? 12.102 -23.531 -13.836 1 97.5 153 ILE B C 1
ATOM 2750 O O . ILE B 1 153 ? 11.203 -24 -13.133 1 97.5 153 ILE B O 1
ATOM 2754 N N . ARG B 1 154 ? 12.992 -24.203 -14.398 1 96.06 154 ARG B N 1
ATOM 2755 C CA . ARG B 1 154 ? 13.102 -25.625 -14.094 1 96.06 154 ARG B CA 1
ATOM 2756 C C . ARG B 1 154 ? 14.117 -25.875 -12.984 1 96.06 154 ARG B C 1
ATOM 2758 O O . ARG B 1 154 ? 15.234 -25.359 -13.039 1 96.06 154 ARG B O 1
ATOM 2765 N N . GLU B 1 155 ? 13.719 -26.469 -12 1 95.62 155 GLU B N 1
ATOM 2766 C CA . GLU B 1 155 ? 14.562 -26.984 -10.922 1 95.62 155 GLU B CA 1
ATOM 2767 C C . GLU B 1 155 ? 14.461 -28.5 -10.812 1 95.62 155 GLU B C 1
ATOM 2769 O O . GLU B 1 155 ? 13.477 -29.016 -10.281 1 95.62 155 GLU B O 1
ATOM 2774 N N . GLY B 1 156 ? 15.555 -29.188 -11.227 1 93.62 156 GLY B N 1
ATOM 2775 C CA . GLY B 1 156 ? 15.414 -30.625 -11.406 1 93.62 156 GLY B CA 1
ATOM 2776 C C . GLY B 1 156 ? 14.352 -31 -12.414 1 93.62 156 GLY B C 1
ATOM 2777 O O . GLY B 1 156 ? 14.375 -30.531 -13.555 1 93.62 156 GLY B O 1
ATOM 2778 N N . ASP B 1 157 ? 13.367 -31.812 -11.977 1 93.06 157 ASP B N 1
ATOM 2779 C CA . ASP B 1 157 ? 12.328 -32.312 -12.883 1 93.06 157 ASP B CA 1
ATOM 2780 C C . ASP B 1 157 ? 11.031 -31.516 -12.703 1 93.06 157 ASP B C 1
ATOM 2782 O O . ASP B 1 157 ? 10 -31.875 -13.289 1 93.06 157 ASP B O 1
ATOM 2786 N N . GLU B 1 158 ? 11.133 -30.438 -11.984 1 95.25 158 GLU B N 1
ATOM 2787 C CA . GLU B 1 158 ? 9.906 -29.703 -11.688 1 95.25 158 GLU B CA 1
ATOM 2788 C C . GLU B 1 158 ? 10.016 -28.25 -12.148 1 95.25 158 GLU B C 1
ATOM 2790 O O . GLU B 1 158 ? 11.102 -27.672 -12.125 1 95.25 158 GLU B O 1
ATOM 2795 N N . GLU B 1 159 ? 8.914 -27.781 -12.555 1 97.62 159 GLU B N 1
ATOM 2796 C CA . GLU B 1 159 ? 8.812 -26.344 -12.781 1 97.62 159 GLU B CA 1
ATOM 2797 C C . GLU B 1 159 ? 8.445 -25.609 -11.492 1 97.62 159 GLU B C 1
ATOM 2799 O O . GLU B 1 159 ? 7.598 -26.062 -10.727 1 97.62 159 GLU B O 1
ATOM 2804 N N . LYS B 1 160 ? 9.164 -24.484 -11.289 1 98.44 160 LYS B N 1
ATOM 2805 C CA . LYS B 1 160 ? 8.93 -23.641 -10.125 1 98.44 160 LYS B CA 1
ATOM 2806 C C . LYS B 1 160 ? 8.656 -22.203 -10.539 1 98.44 160 LYS B C 1
ATOM 2808 O O . LYS B 1 160 ? 9.188 -21.734 -11.547 1 98.44 160 LYS B O 1
ATOM 2813 N N . VAL B 1 161 ? 7.836 -21.562 -9.797 1 98.69 161 VAL B N 1
ATOM 2814 C CA . VAL B 1 161 ? 7.578 -20.141 -10.008 1 98.69 161 VAL B CA 1
ATOM 2815 C C . VAL B 1 161 ? 8.773 -19.328 -9.539 1 98.69 161 VAL B C 1
ATOM 2817 O O . VAL B 1 161 ? 9.188 -19.438 -8.383 1 98.69 161 VAL B O 1
ATOM 2820 N N . ILE B 1 162 ? 9.312 -18.516 -10.391 1 98.69 162 ILE B N 1
ATOM 2821 C CA . ILE B 1 162 ? 10.461 -17.672 -10.047 1 98.69 162 ILE B CA 1
ATOM 2822 C C . ILE B 1 162 ? 10.031 -16.219 -9.945 1 98.69 162 ILE B C 1
ATOM 2824 O O . ILE B 1 162 ? 10.703 -15.406 -9.297 1 98.69 162 ILE B O 1
ATOM 2828 N N . TYR B 1 163 ? 8.961 -15.867 -10.547 1 98.5 163 TYR B N 1
ATOM 2829 C CA . TYR B 1 163 ? 8.391 -14.523 -10.477 1 98.5 163 TYR B CA 1
ATOM 2830 C C . TYR B 1 163 ? 6.867 -14.578 -10.555 1 98.5 163 TYR B C 1
ATOM 2832 O O . TYR B 1 163 ? 6.305 -15.164 -11.484 1 98.5 163 TYR B O 1
ATOM 2840 N N . HIS B 1 164 ? 6.207 -14.117 -9.555 1 98.62 164 HIS B N 1
ATOM 2841 C CA . HIS B 1 164 ? 4.758 -13.992 -9.453 1 98.62 164 HIS B CA 1
ATOM 2842 C C . HIS B 1 164 ? 4.324 -12.531 -9.484 1 98.62 164 HIS B C 1
ATOM 2844 O O . HIS B 1 164 ? 4.523 -11.805 -8.508 1 98.62 164 HIS B O 1
ATOM 2850 N N . LYS B 1 165 ? 3.801 -12.086 -10.602 1 96.12 165 LYS B N 1
ATOM 2851 C CA . LYS B 1 165 ? 3.297 -10.719 -10.742 1 96.12 165 LYS B CA 1
ATOM 2852 C C . LYS B 1 165 ? 1.771 -10.688 -10.719 1 96.12 165 LYS B C 1
ATOM 2854 O O . LYS B 1 165 ? 1.122 -11.383 -11.508 1 96.12 165 LYS B O 1
ATOM 2859 N N . ASP B 1 166 ? 1.254 -10.055 -9.734 1 95.12 166 ASP B N 1
ATOM 2860 C CA . ASP B 1 166 ? -0.182 -9.836 -9.594 1 95.12 166 ASP B CA 1
ATOM 2861 C C . ASP B 1 166 ? -0.559 -8.406 -9.977 1 95.12 166 ASP B C 1
ATOM 2863 O O . ASP B 1 166 ? -0.245 -7.461 -9.258 1 95.12 166 ASP B O 1
ATOM 2867 N N . MET B 1 167 ? -1.229 -8.242 -11.055 1 90 167 MET B N 1
ATOM 2868 C CA . MET B 1 167 ? -1.615 -6.934 -11.562 1 90 167 MET B CA 1
ATOM 2869 C C . MET B 1 167 ? -3.1 -6.672 -11.328 1 90 167 MET B C 1
ATOM 2871 O O . MET B 1 167 ? -3.947 -7.449 -11.781 1 90 167 MET B O 1
ATOM 2875 N N . TRP B 1 168 ? -3.443 -5.609 -10.672 1 84.31 168 TRP B N 1
ATOM 2876 C CA . TRP B 1 168 ? -4.816 -5.219 -10.367 1 84.31 168 TRP B CA 1
ATOM 2877 C C . TRP B 1 168 ? -5.324 -4.18 -11.367 1 84.31 168 TRP B C 1
ATOM 2879 O O . TRP B 1 168 ? -4.531 -3.467 -11.984 1 84.31 168 TRP B O 1
ATOM 2889 N N . ASN B 1 169 ? -6.641 -4.289 -11.508 1 75.31 169 ASN B N 1
ATOM 2890 C CA . ASN B 1 169 ? -7.234 -3.188 -12.258 1 75.31 169 ASN B CA 1
ATOM 2891 C C . ASN B 1 169 ? -7.133 -1.869 -11.492 1 75.31 169 ASN B C 1
ATOM 2893 O O . ASN B 1 169 ? -7.168 -1.854 -10.266 1 75.31 169 ASN B O 1
ATOM 2897 N N . GLU B 1 170 ? -6.953 -0.84 -12.227 1 64.5 170 GLU B N 1
ATOM 2898 C CA . GLU B 1 170 ? -6.812 0.479 -11.617 1 64.5 170 GLU B CA 1
ATOM 2899 C C . GLU B 1 170 ? -7.965 0.769 -10.656 1 64.5 170 GLU B C 1
ATOM 2901 O O . GLU B 1 170 ? -7.766 1.382 -9.609 1 64.5 170 GLU B O 1
ATOM 2906 N N . LYS B 1 171 ? -9.125 0.37 -11.016 1 60.84 171 LYS B N 1
ATOM 2907 C CA . LYS B 1 171 ? -10.312 0.671 -10.227 1 60.84 171 LYS B CA 1
ATOM 2908 C C . LYS B 1 171 ? -10.273 -0.041 -8.875 1 60.84 171 LYS B C 1
ATOM 2910 O O . LYS B 1 171 ? -10.898 0.405 -7.914 1 60.84 171 LYS B O 1
ATOM 2915 N N . ASP B 1 172 ? -9.656 -1.134 -8.859 1 58.94 172 ASP B N 1
ATOM 2916 C CA . ASP B 1 172 ? -9.664 -1.956 -7.652 1 58.94 172 ASP B CA 1
ATOM 2917 C C . ASP B 1 172 ? -8.781 -1.343 -6.562 1 58.94 172 ASP B C 1
ATOM 2919 O O . ASP B 1 172 ? -8.977 -1.61 -5.375 1 58.94 172 ASP B O 1
ATOM 2923 N N . TYR B 1 173 ? -7.961 -0.527 -7.035 1 58.41 173 TYR B N 1
ATOM 2924 C CA . TYR B 1 173 ? -7.078 0.111 -6.066 1 58.41 173 TYR B CA 1
ATOM 2925 C C . TYR B 1 173 ? -7.762 1.308 -5.414 1 58.41 173 TYR B C 1
ATOM 2927 O O . TYR B 1 173 ? -7.238 1.887 -4.461 1 58.41 173 TYR B O 1
ATOM 2935 N N . SER B 1 174 ? -8.992 1.437 -5.676 1 57.12 174 SER B N 1
ATOM 2936 C CA . SER B 1 174 ? -9.633 2.676 -5.25 1 57.12 174 SER B CA 1
ATOM 2937 C C . SER B 1 174 ? -9.898 2.67 -3.746 1 57.12 174 SER B C 1
ATOM 2939 O O . SER B 1 174 ? -9.891 1.612 -3.113 1 57.12 174 SER B O 1
ATOM 2941 N N . HIS B 1 175 ? -10.039 3.924 -3.16 1 58.31 175 HIS B N 1
ATOM 2942 C CA . HIS B 1 175 ? -10.203 4.312 -1.765 1 58.31 175 HIS B CA 1
ATOM 2943 C C . HIS B 1 175 ? -11.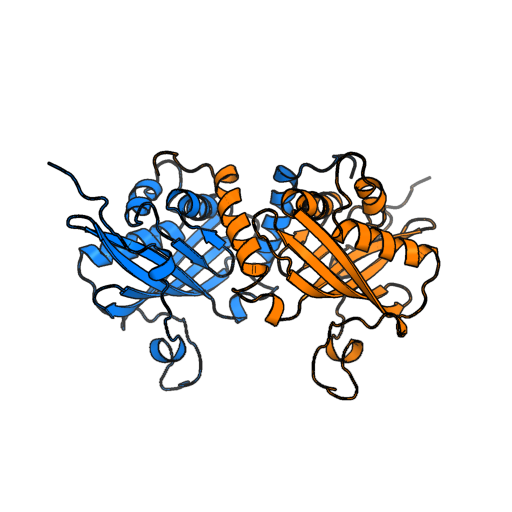477 3.707 -1.174 1 58.31 175 HIS B C 1
ATOM 2945 O O . HIS B 1 175 ? -11.625 3.643 0.049 1 58.31 175 HIS B O 1
ATOM 2951 N N . GLU B 1 176 ? -12.312 3.092 -2.014 1 59.81 176 GLU B N 1
ATOM 2952 C CA . GLU B 1 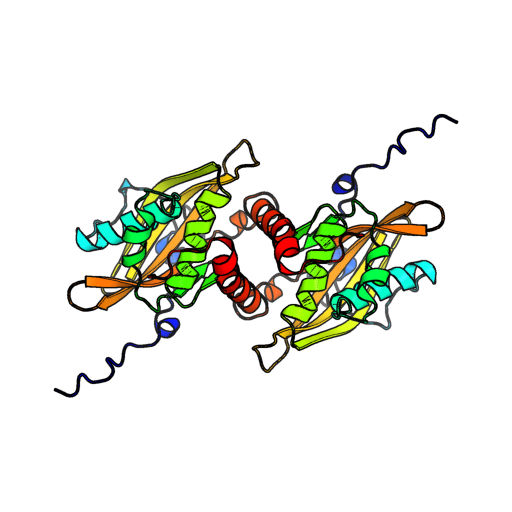176 ? -13.586 2.654 -1.445 1 59.81 176 GLU B CA 1
ATOM 2953 C C . GLU B 1 176 ? -13.672 1.131 -1.402 1 59.81 176 GLU B C 1
ATOM 2955 O O . GLU B 1 176 ? -14.609 0.574 -0.821 1 59.81 176 GLU B O 1
ATOM 2960 N N . GLY B 1 177 ? -12.539 0.549 -1.547 1 65 177 GLY B N 1
ATOM 2961 C CA . GLY B 1 177 ? -12.617 -0.903 -1.532 1 65 177 GLY B CA 1
ATOM 2962 C C . GLY B 1 177 ? -11.523 -1.549 -0.705 1 65 177 GLY B C 1
ATOM 2963 O O . GLY B 1 177 ? -11.312 -1.182 0.454 1 65 177 GLY B O 1
ATOM 2964 N N . LEU B 1 178 ? -10.938 -2.535 -1.179 1 72.06 178 LEU B N 1
ATOM 2965 C CA . LEU B 1 178 ? -9.883 -3.322 -0.554 1 72.06 178 LEU B CA 1
ATOM 2966 C C . LEU B 1 178 ? -8.695 -2.441 -0.183 1 72.06 178 LEU B C 1
ATOM 2968 O O . LEU B 1 178 ? -8.016 -2.695 0.813 1 72.06 178 LEU B O 1
ATOM 2972 N N . GLY B 1 179 ? -8.68 -1.39 -0.899 1 73.44 179 GLY B N 1
ATOM 2973 C CA . GLY B 1 179 ? -7.613 -0.451 -0.587 1 73.44 179 GLY B CA 1
ATOM 2974 C C . GLY B 1 179 ? -7.746 0.167 0.792 1 73.44 179 GLY B C 1
ATOM 2975 O O . GLY B 1 179 ? -6.762 0.278 1.525 1 73.44 179 GLY B O 1
ATOM 2976 N N . LYS B 1 180 ? -8.961 0.519 1.132 1 76.94 180 LYS B N 1
ATOM 2977 C CA . LYS B 1 180 ? -9.203 1.119 2.441 1 76.94 180 LYS B CA 1
ATOM 2978 C C . LYS B 1 180 ? -8.93 0.119 3.562 1 76.94 180 LYS B C 1
ATOM 2980 O O . LYS B 1 180 ? -8.391 0.483 4.609 1 76.94 180 LYS B O 1
ATOM 2985 N N . VAL B 1 181 ? -9.344 -1.07 3.328 1 75.12 181 VAL B N 1
ATOM 2986 C CA . VAL B 1 181 ? -9.117 -2.119 4.316 1 75.12 181 VAL B CA 1
ATOM 2987 C C . VAL B 1 181 ? -7.617 -2.295 4.551 1 75.12 181 VAL B C 1
ATOM 2989 O O . VAL B 1 181 ? -7.16 -2.346 5.695 1 75.12 181 VAL B O 1
ATOM 2992 N N . PHE B 1 182 ? -6.906 -2.34 3.494 1 76.56 182 PHE B N 1
ATOM 2993 C CA . PHE B 1 182 ? -5.469 -2.551 3.617 1 76.56 182 PHE B CA 1
ATOM 2994 C C . PHE B 1 182 ? -4.801 -1.345 4.266 1 76.56 182 PHE B C 1
ATOM 2996 O O . PHE B 1 182 ? -3.895 -1.5 5.086 1 76.56 182 PHE B O 1
ATOM 3003 N N . LYS B 1 183 ? -5.266 -0.183 3.953 1 80.94 183 LYS B N 1
ATOM 3004 C CA . LYS B 1 183 ? -4.715 1.023 4.562 1 80.94 183 LYS B CA 1
ATOM 3005 C C . LYS B 1 183 ? -4.973 1.047 6.066 1 80.94 183 LYS B C 1
ATOM 3007 O O . LYS B 1 183 ? -4.113 1.476 6.844 1 80.94 183 LYS B O 1
ATOM 3012 N N . THR B 1 184 ? -6.168 0.627 6.41 1 81.56 184 THR B N 1
ATOM 3013 C CA . THR B 1 184 ? -6.535 0.596 7.824 1 81.56 184 THR B CA 1
ATOM 3014 C C . THR B 1 184 ? -5.715 -0.45 8.57 1 81.56 184 THR B C 1
ATOM 3016 O O . THR B 1 184 ? -5.246 -0.197 9.688 1 81.56 184 THR B O 1
ATOM 3019 N N . LEU B 1 185 ? -5.543 -1.566 7.969 1 75.31 185 LEU B N 1
ATOM 3020 C CA . LEU B 1 185 ? -4.719 -2.607 8.57 1 75.31 185 LEU B CA 1
ATOM 3021 C C . LEU B 1 185 ? -3.289 -2.119 8.773 1 75.31 185 LEU B C 1
ATOM 3023 O O . LEU B 1 185 ? -2.688 -2.361 9.82 1 75.31 185 LEU B O 1
ATOM 3027 N N . ASN B 1 186 ? -2.857 -1.481 7.75 1 76.38 186 ASN B N 1
ATOM 3028 C CA . ASN B 1 186 ? -1.521 -0.909 7.875 1 76.38 186 ASN B CA 1
ATOM 3029 C C . ASN B 1 186 ? -1.442 0.083 9.031 1 76.38 186 ASN B C 1
ATOM 3031 O O . ASN B 1 186 ? -0.487 0.062 9.812 1 76.38 186 ASN B O 1
ATOM 3035 N N . GLY B 1 187 ? -2.402 0.902 9.164 1 78.94 187 GLY B N 1
ATOM 3036 C CA . GLY B 1 187 ? -2.453 1.846 10.273 1 78.94 187 GLY B CA 1
ATOM 3037 C C . GLY B 1 187 ? -2.484 1.171 11.625 1 78.94 187 GLY B C 1
ATOM 3038 O O . GLY B 1 187 ? -1.816 1.615 12.562 1 78.94 187 GLY B O 1
ATOM 3039 N N . ASP B 1 188 ? -3.186 0.076 11.688 1 77.75 188 ASP B N 1
ATOM 3040 C CA . ASP B 1 188 ? -3.354 -0.644 12.953 1 77.75 188 ASP B CA 1
ATOM 3041 C C . ASP B 1 188 ? -2.08 -1.401 13.32 1 77.75 188 ASP B C 1
ATOM 3043 O O . ASP B 1 188 ? -1.656 -1.382 14.484 1 77.75 188 ASP B O 1
ATOM 3047 N N . TYR B 1 189 ? -1.465 -1.951 12.391 1 74.81 189 TYR B N 1
ATOM 3048 C CA . TYR B 1 189 ? -0.347 -2.854 12.641 1 74.81 189 TYR B CA 1
ATOM 3049 C C . TYR B 1 189 ? 0.94 -2.074 12.883 1 74.81 189 TYR B C 1
ATOM 3051 O O . TYR B 1 189 ? 1.802 -2.51 13.648 1 74.81 189 TYR B O 1
ATOM 3059 N N . LEU B 1 190 ? 1.014 -0.964 12.305 1 79.19 190 LEU B N 1
ATOM 3060 C CA . LEU B 1 190 ? 2.27 -0.228 12.391 1 79.19 190 LEU B CA 1
ATOM 3061 C C . LEU B 1 190 ? 2.551 0.205 13.828 1 79.19 190 LEU B C 1
ATOM 3063 O O . LEU B 1 190 ? 3.711 0.34 14.227 1 79.19 190 LEU B O 1
ATOM 3067 N N . THR B 1 191 ? 1.536 0.385 14.633 1 85.19 191 THR B N 1
ATOM 3068 C CA . THR B 1 191 ? 1.763 0.766 16.016 1 85.19 191 THR B CA 1
ATOM 3069 C C . THR B 1 191 ? 2.469 -0.354 16.781 1 85.19 191 THR B C 1
ATOM 3071 O O . THR B 1 191 ? 3.225 -0.094 17.719 1 85.19 191 THR B O 1
ATOM 3074 N N . GLY B 1 192 ? 2.172 -1.548 16.453 1 78.94 192 GLY B N 1
ATOM 3075 C CA . GLY B 1 192 ? 2.857 -2.672 17.062 1 78.94 192 GLY B CA 1
ATOM 3076 C C . GLY B 1 192 ? 4.336 -2.73 16.734 1 78.94 192 GLY B C 1
ATOM 3077 O O . GLY B 1 192 ? 5.145 -3.211 17.531 1 78.94 192 GLY B O 1
ATOM 3078 N N . ILE B 1 193 ? 4.695 -2.201 15.68 1 75.94 193 ILE B N 1
ATOM 3079 C CA . ILE B 1 193 ? 6.07 -2.227 15.195 1 75.94 193 ILE B CA 1
ATOM 3080 C C . ILE B 1 193 ? 6.828 -1.012 15.727 1 75.94 193 ILE B C 1
ATOM 3082 O O . ILE B 1 193 ? 7.941 -1.145 16.25 1 75.94 193 ILE B O 1
ATOM 3086 N N . THR B 1 194 ? 6.262 0.133 15.555 1 85.81 194 THR B N 1
ATOM 3087 C CA . THR B 1 194 ? 6.961 1.371 15.875 1 85.81 194 THR B CA 1
ATOM 3088 C C . THR B 1 194 ? 6.84 1.688 17.359 1 85.81 194 THR B C 1
ATOM 3090 O O . THR B 1 194 ? 7.613 2.484 17.906 1 85.81 194 THR B O 1
ATOM 3093 N N . ARG B 1 195 ? 5.809 1.234 18.094 1 85.62 195 ARG B N 1
ATOM 3094 C CA . ARG B 1 195 ? 5.578 1.326 19.531 1 85.62 195 ARG B CA 1
ATOM 3095 C C . ARG B 1 195 ? 5.699 2.768 20.016 1 85.62 195 ARG B C 1
ATOM 3097 O O . ARG B 1 195 ? 6.488 3.062 20.906 1 85.62 195 ARG B O 1
ATOM 3104 N N . PRO B 1 196 ? 4.867 3.605 19.484 1 91.75 196 PRO B N 1
ATOM 3105 C CA . PRO B 1 196 ? 4.879 4.969 20.016 1 91.75 196 PRO B CA 1
ATOM 3106 C C . PRO B 1 196 ? 4.484 5.031 21.484 1 91.75 196 PRO B C 1
ATOM 3108 O O . PRO B 1 196 ? 4.004 4.043 22.047 1 91.75 196 PRO B O 1
ATOM 3111 N N . PRO B 1 197 ? 4.801 6.168 22.094 1 91.69 197 PRO B N 1
ATOM 3112 C CA . PRO B 1 197 ? 4.395 6.312 23.5 1 91.69 197 PRO B CA 1
ATOM 3113 C C . PRO B 1 197 ? 2.906 6.055 23.719 1 91.69 197 PRO B C 1
ATOM 3115 O O . PRO B 1 197 ? 2.07 6.59 22.984 1 91.69 197 PRO B O 1
ATOM 3118 N N . LYS B 1 198 ? 2.562 5.348 24.703 1 88.62 198 LYS B N 1
ATOM 3119 C CA . LYS B 1 198 ? 1.184 4.957 24.984 1 88.62 198 LYS B CA 1
ATOM 3120 C C . LYS B 1 198 ? 0.342 6.164 25.391 1 88.62 198 LYS B C 1
ATOM 3122 O O . LYS B 1 198 ? -0.889 6.113 25.344 1 88.62 198 LYS B O 1
ATOM 3127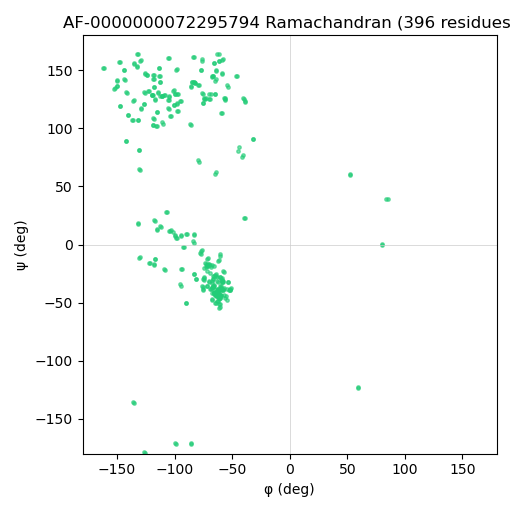 N N . SER B 1 199 ? 1.034 7.215 25.797 1 89.81 199 SER B N 1
ATOM 3128 C CA . SER B 1 199 ? 0.345 8.422 26.25 1 89.81 199 SER B CA 1
ATOM 3129 C C . SER B 1 199 ? -0.302 9.156 25.078 1 89.81 199 SER B C 1
ATOM 3131 O O . SER B 1 199 ? -1.129 10.047 25.281 1 89.81 199 SER B O 1
ATOM 3133 N N . LEU B 1 200 ? 0.024 8.766 24 1 92.25 200 LEU B N 1
ATOM 3134 C CA . LEU B 1 200 ? -0.508 9.461 22.828 1 92.25 200 LEU B CA 1
ATOM 3135 C C . LEU B 1 200 ? -1.898 8.938 22.469 1 92.25 200 LEU B C 1
ATOM 3137 O O . LEU B 1 200 ? -2.729 9.68 21.938 1 92.25 200 LEU B O 1
#

Secondary structure (DSSP, 8-state):
----------GGGG-----HHHHH--SS-TTS------GGGPPP--HHHHHHHHHHHHHHTT--STTSSHHHHGGGEEEEEEEE-SS-EE-SHHHHHHHHHHHHHHEEEEEEEEEEEEEEETTEEEEEEEEEEEETT-SS-EEEEEEEEEEEEEETTEEEEEEEEEEE-GGGGSTTTHHHHHHHHHHHHHHHHH---TT-/----------GGGG-----HHHHH--SS-TTS------GGGPPP--HHHHHHHHHHHHHHTT--STTSSHHHHGGGEEEEEEEE-SS-EE-SHHHHHHHHHHHHHHEEEEEEEEEEEEEEETTEEEEEEEEEEEETT-SS-EEEEEEEEEEEEEETTEEEEEEEEEEE-GGGGSTTTHHHHHHHHHHHHHHHHH---TT-

Radius of gyration: 23.5 Å; Cα contacts (8 Å, |Δi|>4): 829; chains: 2; bounding box: 56×67×66 Å

Sequence (400 aa):
MSTGPSNTTPAINHEPHPDPIALTATPENPKEIDYTPNSTLSIPLSPSRQKIVTSITSLYSGSCVEGGTGEQDMHVYSEKAIYDDPWSYCDTRFKIAGQWYGIPMIMGSSKTLATEVVKSSDDEIVFKLRQEYRPKLLPKGKVVDSLISLKLIREGDEEKVIYHKDMWNEKDYSHEGLGKVFKTLNGDYLTGITRPPKSLMSTGPSNTTPAINHEPHPDPIALTATPENPKEIDYTPNSTLSIPLSPSRQKIVTSITSLYSGSCVEGGTGEQDMHVYSEKAIYDDPWSYCDTRFKIAGQWYGIPMIMGSSKTLATEVVKSSDDEIVFKLRQEYRPKLLPKGKVVDSLISLKLIREGDEEKVIYHKDMWNEKDYSHEGLGKVFKTLNGDYLTGITRPPKSL

Nearest PDB structures (foldseek):
  3e99-assembly1_A  TM=6.412E-01  e=2.622E-05  Burkholderia mallei ATCC 23344
  3ksp-assembly1_A-2  TM=5.811E-01  e=7.105E-05  Exiguobacterium sibiricum 255-15
  8h2t-assembly1_H  TM=6.056E-01  e=1.170E-04  Variovorax paradoxus
  3fsd-assembly1_A-2  TM=5.957E-01  e=1.414E-03  Rhodospirillum rubrum ATCC 11170
  6of9-assembly1_E  TM=5.906E-01  e=4.919E-03  Chlamydomonas reinhardtii

pLDDT: mean 88.69, std 13.78, range [25.75, 98.88]

Organism: Botryotinia fuckeliana (strain B05.10) (NCBI:txid332648)